Protein AF-A0A9P6D9E5-F1 (afdb_monomer_lite)

Sequence (445 aa):
MNKTGAPLDGMFMMHKAGISTNILVQAELSVFPAPKLTDMLSMDIHITHHFQIDNDWEELPVHKVLIPALYHLGRKSQLTQEEMAEFYEKGLRPAVVALTPAQSAKWPPTYQAEMWRARGHTGQLALGSKVVSTWSIGLMGDEIRRLLEEEGLDWGEGLVFLHEIQGVKHGSRHSIEANAANCTLMEWLSEHNLQQGEMEEDGSWYIDVSIEFASSECQCLAWRTDSHCHILELVIRIEETCAVAITHPSSSKYTWDMVSYLPSVSGCRISPGVTTRGVYNVWYLQLYTTDKLITYQPKGYHCGKFITPIEILRGKSDSFIKGLYETYSNTAKNNWSLARLEVQVLLNHAEDVLLLGHLNGVRNWLISFQREAFCLHSSPDKGASCKQLMCAVLPLAERDKVDQEVMAFGAPTLDDDMDSSGLSNNKEFSLVPVWPWGLVFLNPI

Foldseek 3Di:
DDPDDQDFFWKFWDKKKWKFLADQFLFKDWAFLFDDPVQWCPDFPLDWDWDCDVNDTDTGTDIQKFQPLQVVVVDDRDDDPVVSQCLNQQFQLVLCCVQPVPQSVVDQNTPVSQCVVQQDPVRHGNIGIGIDGSVSRRVRSVRRLVRCVVVVPSSRPPIIGMDIDPDCGRVFIFDLDLVRLVVRLVVVCVVRRGDPVCRVVTTWMKIKMKTKGAGPVQWAKFFFLVCQLVLLCLQQVDDSVLSCVQSPPPHPQKDWADFLQPNRTTKIKGQDDQVSSHDQNWGIKIKDKCLQVLQQDDDPPDRGDDDDPVCVVVVVVVVSVVVVVVSLVVQLVPHHMIIMMMTMGTSVCSSVGSHPSSCVCVVVGMDTHRSNVRSVGHDPPPDPVRQVVLVVPADKDFPVPDDQQFFSDHDDDPDDDPPDPDPDPPPPPRITGTDPVTDPPPDDD

Secondary structure (DSSP, 8-state):
---PPPP---EEEEEEEEEESS----S-EEE-SS--TTTS--S--S-EEEEEETTEEEEEE--SEE-THHHHTTS-SSPPHHHHHHIIIIIIHHHHHHH-HHHHTTS-SSHHHHHHHHB-TTS-B-PPPEEE-HHHHHHHHHHHHHHHHHTT-GGGTT-EEEEEE-S-TT---B-SSHHHHHHHHHHHHHHTT--HHHHHHS-EEEEEEEEEE--TT-PEEEEBGGGHHHHHIIIII--HHHHHHHTSTT-TTEEEEEETTEEEEEEEEE---GGGSTTTT--EEEEEEGGGGGTEEEETTEEE----HHHHHTT-HHHHHHHHHHHHHHHHHH--PPEEEEEEEEGGGTTTTT-GGGGTTHHHHEEEE-HHHHTT-S---SSHHHHHHHHHHSPEEEGGGS-TTTBSSPPPPSSS-------------SEEEB-TT--------

Organism: Pleurotus eryngii (NCBI:txid5323)

Structure (mmCIF, N/CA/C/O backbone):
data_AF-A0A9P6D9E5-F1
#
_entry.id   AF-A0A9P6D9E5-F1
#
loop_
_atom_site.group_PDB
_atom_site.id
_atom_site.type_symbol
_atom_site.label_atom_id
_atom_site.label_alt_id
_atom_site.label_comp_id
_atom_site.label_asym_id
_atom_site.label_entity_id
_atom_site.label_seq_id
_atom_site.pdbx_PDB_ins_code
_atom_site.Cartn_x
_atom_site.Cartn_y
_atom_site.Cartn_z
_atom_site.occupancy
_atom_site.B_iso_or_equiv
_atom_site.auth_seq_id
_atom_site.auth_comp_id
_atom_site.auth_asym_id
_atom_site.auth_atom_id
_atom_site.pdbx_PDB_model_num
ATOM 1 N N . MET A 1 1 ? 22.524 -12.387 -34.604 1.00 33.47 1 MET A N 1
ATOM 2 C CA . MET A 1 1 ? 21.179 -12.625 -34.039 1.00 33.47 1 MET A CA 1
ATOM 3 C C . MET A 1 1 ? 21.186 -13.949 -33.287 1.00 33.47 1 MET A C 1
ATOM 5 O O . MET A 1 1 ? 20.920 -14.978 -33.888 1.00 33.47 1 MET A O 1
ATOM 9 N N . ASN A 1 2 ? 21.518 -13.932 -31.996 1.00 25.41 2 ASN A N 1
ATOM 10 C CA . ASN A 1 2 ? 21.241 -15.049 -31.093 1.00 25.41 2 ASN A CA 1
ATOM 11 C C . ASN A 1 2 ? 20.125 -14.580 -30.162 1.00 25.41 2 ASN A C 1
ATOM 13 O O . ASN A 1 2 ? 20.302 -13.610 -29.434 1.00 25.41 2 ASN A O 1
ATOM 17 N N . LYS A 1 3 ? 18.958 -15.227 -30.245 1.00 38.41 3 LYS A N 1
ATOM 18 C CA . LYS A 1 3 ? 17.840 -15.026 -29.319 1.00 38.41 3 LYS A CA 1
ATOM 19 C C . LYS A 1 3 ? 18.194 -15.715 -28.000 1.00 38.41 3 LYS A C 1
ATOM 21 O O . LYS A 1 3 ? 17.780 -16.843 -27.764 1.00 38.41 3 LYS A O 1
ATOM 26 N N . THR A 1 4 ? 18.992 -15.066 -27.165 1.00 34.91 4 THR A N 1
ATOM 27 C CA . THR A 1 4 ? 19.200 -15.488 -25.778 1.00 34.91 4 THR A CA 1
ATOM 28 C C . THR A 1 4 ? 17.987 -15.060 -24.947 1.00 34.91 4 THR A C 1
ATOM 30 O O . THR A 1 4 ? 17.365 -14.018 -25.181 1.00 34.91 4 THR A O 1
ATOM 33 N N . GLY A 1 5 ? 17.528 -15.962 -24.082 1.00 37.97 5 GLY A N 1
ATOM 34 C CA . GLY A 1 5 ? 16.373 -15.752 -23.220 1.00 37.97 5 GLY A CA 1
ATOM 35 C C . GLY A 1 5 ? 16.714 -14.808 -22.079 1.00 37.97 5 GLY A C 1
ATOM 36 O O . GLY A 1 5 ? 17.585 -15.152 -21.293 1.00 37.97 5 GLY A O 1
ATOM 37 N N . ALA A 1 6 ? 16.034 -13.664 -21.963 1.00 41.41 6 ALA A N 1
ATOM 38 C CA . ALA A 1 6 ? 15.962 -12.984 -20.672 1.00 41.41 6 ALA A CA 1
ATOM 39 C C . ALA A 1 6 ? 15.155 -13.895 -19.725 1.00 41.41 6 ALA A C 1
ATOM 41 O O . ALA A 1 6 ? 14.030 -14.256 -20.092 1.00 41.41 6 ALA A O 1
ATOM 42 N N . PRO A 1 7 ? 15.714 -14.343 -18.590 1.00 46.97 7 PRO A N 1
ATOM 43 C CA . PRO A 1 7 ? 14.957 -15.075 -17.592 1.00 46.97 7 PRO A CA 1
ATOM 44 C C . PRO A 1 7 ? 13.881 -14.153 -17.011 1.00 46.97 7 PRO A C 1
ATOM 46 O O . PRO A 1 7 ? 14.131 -12.991 -16.692 1.00 46.97 7 PRO A O 1
ATOM 49 N N . LEU A 1 8 ? 12.660 -14.673 -16.940 1.00 51.34 8 LEU A N 1
ATOM 50 C CA . LEU A 1 8 ? 11.560 -14.056 -16.212 1.00 51.34 8 LEU A CA 1
ATOM 51 C C . LEU A 1 8 ? 11.673 -14.547 -14.770 1.00 51.34 8 LEU A C 1
ATOM 53 O O . LEU A 1 8 ? 11.248 -15.662 -14.470 1.00 51.34 8 LEU A O 1
ATOM 57 N N . ASP A 1 9 ? 12.295 -13.751 -13.907 1.00 51.31 9 ASP A N 1
ATOM 58 C CA . ASP A 1 9 ? 12.524 -14.136 -12.518 1.00 51.31 9 ASP A CA 1
ATOM 59 C C . ASP A 1 9 ? 11.435 -13.553 -11.610 1.00 51.31 9 ASP A C 1
ATOM 61 O O . ASP A 1 9 ? 11.550 -12.448 -11.094 1.00 51.31 9 ASP A O 1
ATOM 65 N N . GLY A 1 10 ? 10.411 -14.370 -11.359 1.00 57.97 10 GLY A N 1
ATOM 66 C CA . GLY A 1 10 ? 9.571 -14.283 -10.165 1.00 57.97 10 GLY A CA 1
ATOM 67 C C . GLY A 1 10 ? 8.413 -13.280 -10.200 1.00 57.97 10 GLY A C 1
ATOM 68 O O . GLY A 1 10 ? 8.558 -12.107 -10.541 1.00 57.97 10 GLY A O 1
ATOM 69 N N . MET A 1 11 ? 7.253 -13.760 -9.759 1.00 54.84 11 MET A N 1
ATOM 70 C CA . MET A 1 11 ? 6.107 -12.955 -9.348 1.00 54.84 11 MET A CA 1
ATOM 71 C C . MET A 1 11 ? 6.107 -12.849 -7.815 1.00 54.84 11 MET A C 1
ATOM 73 O O . MET A 1 11 ? 6.492 -13.786 -7.111 1.00 54.84 11 MET A O 1
ATOM 77 N N . PHE A 1 12 ? 5.738 -11.682 -7.300 1.00 56.06 12 PHE A N 1
ATOM 78 C CA . PHE A 1 12 ? 5.729 -11.322 -5.888 1.00 56.06 12 PHE A CA 1
ATOM 79 C C . PHE A 1 12 ? 4.361 -10.769 -5.517 1.00 56.06 12 PHE A C 1
ATOM 81 O O . PHE A 1 12 ? 3.766 -10.021 -6.293 1.00 56.06 12 PHE A O 1
ATOM 88 N N . MET A 1 13 ? 3.930 -11.016 -4.284 1.00 52.38 13 MET A N 1
ATOM 89 C CA . MET A 1 13 ? 2.830 -10.263 -3.688 1.00 52.38 13 MET A CA 1
ATOM 90 C C . MET A 1 13 ? 3.407 -9.141 -2.816 1.00 52.38 13 MET A C 1
ATOM 92 O O . MET A 1 13 ? 4.302 -9.372 -1.996 1.00 52.38 13 MET A O 1
ATOM 96 N N . MET A 1 14 ? 2.920 -7.917 -2.988 1.00 54.06 14 MET A N 1
ATOM 97 C CA . MET A 1 14 ? 3.178 -6.808 -2.070 1.00 54.06 14 MET A CA 1
ATOM 98 C C . MET A 1 14 ? 1.853 -6.263 -1.562 1.00 54.06 14 MET A C 1
ATOM 100 O O . MET A 1 14 ? 0.900 -6.261 -2.307 1.00 54.06 14 MET A O 1
ATOM 104 N N . HIS A 1 15 ? 1.834 -5.868 -0.284 1.00 61.12 15 HIS A N 1
ATOM 105 C CA . HIS A 1 15 ? 0.798 -5.075 0.400 1.00 61.12 15 HIS A CA 1
ATOM 106 C C . HIS A 1 15 ? -0.669 -5.519 0.216 1.00 61.12 15 HIS A C 1
ATOM 108 O O . HIS A 1 15 ? -1.192 -5.682 -0.880 1.00 61.12 15 HIS A O 1
ATOM 114 N N . LYS A 1 16 ? -1.364 -5.748 1.336 1.00 72.38 16 LYS A N 1
ATOM 115 C CA . LYS A 1 16 ? -2.766 -6.182 1.298 1.00 72.38 16 LYS A CA 1
ATOM 116 C C . LYS A 1 16 ? -3.619 -5.355 2.229 1.00 72.38 16 LYS A C 1
ATOM 118 O O . LYS A 1 16 ? -3.220 -5.092 3.369 1.00 72.38 16 LYS A O 1
ATOM 123 N N . ALA A 1 17 ? -4.797 -5.015 1.726 1.00 80.88 17 ALA A N 1
ATOM 124 C CA . ALA A 1 17 ? -5.829 -4.296 2.441 1.00 80.88 17 ALA A CA 1
ATOM 125 C C . ALA A 1 17 ? -7.166 -5.020 2.254 1.00 80.88 17 ALA A C 1
ATOM 127 O O . ALA A 1 17 ? -7.541 -5.362 1.134 1.00 80.88 17 ALA A O 1
ATOM 128 N N . GLY A 1 18 ? -7.876 -5.268 3.347 1.00 83.44 18 GLY A N 1
ATOM 129 C CA . GLY A 1 18 ? -9.202 -5.875 3.353 1.00 83.44 18 GLY A CA 1
ATOM 130 C C . GLY A 1 18 ? -10.164 -5.045 4.172 1.00 83.44 18 GLY A C 1
ATOM 131 O O . GLY A 1 18 ? -9.797 -4.569 5.241 1.00 83.44 18 GLY A O 1
ATOM 132 N N . ILE A 1 19 ? -11.389 -4.870 3.699 1.00 83.69 19 ILE A N 1
ATOM 133 C CA . ILE A 1 19 ? -12.438 -4.177 4.452 1.00 83.69 19 ILE A CA 1
ATOM 134 C C . ILE A 1 19 ? -13.508 -5.200 4.762 1.00 83.69 19 ILE A C 1
ATOM 136 O O . ILE A 1 19 ? -14.010 -5.842 3.842 1.00 83.69 19 ILE A O 1
ATOM 140 N N . SER A 1 20 ? -13.816 -5.350 6.044 1.00 86.06 20 SER A N 1
ATOM 141 C CA . SER A 1 20 ? -14.764 -6.343 6.534 1.00 86.06 20 SER A CA 1
ATOM 142 C C . SER A 1 20 ? -15.541 -5.804 7.725 1.00 86.06 20 SER A C 1
ATOM 144 O O . SER A 1 20 ? -15.055 -4.942 8.466 1.00 86.06 20 SER A O 1
ATOM 146 N N . THR A 1 21 ? -16.753 -6.316 7.923 1.00 83.94 21 THR A N 1
ATOM 147 C CA . THR A 1 21 ? -17.519 -6.021 9.134 1.00 83.94 21 THR A CA 1
ATOM 148 C C . THR A 1 21 ? -16.883 -6.665 10.363 1.00 83.94 21 THR A C 1
ATOM 150 O O . THR A 1 21 ? -16.996 -6.118 11.460 1.00 83.94 21 THR A O 1
ATOM 153 N N . ASN A 1 22 ? -16.147 -7.762 10.204 1.00 84.88 22 ASN A N 1
ATOM 154 C CA . ASN A 1 22 ? -15.536 -8.483 11.311 1.00 84.88 22 ASN A CA 1
ATOM 155 C C . ASN A 1 22 ? -14.018 -8.436 11.260 1.00 84.88 22 ASN A C 1
ATOM 157 O O . ASN A 1 22 ? -13.414 -8.090 10.251 1.00 84.88 22 ASN A O 1
ATOM 161 N N . ILE A 1 23 ? -13.388 -8.773 12.385 1.00 86.69 23 ILE A N 1
ATOM 162 C CA . ILE A 1 23 ? -11.938 -8.927 12.440 1.00 86.69 23 ILE A CA 1
ATOM 163 C C . ILE A 1 23 ? -11.598 -10.351 11.994 1.00 86.69 23 ILE A C 1
ATOM 165 O O . ILE A 1 23 ? -11.797 -11.296 12.754 1.00 86.69 23 ILE A O 1
ATOM 169 N N . LEU A 1 24 ? -11.073 -10.493 10.776 1.00 87.75 24 LEU A N 1
ATOM 170 C CA . LEU A 1 24 ? -10.875 -11.791 10.110 1.00 87.75 24 LEU A CA 1
ATOM 171 C C . LEU A 1 24 ? -9.517 -12.454 10.404 1.00 87.75 24 LEU A C 1
ATOM 173 O O . LEU A 1 24 ? -9.241 -13.560 9.947 1.00 87.75 24 LEU A O 1
ATOM 177 N N . VAL A 1 25 ? -8.636 -11.794 11.161 1.00 86.69 25 VAL A N 1
ATOM 178 C CA . VAL A 1 25 ? -7.337 -12.372 11.537 1.00 86.69 25 VAL A CA 1
ATOM 179 C C . VAL A 1 25 ? -7.524 -13.382 12.667 1.00 86.69 25 VAL A C 1
ATOM 181 O O . VAL A 1 25 ? -7.876 -13.018 13.789 1.00 86.69 25 VAL A O 1
ATOM 184 N N . GLN A 1 26 ? -7.191 -14.644 12.406 1.00 86.62 26 GLN A N 1
ATOM 185 C CA . GLN A 1 26 ? -7.322 -15.752 13.355 1.00 86.62 26 GLN A CA 1
ATOM 186 C C . GLN A 1 26 ? -6.091 -15.890 14.271 1.00 86.62 26 GLN A C 1
ATOM 188 O O . GLN A 1 26 ? -5.574 -16.981 14.505 1.00 86.62 26 GLN A O 1
ATOM 193 N N . ALA A 1 27 ? -5.600 -14.766 14.798 1.00 87.06 27 ALA A N 1
ATOM 194 C CA . ALA A 1 27 ? -4.440 -14.703 15.689 1.00 87.06 27 ALA A CA 1
ATOM 195 C C . ALA A 1 27 ? -4.685 -13.765 16.880 1.00 87.06 27 ALA A C 1
ATOM 197 O O . ALA A 1 27 ? -5.639 -12.988 16.905 1.00 87.06 27 ALA A O 1
ATOM 198 N N . GLU A 1 28 ? -3.823 -13.845 17.896 1.00 87.25 28 GLU A N 1
ATOM 199 C CA . GLU A 1 28 ? -3.850 -12.874 18.989 1.00 87.25 28 GLU A CA 1
ATOM 200 C C . GLU A 1 28 ? -3.495 -11.481 18.455 1.00 87.2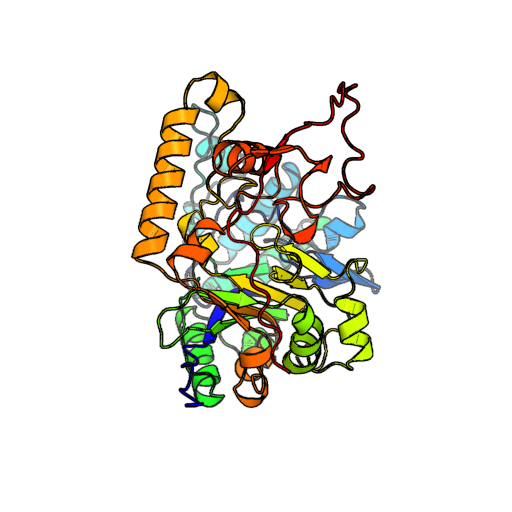5 28 GLU A C 1
ATOM 202 O O . GLU A 1 28 ? -2.479 -11.307 17.777 1.00 87.25 28 GLU A O 1
ATOM 207 N N . LEU A 1 29 ? -4.307 -10.474 18.785 1.00 86.50 29 LEU A N 1
ATOM 208 C CA . LEU A 1 29 ? -4.102 -9.109 18.304 1.00 86.50 29 LEU A CA 1
ATOM 209 C C . LEU A 1 29 ? -3.654 -8.173 19.417 1.00 86.50 29 LEU A C 1
ATOM 211 O O . LEU A 1 29 ? -4.205 -8.155 20.516 1.00 86.50 29 LEU A O 1
ATOM 215 N N . SER A 1 30 ? -2.668 -7.336 19.099 1.00 87.38 30 SER A N 1
ATOM 216 C CA . SER A 1 30 ? -2.292 -6.194 19.928 1.00 87.38 30 SER A CA 1
ATOM 217 C C . SER A 1 30 ? -3.203 -5.008 19.627 1.00 87.38 30 SER A C 1
ATOM 219 O O . SER A 1 30 ? -3.039 -4.331 18.617 1.00 87.38 30 SER A O 1
ATOM 221 N N . VAL A 1 31 ? -4.128 -4.724 20.536 1.00 86.44 31 VAL A N 1
ATOM 222 C CA . VAL A 1 31 ? -5.055 -3.595 20.455 1.00 86.44 31 VAL A CA 1
ATOM 223 C C . VAL A 1 31 ? -4.502 -2.415 21.247 1.00 86.44 31 VAL A C 1
ATOM 225 O O . VAL A 1 31 ? -4.054 -2.567 22.385 1.00 86.44 31 VAL A O 1
ATOM 228 N N . PHE A 1 32 ? -4.520 -1.224 20.654 1.00 86.81 32 PHE A N 1
ATOM 229 C CA . PHE A 1 32 ? -4.134 0.013 21.330 1.00 86.81 32 PHE A CA 1
ATOM 230 C C . PHE A 1 32 ? -5.388 0.701 21.892 1.00 86.81 32 PHE A C 1
ATOM 232 O O . PHE A 1 32 ? -6.273 1.036 21.110 1.00 86.81 32 PHE A O 1
ATOM 239 N N . PRO A 1 33 ? -5.479 0.940 23.216 1.00 85.88 33 PRO A N 1
ATOM 240 C CA . PRO A 1 33 ? -6.622 1.620 23.834 1.00 85.88 33 PRO A CA 1
ATOM 241 C C . PRO A 1 33 ? -6.866 3.035 23.292 1.00 85.88 33 PRO A C 1
ATOM 243 O O . PRO A 1 33 ? -8.005 3.470 23.187 1.00 85.88 33 PRO A O 1
ATOM 246 N N . ALA A 1 34 ? -5.796 3.745 22.932 1.00 84.31 34 ALA A N 1
ATOM 247 C CA . ALA A 1 34 ? -5.870 5.006 22.209 1.00 84.31 34 ALA A CA 1
ATOM 248 C C . ALA A 1 34 ? -5.163 4.849 20.854 1.00 84.31 34 ALA A C 1
ATOM 250 O O . ALA A 1 34 ? -4.078 4.254 20.802 1.00 84.31 34 ALA A O 1
ATOM 251 N N . PRO A 1 35 ? -5.750 5.351 19.756 1.00 73.19 35 PRO A N 1
ATOM 252 C CA . PRO A 1 35 ? -5.209 5.129 18.429 1.00 73.19 35 PRO A CA 1
ATOM 253 C C . PRO A 1 35 ? -3.920 5.930 18.224 1.00 73.19 35 PRO A C 1
ATOM 255 O O . PRO A 1 35 ? -3.779 7.082 18.641 1.00 73.19 35 PRO A O 1
ATOM 258 N N . LYS A 1 36 ? -2.955 5.321 17.536 1.00 70.06 36 LYS A N 1
ATOM 259 C CA . LYS A 1 36 ? -1.744 6.010 17.091 1.00 70.06 36 LYS A CA 1
ATOM 260 C C . LYS A 1 36 ? -2.086 6.864 15.876 1.00 70.06 36 LYS A C 1
ATOM 262 O O . LYS A 1 36 ? -2.344 6.330 14.805 1.00 70.06 36 LYS A O 1
ATOM 267 N N . LEU A 1 37 ? -2.034 8.187 16.020 1.00 65.94 37 LEU A N 1
ATOM 268 C CA . LEU A 1 37 ? -2.285 9.114 14.905 1.00 65.94 37 LEU A CA 1
ATOM 269 C C . LEU A 1 37 ? -1.322 8.902 13.725 1.00 65.94 37 LEU A C 1
ATOM 271 O O . LEU A 1 37 ? -1.699 9.128 12.585 1.00 65.94 37 LEU A O 1
ATOM 275 N N . THR A 1 38 ? -0.096 8.439 13.988 1.00 60.28 38 THR A N 1
ATOM 276 C CA . THR A 1 38 ? 0.875 8.059 12.945 1.00 60.28 38 THR A CA 1
ATOM 277 C C . THR A 1 38 ? 0.446 6.844 12.139 1.00 60.28 38 THR A C 1
ATOM 279 O O . THR A 1 38 ? 0.905 6.667 11.017 1.00 60.28 38 THR A O 1
ATOM 282 N N . ASP A 1 39 ? -0.395 6.002 12.732 1.00 60.31 39 ASP A N 1
ATOM 283 C CA . ASP A 1 39 ? -0.846 4.762 12.129 1.00 60.31 39 ASP A CA 1
ATOM 284 C C . ASP A 1 39 ? -2.184 4.980 11.420 1.00 60.31 39 ASP A C 1
ATOM 286 O O . ASP A 1 39 ? -2.556 4.144 10.606 1.00 60.31 39 ASP A O 1
ATOM 290 N N . MET A 1 40 ? -2.887 6.091 11.670 1.00 60.00 40 MET A N 1
ATOM 291 C CA . MET A 1 40 ? -4.036 6.493 10.864 1.00 60.00 40 MET A CA 1
ATOM 292 C C . MET A 1 40 ? -3.559 6.805 9.445 1.00 60.00 40 MET A C 1
ATOM 294 O O . MET A 1 40 ? -2.639 7.602 9.263 1.00 60.00 40 MET A O 1
ATOM 298 N N . LEU A 1 41 ? -4.175 6.170 8.444 1.00 52.12 41 LEU A N 1
ATOM 299 C CA . LEU A 1 41 ? -3.871 6.418 7.035 1.00 52.12 41 LEU A CA 1
ATOM 300 C C . LEU A 1 41 ? -4.125 7.896 6.716 1.00 52.12 41 LEU A C 1
ATOM 302 O O . LEU A 1 41 ? -5.264 8.324 6.550 1.00 52.12 41 LEU A O 1
ATOM 306 N N . SER A 1 42 ? -3.047 8.675 6.670 1.00 51.69 42 SER A N 1
ATOM 307 C CA . SER A 1 42 ? -3.032 10.066 6.213 1.00 51.69 42 SER A CA 1
ATOM 308 C C . SER A 1 42 ? -2.816 10.174 4.704 1.00 51.69 42 SER A C 1
ATOM 310 O O . SER A 1 42 ? -2.943 11.260 4.143 1.00 51.69 42 SER A O 1
ATOM 312 N N . MET A 1 43 ? -2.481 9.054 4.062 1.00 55.56 43 MET A N 1
ATOM 313 C CA . MET A 1 43 ? -2.249 8.935 2.631 1.00 55.56 43 MET A CA 1
ATOM 314 C C . MET A 1 43 ? -3.284 7.989 2.031 1.00 55.56 43 MET A C 1
ATOM 316 O O . MET A 1 43 ? -3.620 6.972 2.638 1.00 55.56 43 MET A O 1
ATOM 320 N N . ASP A 1 44 ? -3.774 8.358 0.853 1.00 61.69 44 ASP A N 1
ATOM 321 C CA . ASP A 1 44 ? -4.639 7.520 0.032 1.00 61.69 44 ASP A CA 1
ATOM 322 C C . ASP A 1 44 ? -3.901 6.228 -0.362 1.00 61.69 44 ASP A C 1
ATOM 324 O O . ASP A 1 44 ? -2.721 6.266 -0.719 1.00 61.69 44 ASP A O 1
ATOM 328 N N . ILE A 1 45 ? -4.600 5.098 -0.269 1.00 66.81 45 ILE A N 1
ATOM 329 C CA . ILE A 1 45 ? -4.116 3.772 -0.682 1.00 66.81 45 ILE A CA 1
ATOM 330 C C . ILE A 1 45 ? -4.708 3.337 -2.030 1.00 66.81 45 ILE A C 1
ATOM 332 O O . ILE A 1 45 ? -4.528 2.194 -2.432 1.00 66.81 45 ILE A O 1
ATOM 336 N N . HIS A 1 46 ? -5.410 4.246 -2.716 1.00 70.00 46 HIS A N 1
ATOM 337 C CA . HIS A 1 46 ? -6.074 4.057 -4.008 1.00 70.00 46 HIS A CA 1
ATOM 338 C C . HIS A 1 46 ? -7.214 3.031 -3.999 1.00 70.00 46 HIS A C 1
ATOM 340 O O . HIS A 1 46 ? -7.660 2.581 -5.054 1.00 70.00 46 HIS A O 1
ATOM 346 N N . ILE A 1 47 ? -7.725 2.716 -2.807 1.00 71.62 47 ILE A N 1
ATOM 347 C CA . ILE A 1 47 ? -8.876 1.843 -2.607 1.00 71.62 47 ILE A CA 1
ATOM 348 C C . ILE A 1 47 ? -10.049 2.702 -2.159 1.00 71.62 47 ILE A C 1
ATOM 350 O O . ILE A 1 47 ? -9.961 3.455 -1.182 1.00 71.62 47 ILE A O 1
ATOM 354 N N . THR A 1 48 ? -11.163 2.538 -2.858 1.00 73.00 48 THR A N 1
ATOM 355 C CA . THR A 1 48 ? -12.471 3.002 -2.415 1.00 73.00 48 THR A CA 1
ATOM 356 C C . THR A 1 48 ? -13.348 1.801 -2.090 1.00 73.00 48 THR A C 1
ATOM 358 O O . THR A 1 48 ? -13.117 0.680 -2.554 1.00 73.00 48 THR A O 1
ATOM 361 N N . HIS A 1 49 ? -14.349 2.016 -1.250 1.00 73.88 49 HIS A N 1
ATOM 362 C CA . HIS A 1 49 ? -15.328 0.991 -0.927 1.00 73.88 49 HIS A CA 1
ATOM 363 C C . HIS A 1 49 ? -16.727 1.585 -0.961 1.00 73.88 49 HIS A C 1
ATOM 365 O O . HIS A 1 49 ? -16.922 2.755 -0.626 1.00 73.88 49 HIS A O 1
ATOM 371 N N . HIS A 1 50 ? -17.676 0.773 -1.422 1.00 75.50 50 HIS A N 1
ATOM 372 C CA . HIS A 1 50 ? -19.073 1.157 -1.493 1.00 75.50 50 HIS A CA 1
ATOM 373 C C . HIS A 1 50 ? -19.734 0.879 -0.153 1.00 75.50 50 HIS A C 1
ATOM 375 O O . HIS A 1 50 ? -19.799 -0.267 0.283 1.00 75.50 50 HIS A O 1
ATOM 381 N N . PHE A 1 51 ? -20.237 1.927 0.479 1.00 74.38 51 PHE A N 1
ATOM 382 C CA . PHE A 1 51 ? -21.015 1.816 1.701 1.00 74.38 51 PHE A CA 1
ATOM 383 C C . PHE A 1 51 ? -22.474 2.063 1.381 1.00 74.38 51 PHE A C 1
ATOM 385 O O . PHE A 1 51 ? -22.800 2.988 0.635 1.00 74.38 51 PHE A O 1
ATOM 392 N N . GLN A 1 52 ? -23.341 1.232 1.951 1.00 68.94 52 GLN A N 1
ATOM 393 C CA . GLN A 1 52 ? -24.760 1.531 1.992 1.00 68.94 52 GLN A CA 1
ATOM 394 C C . GLN A 1 52 ? -25.003 2.506 3.146 1.00 68.94 52 GLN A C 1
ATOM 396 O O . GLN A 1 52 ? -24.669 2.219 4.293 1.00 68.94 52 GLN A O 1
ATOM 401 N N . ILE A 1 53 ? -25.538 3.669 2.805 1.00 68.94 53 ILE A N 1
ATOM 402 C CA . ILE A 1 53 ? -25.580 4.893 3.603 1.00 68.94 53 ILE A CA 1
ATOM 403 C C . ILE A 1 53 ? -26.982 5.482 3.370 1.00 68.94 53 ILE A C 1
ATOM 405 O O . ILE A 1 53 ? -27.303 5.886 2.259 1.00 68.94 53 ILE A O 1
ATOM 409 N N . ASP A 1 54 ? -27.880 5.418 4.362 1.00 64.31 54 ASP A N 1
ATOM 410 C CA . ASP A 1 54 ? -29.294 5.858 4.269 1.00 64.31 54 ASP A CA 1
ATOM 411 C C . ASP A 1 54 ? -30.098 5.348 3.043 1.00 64.31 54 ASP A C 1
ATOM 413 O O . ASP A 1 54 ? -31.030 5.999 2.567 1.00 64.31 54 ASP A O 1
ATOM 417 N N . ASN A 1 55 ? -29.803 4.129 2.576 1.00 71.38 55 ASN A N 1
ATOM 418 C CA . ASN A 1 55 ? -30.327 3.485 1.352 1.00 71.38 55 ASN A CA 1
ATOM 419 C C . ASN A 1 55 ? -29.693 3.922 0.023 1.00 71.38 55 ASN A C 1
ATOM 421 O O . ASN A 1 55 ? -30.032 3.333 -1.007 1.00 71.38 55 ASN A O 1
ATOM 425 N N . ASP A 1 56 ? -28.754 4.861 0.039 1.00 72.56 56 ASP A N 1
ATOM 426 C CA . ASP A 1 56 ? -27.907 5.182 -1.104 1.00 72.56 56 ASP A CA 1
ATOM 427 C C . ASP A 1 56 ? -26.558 4.457 -0.998 1.00 72.56 56 ASP A C 1
ATOM 429 O O . ASP A 1 56 ? -26.129 4.023 0.071 1.00 72.56 56 ASP A O 1
ATOM 433 N N . TRP A 1 57 ? -25.899 4.269 -2.140 1.00 75.12 57 TRP A N 1
ATOM 434 C CA . TRP A 1 57 ? -24.563 3.683 -2.203 1.00 75.12 57 TRP A CA 1
ATOM 435 C C . TRP A 1 57 ? -23.547 4.780 -2.487 1.00 75.12 57 TRP A C 1
ATOM 437 O O . TRP A 1 57 ? -23.562 5.369 -3.570 1.00 75.12 57 TRP A O 1
ATOM 447 N N . GLU A 1 58 ? -22.636 5.020 -1.547 1.00 75.00 58 GLU A N 1
ATOM 448 C CA . GLU A 1 58 ? -21.550 5.988 -1.715 1.00 75.00 58 GLU A CA 1
ATOM 449 C C . GLU A 1 58 ? -20.193 5.293 -1.813 1.00 75.00 58 GLU A C 1
ATOM 451 O O . GLU A 1 58 ? -19.924 4.312 -1.123 1.00 75.00 58 GLU A O 1
ATOM 456 N N . GLU A 1 59 ? -19.324 5.808 -2.682 1.00 74.19 59 GLU A N 1
ATOM 457 C CA . GLU A 1 59 ? -17.952 5.333 -2.861 1.00 74.19 59 GLU A CA 1
ATOM 458 C C . GLU A 1 59 ? -16.995 6.217 -2.052 1.00 74.19 59 GLU A C 1
ATOM 460 O O . GLU A 1 59 ? -16.813 7.396 -2.366 1.00 74.19 59 GLU A O 1
ATOM 465 N N . LEU A 1 60 ? -16.381 5.656 -1.007 1.00 67.56 60 LEU A N 1
ATOM 466 C CA . LEU A 1 60 ? -15.567 6.414 -0.051 1.00 67.56 60 LEU A CA 1
ATOM 467 C C . LEU A 1 60 ? -14.116 5.905 0.001 1.00 67.56 60 LEU A C 1
ATOM 469 O O . LEU A 1 60 ? -13.898 4.694 -0.092 1.00 67.56 60 LEU A O 1
ATOM 473 N N . PRO A 1 61 ? -13.111 6.792 0.175 1.00 60.59 61 PRO A N 1
ATOM 474 C CA . PRO A 1 61 ? -11.717 6.393 0.368 1.00 60.59 61 PRO A CA 1
ATOM 475 C C . PRO A 1 61 ? -11.514 5.732 1.736 1.00 60.59 61 PRO A C 1
ATOM 477 O O . PRO A 1 61 ? -12.170 6.085 2.719 1.00 60.59 61 PRO A O 1
ATOM 480 N N . VAL A 1 62 ? -10.583 4.783 1.808 1.00 61.72 62 VAL A N 1
ATOM 481 C CA . VAL A 1 62 ? -10.483 3.849 2.938 1.00 61.72 62 VAL A CA 1
ATOM 482 C C . VAL A 1 62 ? -9.404 4.260 3.950 1.00 61.72 62 VAL A C 1
ATOM 484 O O . VAL A 1 62 ? -8.259 4.531 3.590 1.00 61.72 62 VAL A O 1
ATOM 487 N N . HIS A 1 63 ? -9.760 4.243 5.243 1.00 57.19 63 HIS A N 1
ATOM 488 C CA . HIS A 1 63 ? -8.872 4.491 6.392 1.00 57.19 63 HIS A CA 1
ATOM 489 C C . HIS A 1 63 ? -8.933 3.326 7.415 1.00 57.19 63 HIS A C 1
ATOM 491 O O . HIS A 1 63 ? -9.841 2.505 7.356 1.00 57.19 63 HIS A O 1
ATOM 497 N N . LYS A 1 64 ? -7.974 3.231 8.363 1.00 60.06 64 LYS A N 1
ATOM 498 C CA . LYS A 1 64 ? -7.768 2.039 9.236 1.00 60.06 64 LYS A CA 1
ATOM 499 C C . LYS A 1 64 ? -8.956 1.599 10.101 1.00 60.06 64 LYS A C 1
ATOM 501 O O . LYS A 1 64 ? -9.128 0.413 10.358 1.00 60.06 64 LYS A O 1
ATOM 506 N N . VAL A 1 65 ? -9.735 2.551 10.592 1.00 57.62 65 VAL A N 1
ATOM 507 C CA . VAL A 1 65 ? -11.033 2.294 11.215 1.00 57.62 65 VAL A CA 1
ATOM 508 C C . VAL A 1 65 ? -11.980 3.206 10.482 1.00 57.62 65 VAL A C 1
ATOM 510 O O . VAL A 1 65 ? -11.764 4.421 10.470 1.00 57.62 65 VAL A O 1
ATOM 513 N N . LEU A 1 66 ? -12.958 2.614 9.815 1.00 67.75 66 LEU A N 1
ATOM 514 C CA . LEU A 1 66 ? -13.850 3.360 8.960 1.00 67.75 66 LEU A CA 1
ATOM 515 C C . LEU A 1 66 ? -15.251 3.269 9.528 1.00 67.75 66 LEU A C 1
ATOM 517 O O . LEU A 1 66 ? -15.766 2.188 9.808 1.00 67.75 66 LEU A O 1
ATOM 521 N N . ILE A 1 67 ? -15.833 4.443 9.718 1.00 70.94 67 ILE A N 1
ATOM 522 C CA . ILE A 1 67 ? -17.169 4.583 10.259 1.00 70.94 67 ILE A CA 1
ATOM 523 C C . ILE A 1 67 ? -17.969 5.362 9.219 1.00 70.94 67 ILE A C 1
ATOM 525 O O . ILE A 1 67 ? -17.833 6.588 9.149 1.00 70.94 67 ILE A O 1
ATOM 529 N N . PRO A 1 68 ? -18.715 4.659 8.348 1.00 68.50 68 PRO A N 1
ATOM 530 C CA . PRO A 1 68 ? -19.445 5.261 7.236 1.00 68.50 68 PRO A CA 1
ATOM 531 C C . PRO A 1 68 ? -20.351 6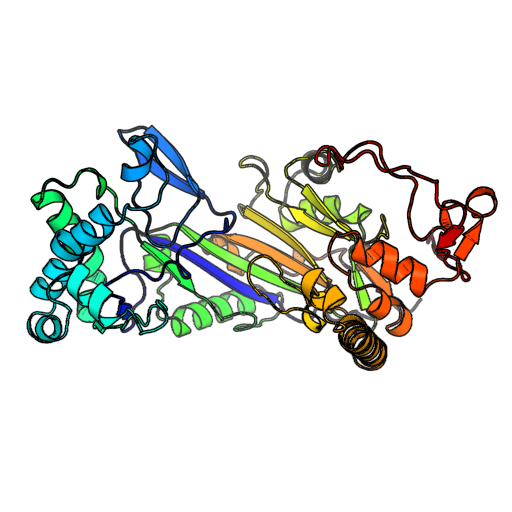.408 7.687 1.00 68.50 68 PRO A C 1
ATOM 533 O O . PRO A 1 68 ? -20.392 7.449 7.033 1.00 68.50 68 PRO A O 1
ATOM 536 N N . ALA A 1 69 ? -20.959 6.291 8.873 1.00 70.25 69 ALA A N 1
ATOM 537 C CA . ALA A 1 69 ? -21.831 7.320 9.426 1.00 70.25 69 ALA A CA 1
ATOM 538 C C . ALA A 1 69 ? -21.163 8.697 9.635 1.00 70.25 69 ALA A C 1
ATOM 540 O O . ALA A 1 69 ? -21.836 9.728 9.633 1.00 70.25 69 ALA A O 1
ATOM 541 N N . LEU A 1 70 ? -19.829 8.768 9.741 1.00 69.38 70 LEU A N 1
ATOM 542 C CA . LEU A 1 70 ? -19.114 10.047 9.841 1.00 69.38 70 LEU A CA 1
ATOM 543 C C . LEU A 1 70 ? -19.214 10.901 8.570 1.00 69.38 70 LEU A C 1
ATOM 545 O O . LEU A 1 70 ? -19.110 12.127 8.668 1.00 69.38 70 LEU A O 1
ATOM 549 N N . TYR A 1 71 ? -19.428 10.283 7.405 1.00 69.50 71 TYR A N 1
ATOM 550 C CA . TYR A 1 71 ? -19.512 10.982 6.121 1.00 69.50 71 TYR A CA 1
ATOM 551 C C . TYR A 1 71 ? -20.847 11.731 5.953 1.00 69.50 71 TYR A C 1
ATOM 553 O O . TYR A 1 71 ? -20.853 12.836 5.406 1.00 69.50 71 TYR A O 1
ATOM 561 N N . HIS A 1 72 ? -21.940 11.231 6.546 1.00 63.78 72 HIS A N 1
ATOM 562 C CA . HIS A 1 72 ? -23.253 11.899 6.569 1.00 63.78 72 HIS A CA 1
ATOM 563 C C . HIS A 1 72 ? -23.235 13.282 7.227 1.00 63.78 72 HIS A C 1
ATOM 565 O O . HIS A 1 72 ? -24.024 14.162 6.887 1.00 63.78 72 HIS A O 1
ATOM 571 N N . LEU A 1 73 ? -22.317 13.507 8.167 1.00 60.25 73 LEU A N 1
ATOM 572 C CA . LEU A 1 73 ? -22.250 14.752 8.932 1.00 60.25 73 LEU A CA 1
ATOM 573 C C . LEU A 1 73 ? -21.517 15.881 8.184 1.00 60.25 73 LEU A C 1
ATOM 575 O O . LEU A 1 73 ? -21.178 16.900 8.790 1.00 60.25 73 LEU A O 1
ATOM 579 N N . GLY A 1 74 ? -21.232 15.709 6.885 1.00 64.62 74 GLY A N 1
ATOM 580 C CA . GLY A 1 74 ? -20.538 16.702 6.056 1.00 64.62 74 GLY A CA 1
ATOM 581 C C . GLY A 1 74 ? -19.133 17.036 6.567 1.00 64.62 74 GLY A C 1
ATOM 582 O O . GLY A 1 74 ? -18.596 18.112 6.289 1.00 64.62 74 GLY A O 1
ATOM 583 N N . ARG A 1 75 ? -18.546 16.137 7.363 1.00 73.12 75 ARG A N 1
ATOM 584 C CA . ARG A 1 75 ? -17.261 16.324 8.034 1.00 73.12 75 ARG A CA 1
ATOM 585 C C . ARG A 1 75 ? -16.264 15.262 7.596 1.00 73.12 75 ARG A C 1
ATOM 587 O O . ARG A 1 75 ? -16.601 14.280 6.949 1.00 73.12 75 ARG A O 1
ATOM 594 N N . LYS A 1 76 ? -14.999 15.492 7.942 1.00 67.62 76 LYS A N 1
ATOM 595 C CA . LYS A 1 76 ? -13.911 14.558 7.638 1.00 67.62 76 LYS A CA 1
ATOM 596 C C . LYS A 1 76 ? -14.181 13.203 8.297 1.00 67.62 76 LYS A C 1
ATOM 598 O O . LYS A 1 76 ? -14.680 13.160 9.415 1.00 67.62 76 LYS A O 1
ATOM 603 N N . SER A 1 77 ? -13.724 12.135 7.654 1.00 68.81 77 SER A N 1
ATOM 604 C CA . SER A 1 77 ? -13.774 10.732 8.103 1.00 68.81 77 SER A CA 1
ATOM 605 C C . SER A 1 77 ? -13.015 10.428 9.407 1.00 68.81 77 SER A C 1
ATOM 607 O O . SER A 1 77 ? -12.850 9.271 9.784 1.00 68.81 77 SER A O 1
ATOM 609 N N . GLN A 1 78 ? -12.504 11.454 10.087 1.00 74.94 78 GLN A N 1
ATOM 610 C CA . GLN A 1 78 ? -11.668 11.335 11.273 1.00 74.94 78 GLN A CA 1
ATOM 611 C C . GLN A 1 78 ? -12.496 11.637 12.518 1.00 74.94 78 GLN A C 1
ATOM 613 O O . GLN A 1 78 ? -13.117 12.696 12.605 1.00 74.94 78 GLN A O 1
ATOM 618 N N . LEU A 1 79 ? -12.433 10.734 13.496 1.00 80.81 79 LEU A N 1
ATOM 619 C CA . LEU A 1 79 ? -13.005 10.954 14.821 1.00 80.81 79 LEU A CA 1
ATOM 620 C C . LEU A 1 79 ? -12.378 12.182 15.487 1.00 80.81 79 LEU A C 1
ATOM 622 O O . LEU A 1 79 ? -11.162 12.396 15.414 1.00 80.81 79 LEU A O 1
ATOM 626 N N . THR A 1 80 ? -13.199 12.971 16.176 1.00 86.44 80 THR A N 1
ATOM 627 C CA . THR A 1 80 ? -12.711 14.012 17.089 1.00 86.44 80 THR A CA 1
ATOM 628 C C . THR A 1 80 ? -12.053 13.387 18.321 1.00 86.44 80 THR A C 1
ATOM 630 O O . THR A 1 80 ? -12.140 12.182 18.561 1.00 86.44 80 THR A O 1
ATOM 633 N N . GLN A 1 81 ? -11.372 14.194 19.138 1.00 86.69 81 GLN A N 1
ATOM 634 C CA . GLN A 1 81 ? -10.789 13.681 20.378 1.00 86.69 81 GLN A CA 1
ATOM 635 C C . GLN A 1 81 ? -11.877 13.205 21.353 1.00 86.69 81 GLN A C 1
ATOM 637 O O . GLN A 1 81 ? -11.678 12.221 22.065 1.00 86.69 81 GLN A O 1
ATOM 642 N N . GLU A 1 82 ? -13.015 13.893 21.364 1.00 91.25 82 GLU A N 1
ATOM 643 C CA . GLU A 1 82 ? -14.202 13.536 22.130 1.00 91.25 82 GLU A CA 1
ATOM 644 C C . GLU A 1 82 ? -14.761 12.190 21.659 1.00 91.25 82 GLU A C 1
ATOM 646 O O . GLU A 1 82 ? -14.980 11.303 22.476 1.00 91.25 82 GLU A O 1
ATOM 651 N N . GLU A 1 83 ? -14.884 11.981 20.351 1.00 90.31 83 GLU A N 1
ATOM 652 C CA . GLU A 1 83 ? -15.397 10.726 19.791 1.00 90.31 83 GLU A CA 1
ATOM 653 C C . GLU A 1 83 ? -14.427 9.563 19.956 1.00 90.31 83 GLU A C 1
ATOM 655 O O . GLU A 1 83 ? -14.855 8.434 20.156 1.00 90.31 83 GLU A O 1
ATOM 660 N N . MET A 1 84 ? -13.113 9.807 19.942 1.00 89.75 84 MET A N 1
ATOM 661 C CA . MET A 1 84 ? -12.141 8.778 20.326 1.00 89.75 84 MET A CA 1
ATOM 662 C C . MET A 1 84 ? -12.314 8.362 21.791 1.00 89.75 84 MET A C 1
ATOM 664 O O . MET A 1 84 ? -12.164 7.181 22.114 1.00 89.75 84 MET A O 1
ATOM 668 N N . ALA A 1 85 ? -12.632 9.312 22.676 1.00 92.94 85 ALA A N 1
ATOM 669 C CA . ALA A 1 85 ? -12.926 9.006 24.069 1.00 92.94 85 ALA A CA 1
ATOM 670 C C . ALA A 1 85 ? -14.238 8.222 24.201 1.00 92.94 85 ALA A C 1
ATOM 672 O O . ALA A 1 85 ? -14.265 7.216 24.905 1.00 92.94 85 ALA A O 1
ATOM 673 N N . GLU A 1 86 ? -15.287 8.617 23.477 1.00 94.88 86 GLU A N 1
ATOM 674 C CA . GLU A 1 86 ? -16.553 7.884 23.433 1.00 94.88 86 GLU A CA 1
ATOM 675 C C . GLU A 1 86 ? -16.381 6.477 22.858 1.00 94.88 86 GLU A C 1
ATOM 677 O O . GLU A 1 86 ? -16.768 5.513 23.509 1.00 94.88 86 GLU A O 1
ATOM 682 N N . PHE A 1 87 ? -15.717 6.327 21.709 1.00 92.69 87 PHE A N 1
ATOM 683 C CA . PHE A 1 87 ? -15.392 5.028 21.118 1.00 92.69 87 PHE A CA 1
ATOM 684 C C . PHE A 1 87 ? -14.727 4.106 22.140 1.00 92.69 87 PHE A C 1
ATOM 686 O O . PHE A 1 87 ? -15.102 2.942 22.279 1.00 92.69 87 PHE A O 1
ATOM 693 N N . TYR A 1 88 ? -13.744 4.628 22.879 1.00 94.19 88 TYR A N 1
ATOM 694 C CA . TYR A 1 88 ? -13.037 3.855 23.888 1.00 94.19 88 TYR A CA 1
ATOM 695 C C . TYR A 1 88 ? -13.928 3.487 25.077 1.00 94.19 88 TYR A C 1
ATOM 697 O O . TYR A 1 88 ? -13.974 2.325 25.477 1.00 94.19 88 TYR A O 1
ATOM 705 N N . GLU A 1 89 ? -14.594 4.471 25.677 1.00 96.75 89 GLU A N 1
ATOM 706 C CA . GLU A 1 89 ? -15.278 4.321 26.965 1.00 96.75 89 GLU A CA 1
ATOM 707 C C . GLU A 1 89 ? -16.654 3.668 26.840 1.00 96.75 89 GLU A C 1
ATOM 709 O O . GLU A 1 89 ? -17.058 2.965 27.765 1.00 96.75 89 GLU A O 1
ATOM 714 N N . LYS A 1 90 ? -17.327 3.860 25.701 1.00 97.12 90 LYS A N 1
ATOM 715 C CA . LYS A 1 90 ? -18.673 3.356 25.407 1.00 97.12 90 LYS A CA 1
ATOM 716 C C . LYS A 1 90 ? -18.669 2.127 24.492 1.00 97.12 90 LYS A C 1
ATOM 718 O O . LYS A 1 90 ? -19.524 1.272 24.653 1.00 97.12 90 LYS A O 1
ATOM 723 N N . GLY A 1 91 ? -17.685 1.981 23.599 1.00 95.50 91 GLY A N 1
ATOM 724 C CA . GLY A 1 91 ? -17.585 0.837 22.678 1.00 95.50 91 GLY A CA 1
ATOM 725 C C . GLY A 1 91 ? -16.504 -0.178 23.066 1.00 95.50 91 GLY A C 1
ATOM 726 O O . GLY A 1 91 ? -16.786 -1.257 23.584 1.00 95.50 91 GLY A O 1
ATOM 727 N N . LEU A 1 92 ? -15.234 0.167 22.828 1.00 93.56 92 LEU A N 1
ATOM 728 C CA . LEU A 1 92 ? -14.103 -0.768 22.905 1.00 93.56 92 LEU A CA 1
ATOM 729 C C . LEU A 1 92 ? -13.890 -1.351 24.306 1.00 93.56 92 LEU A C 1
ATOM 731 O O . LEU A 1 92 ? -13.747 -2.562 24.468 1.00 93.56 92 LEU A O 1
ATOM 735 N N . ARG A 1 93 ? -13.816 -0.507 25.339 1.00 95.44 93 ARG A N 1
ATOM 736 C CA . ARG A 1 93 ? -13.533 -0.976 26.699 1.00 95.44 93 ARG A CA 1
ATOM 737 C C . ARG A 1 93 ? -14.684 -1.824 27.251 1.00 95.44 93 ARG A C 1
ATOM 739 O O . ARG A 1 93 ? -14.373 -2.880 27.808 1.00 95.44 93 ARG A O 1
ATOM 746 N N . PRO A 1 94 ? -15.969 -1.436 27.130 1.00 97.38 94 PRO A N 1
ATOM 747 C CA . PRO A 1 94 ? -17.061 -2.301 27.564 1.00 97.38 94 PRO A CA 1
ATOM 748 C C . PRO A 1 94 ? -17.108 -3.626 26.790 1.00 97.38 94 PRO A C 1
ATOM 750 O O . PRO A 1 94 ? -17.284 -4.660 27.430 1.00 97.38 94 PRO A O 1
ATOM 753 N N . ALA A 1 95 ? -16.797 -3.640 25.486 1.00 96.00 95 ALA A N 1
ATOM 754 C CA . ALA A 1 95 ? -16.678 -4.883 24.716 1.00 96.00 95 ALA A CA 1
ATOM 755 C C . ALA A 1 95 ? -15.584 -5.808 25.277 1.00 96.00 95 ALA A C 1
ATOM 757 O O . ALA A 1 95 ? -15.800 -6.998 25.505 1.00 96.00 95 ALA A O 1
ATOM 758 N N . VAL A 1 96 ? -14.414 -5.252 25.611 1.00 94.62 96 VAL A N 1
ATOM 759 C CA . VAL A 1 96 ? -13.333 -6.000 26.275 1.00 94.62 96 VAL A CA 1
ATOM 760 C C . VAL A 1 96 ? -13.767 -6.529 27.646 1.00 94.62 96 VAL A C 1
ATOM 762 O O . VAL A 1 96 ? -13.403 -7.652 28.002 1.00 94.62 96 VAL A O 1
ATOM 765 N N . VAL A 1 97 ? -14.523 -5.751 28.429 1.00 96.31 97 VAL A N 1
ATOM 766 C CA . VAL A 1 97 ? -15.062 -6.183 29.731 1.00 96.31 97 VAL A CA 1
ATOM 767 C C . VAL A 1 97 ? -16.053 -7.332 29.557 1.00 96.31 97 VAL A C 1
ATOM 769 O O . VAL A 1 97 ? -15.979 -8.287 30.326 1.00 96.31 97 VAL A O 1
ATOM 772 N N . ALA A 1 98 ? -16.936 -7.261 28.561 1.00 96.56 98 ALA A N 1
ATOM 773 C CA . ALA A 1 98 ? -17.935 -8.287 28.281 1.00 96.56 98 ALA A CA 1
ATOM 774 C C . ALA A 1 98 ? -17.290 -9.599 27.808 1.00 96.56 98 ALA A C 1
ATOM 776 O O . ALA A 1 98 ? -17.572 -10.665 28.355 1.00 96.56 98 ALA A O 1
ATOM 777 N N . LEU A 1 99 ? -16.373 -9.518 26.841 1.00 95.31 99 LEU A N 1
ATOM 778 C CA . LEU A 1 99 ? -15.755 -10.686 26.208 1.00 95.31 99 LEU A CA 1
ATOM 779 C C . LEU A 1 99 ? -14.606 -11.276 27.036 1.00 95.31 99 LEU A C 1
ATOM 781 O O . LEU A 1 99 ? -14.409 -12.489 27.075 1.00 95.31 99 LEU A O 1
ATOM 785 N N . THR A 1 100 ? -13.837 -10.427 27.726 1.00 93.50 100 THR A N 1
ATOM 786 C CA . THR A 1 100 ? -12.636 -10.834 28.476 1.00 93.50 100 THR A CA 1
ATOM 787 C C . THR A 1 100 ? -12.532 -10.167 29.860 1.00 93.50 100 THR A C 1
ATOM 789 O O . THR A 1 100 ? -11.551 -9.464 30.146 1.00 93.50 100 THR A O 1
ATOM 792 N N . PRO A 1 101 ? -13.474 -10.423 30.795 1.00 92.75 101 PRO A N 1
ATOM 793 C CA . PRO A 1 101 ? -13.553 -9.697 32.068 1.00 92.75 101 PRO A CA 1
ATOM 794 C C . PRO A 1 101 ? -12.228 -9.659 32.846 1.00 92.75 101 PRO A C 1
ATOM 796 O O . PRO A 1 101 ? -11.796 -8.608 33.319 1.00 92.75 101 PRO A O 1
ATOM 799 N N . ALA A 1 102 ? -11.519 -10.789 32.918 1.00 91.44 102 ALA A N 1
ATOM 800 C CA . ALA A 1 102 ? -10.247 -10.887 33.634 1.00 91.44 102 ALA A CA 1
ATOM 801 C C . ALA A 1 102 ? -9.115 -10.057 32.995 1.00 91.44 102 ALA A C 1
ATOM 803 O O . ALA A 1 102 ? -8.258 -9.527 33.705 1.00 91.44 102 ALA A O 1
ATOM 804 N N . GLN A 1 103 ? -9.092 -9.931 31.664 1.00 88.44 103 GLN A N 1
ATOM 805 C CA . GLN A 1 103 ? -8.072 -9.147 30.963 1.00 88.44 103 GLN A CA 1
ATOM 806 C C . GLN A 1 103 ? -8.353 -7.646 31.062 1.00 88.44 103 GLN A C 1
ATOM 808 O O . GLN A 1 103 ? -7.405 -6.863 31.169 1.00 88.44 103 GLN A O 1
ATOM 813 N N . SER A 1 104 ? -9.631 -7.253 31.116 1.00 92.50 104 SER A N 1
ATOM 814 C CA . SER A 1 104 ? -10.065 -5.853 31.213 1.00 92.50 104 SER A CA 1
ATOM 815 C C . SER A 1 104 ? -9.473 -5.104 32.417 1.00 92.50 104 SER A C 1
ATOM 817 O O . SER A 1 104 ? -9.217 -3.906 32.334 1.00 92.50 104 SER A O 1
ATOM 819 N N . ALA A 1 105 ? -9.128 -5.807 33.504 1.00 93.50 105 ALA A N 1
ATOM 820 C CA . ALA A 1 105 ? -8.468 -5.224 34.676 1.00 93.50 105 ALA A CA 1
ATOM 821 C C . ALA A 1 105 ? -7.108 -4.568 34.359 1.00 93.50 105 ALA A C 1
ATOM 823 O O . ALA A 1 105 ? -6.626 -3.732 35.120 1.00 93.50 105 ALA A O 1
ATOM 824 N N . LYS A 1 106 ? -6.470 -4.947 33.243 1.00 92.50 106 LYS A N 1
ATOM 825 C CA . LYS A 1 106 ? -5.189 -4.383 32.787 1.00 92.50 106 LYS A CA 1
ATOM 826 C C . LYS A 1 106 ? -5.361 -3.218 31.812 1.00 92.50 106 LYS A C 1
ATOM 828 O O . LYS A 1 106 ? -4.348 -2.661 31.374 1.00 92.50 106 LYS A O 1
ATOM 833 N N . TRP A 1 107 ? -6.591 -2.901 31.418 1.00 94.81 107 TRP A N 1
ATOM 834 C CA . TRP A 1 107 ? -6.893 -1.821 30.489 1.00 94.81 107 TRP A CA 1
ATOM 835 C C . TRP A 1 107 ? -7.060 -0.493 31.235 1.00 94.81 107 TRP A C 1
ATOM 837 O O . TRP A 1 107 ? -7.533 -0.484 32.374 1.00 94.81 107 TRP A O 1
ATOM 847 N N . PRO A 1 108 ? -6.675 0.638 30.620 1.00 95.75 108 PRO A N 1
ATOM 848 C CA . PRO A 1 108 ? -6.936 1.957 31.183 1.00 95.75 108 PRO A CA 1
ATOM 849 C C . PRO A 1 108 ? -8.428 2.141 31.518 1.00 95.75 108 PRO A C 1
ATOM 851 O O . PRO A 1 108 ? -9.289 1.705 30.752 1.00 95.75 108 PRO A O 1
ATOM 854 N N . PRO A 1 109 ? -8.782 2.770 32.648 1.00 95.75 109 PRO A N 1
ATOM 855 C CA . PRO A 1 109 ? -10.187 2.964 33.004 1.00 95.75 109 PRO A CA 1
ATOM 856 C C . PRO A 1 109 ? -10.904 3.941 32.063 1.00 95.75 109 PRO A C 1
ATOM 858 O O . PRO A 1 109 ? -12.093 3.774 31.827 1.00 95.75 109 PRO A O 1
ATOM 861 N N . THR A 1 110 ? -10.181 4.921 31.516 1.00 96.50 110 THR A N 1
ATOM 862 C CA . THR A 1 110 ? -10.690 5.976 30.629 1.00 96.50 110 THR A CA 1
ATOM 863 C C . THR A 1 110 ? -9.680 6.275 29.525 1.00 96.50 110 THR A C 1
ATOM 865 O O . THR A 1 110 ? -8.484 5.987 29.675 1.00 96.50 110 THR A O 1
ATOM 868 N N . TYR A 1 111 ? -10.137 6.891 28.435 1.00 94.25 111 TYR A N 1
ATOM 869 C CA . TYR A 1 111 ? -9.266 7.328 27.342 1.00 94.25 111 TYR A CA 1
ATOM 870 C C . TYR A 1 111 ? -8.249 8.357 27.846 1.00 94.25 111 TYR A C 1
ATOM 872 O O . TYR A 1 111 ? -7.048 8.272 27.580 1.00 94.25 111 TYR A O 1
ATOM 880 N N . GLN A 1 112 ? -8.711 9.286 28.686 1.00 94.62 112 GLN A N 1
ATOM 881 C CA . GLN A 1 112 ? -7.860 10.314 29.273 1.00 94.62 112 GLN A CA 1
ATOM 882 C C . GLN A 1 112 ? -6.765 9.729 30.180 1.00 94.62 112 GLN A C 1
ATOM 884 O O . GLN A 1 112 ? -5.650 10.256 30.206 1.00 94.62 112 GLN A O 1
ATOM 889 N N . ALA A 1 113 ? -7.044 8.635 30.899 1.00 95.44 113 ALA A N 1
ATOM 890 C CA . ALA A 1 113 ? -6.034 7.950 31.703 1.00 95.44 113 ALA A CA 1
ATOM 891 C C . ALA A 1 113 ? -4.926 7.344 30.826 1.00 95.44 113 ALA A C 1
ATOM 893 O O . ALA A 1 113 ? -3.748 7.456 31.173 1.00 95.44 113 ALA A O 1
ATOM 894 N N . GLU A 1 114 ? -5.279 6.760 29.675 1.00 94.19 114 GLU A N 1
ATOM 895 C CA . GLU A 1 114 ? -4.290 6.268 28.710 1.00 94.19 114 GLU A CA 1
ATOM 896 C C . GLU A 1 114 ? -3.463 7.410 28.124 1.00 94.19 114 GLU A C 1
ATOM 898 O O . GLU A 1 114 ? -2.238 7.323 28.089 1.00 94.19 114 GLU A O 1
ATOM 903 N N . MET A 1 115 ? -4.105 8.507 27.719 1.00 93.38 115 MET A N 1
ATOM 904 C CA . MET A 1 115 ? -3.410 9.663 27.150 1.00 93.38 115 MET A CA 1
ATOM 905 C C . MET A 1 115 ? -2.460 10.325 28.150 1.00 93.38 115 MET A C 1
ATOM 907 O O . MET A 1 115 ? -1.352 10.717 27.778 1.00 93.38 115 MET A O 1
ATOM 911 N N . TRP A 1 116 ? -2.857 10.420 29.422 1.00 93.25 116 TRP A N 1
ATOM 912 C CA . TRP A 1 116 ? -1.986 10.906 30.490 1.00 93.25 116 TRP A CA 1
ATOM 913 C C . TRP A 1 116 ? -0.788 9.974 30.700 1.00 93.25 116 TRP A C 1
ATOM 915 O O . TRP A 1 116 ? 0.348 10.441 30.714 1.00 93.25 116 TRP A O 1
ATOM 925 N N . ARG A 1 117 ? -1.024 8.655 30.781 1.00 93.81 117 ARG A N 1
ATOM 926 C CA . ARG A 1 117 ? 0.030 7.637 30.930 1.00 93.81 117 ARG A CA 1
ATOM 927 C C . ARG A 1 117 ? 0.996 7.627 29.742 1.00 93.81 117 ARG A C 1
ATOM 929 O O . ARG A 1 117 ? 2.196 7.442 29.923 1.00 93.81 117 ARG A O 1
ATOM 936 N N . ALA A 1 118 ? 0.476 7.767 28.526 1.00 91.19 118 ALA A N 1
ATOM 937 C CA . ALA A 1 118 ? 1.252 7.683 27.297 1.00 91.19 118 ALA A CA 1
ATOM 938 C C . ALA A 1 118 ? 2.118 8.923 27.053 1.00 91.19 118 ALA A C 1
ATOM 940 O O . ALA A 1 118 ? 3.125 8.828 26.355 1.00 91.19 118 ALA A O 1
ATOM 941 N N . ARG A 1 119 ? 1.745 10.090 27.585 1.00 92.38 119 ARG A N 1
ATOM 942 C CA . ARG A 1 119 ? 2.445 11.348 27.313 1.00 92.38 119 ARG A CA 1
ATOM 943 C C . ARG A 1 119 ? 3.739 11.454 28.121 1.00 92.38 119 ARG A C 1
ATOM 945 O O . ARG A 1 119 ? 3.723 11.640 29.333 1.00 92.38 119 ARG A O 1
ATOM 952 N N . GLY A 1 120 ? 4.871 11.386 27.425 1.00 89.31 120 GLY A N 1
ATOM 953 C CA . GLY A 1 120 ? 6.190 11.613 28.007 1.00 89.31 120 GLY A CA 1
ATOM 954 C C . GLY A 1 120 ? 6.487 13.091 28.281 1.00 89.31 120 GLY A C 1
ATOM 955 O O . GLY A 1 120 ? 5.790 13.992 27.815 1.00 89.31 120 GLY A O 1
ATOM 956 N N . HIS A 1 121 ? 7.593 13.346 28.985 1.00 85.19 121 HIS A N 1
ATOM 957 C CA . HIS A 1 121 ? 8.066 14.686 29.378 1.00 85.19 121 HIS A CA 1
ATOM 958 C C . HIS A 1 121 ? 8.253 15.652 28.194 1.00 85.19 121 HIS A C 1
ATOM 960 O O . HIS A 1 121 ? 8.130 16.862 28.346 1.00 85.19 121 HIS A O 1
ATOM 966 N N . THR A 1 122 ? 8.561 15.116 27.010 1.00 86.00 122 THR A N 1
ATOM 967 C CA . THR A 1 122 ? 8.766 15.864 25.760 1.00 86.00 122 THR A CA 1
ATOM 968 C C . THR A 1 122 ? 7.476 16.069 24.960 1.00 86.00 122 THR A C 1
ATOM 970 O O . THR A 1 122 ? 7.517 16.630 23.870 1.00 86.00 122 THR A O 1
ATOM 973 N N . GLY A 1 123 ? 6.336 15.575 25.456 1.00 82.81 123 GLY A N 1
ATOM 974 C CA . GLY A 1 123 ? 5.059 15.557 24.741 1.00 82.81 123 GLY A CA 1
ATOM 975 C C . GLY A 1 123 ? 4.898 14.396 23.753 1.00 82.81 123 GLY A C 1
ATOM 976 O O . GLY A 1 123 ? 3.809 14.218 23.215 1.00 82.81 123 GLY A O 1
ATOM 977 N N . GLN A 1 124 ? 5.936 13.579 23.533 1.00 84.56 124 GLN A N 1
ATOM 978 C CA . GLN A 1 124 ? 5.832 12.373 22.705 1.00 84.56 124 GLN A CA 1
ATOM 979 C C . GLN A 1 124 ? 4.917 11.330 23.361 1.00 84.56 124 GLN A C 1
ATOM 981 O O . GLN A 1 124 ? 4.969 11.128 24.575 1.00 84.56 124 GLN A O 1
ATOM 986 N N . LEU A 1 125 ? 4.092 10.665 22.550 1.00 85.31 125 LEU A N 1
ATOM 987 C CA . LEU A 1 125 ? 3.163 9.633 23.009 1.00 85.31 125 LEU A CA 1
ATOM 988 C C . LEU A 1 125 ? 3.796 8.240 22.894 1.00 85.31 125 LEU A C 1
ATOM 990 O O . LEU A 1 125 ? 4.195 7.814 21.813 1.00 85.31 125 LEU A O 1
ATOM 994 N N . ALA A 1 126 ? 3.835 7.517 24.010 1.00 87.50 126 ALA A N 1
ATOM 995 C CA . ALA A 1 126 ? 4.209 6.112 24.119 1.00 87.50 126 ALA A CA 1
ATOM 996 C C . ALA A 1 126 ? 2.966 5.277 24.478 1.00 87.50 126 ALA A C 1
ATOM 998 O O . ALA A 1 126 ? 2.708 4.944 25.642 1.00 87.50 126 ALA A O 1
ATOM 999 N N . LEU A 1 127 ? 2.160 4.985 23.457 1.00 86.25 127 LEU A N 1
ATOM 1000 C CA . LEU A 1 127 ? 0.922 4.213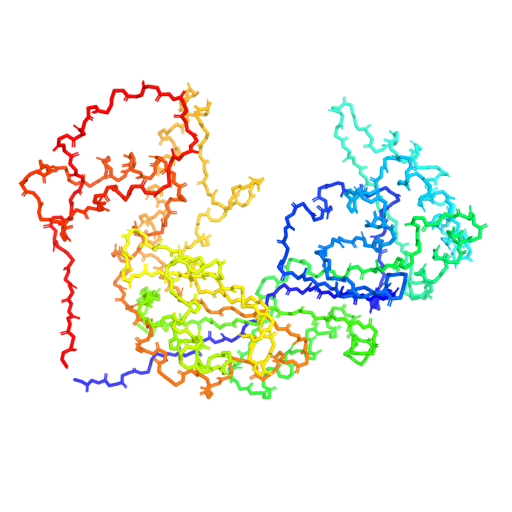 23.578 1.00 86.25 127 LEU A CA 1
ATOM 1001 C C . LEU A 1 127 ? 1.221 2.734 23.854 1.00 86.25 127 LEU A C 1
ATOM 1003 O O . LEU A 1 127 ? 2.085 2.139 23.209 1.00 86.25 127 LEU A O 1
ATOM 1007 N N . GLY A 1 128 ? 0.523 2.157 24.832 1.00 84.62 128 GLY A N 1
ATOM 1008 C CA . GLY A 1 128 ? 0.671 0.755 25.210 1.00 84.62 128 GLY A CA 1
ATOM 1009 C C . GLY A 1 128 ? -0.348 -0.099 24.469 1.00 84.62 128 GLY A C 1
ATOM 1010 O O . GLY A 1 128 ? -1.493 0.311 24.330 1.00 84.62 128 GLY A O 1
ATOM 1011 N N . SER A 1 129 ? 0.043 -1.287 24.012 1.00 89.38 129 SER A N 1
ATOM 1012 C CA . SER A 1 129 ? -0.907 -2.265 23.477 1.00 89.38 129 SER A CA 1
ATOM 1013 C C . SER A 1 129 ? -1.376 -3.246 24.551 1.00 89.38 129 SER A C 1
ATOM 1015 O O . SER A 1 129 ? -0.754 -3.414 25.608 1.00 89.38 129 SER A O 1
ATOM 1017 N N . LYS A 1 130 ? -2.499 -3.903 24.273 1.00 90.94 130 LYS A N 1
ATOM 1018 C CA . LYS A 1 130 ? -3.067 -5.007 25.042 1.00 90.94 130 LYS A CA 1
ATOM 1019 C C . LYS A 1 130 ? -3.363 -6.152 24.091 1.00 90.94 130 LYS A C 1
ATOM 1021 O O . LYS A 1 130 ? -3.880 -5.928 23.006 1.00 90.94 130 LYS A O 1
ATOM 1026 N N . VAL A 1 131 ? -3.012 -7.362 24.499 1.00 89.44 131 VAL A N 1
ATOM 1027 C CA . VAL A 1 131 ? -3.275 -8.556 23.697 1.00 89.44 131 VAL A CA 1
ATOM 1028 C C . VAL A 1 131 ? -4.712 -9.004 23.937 1.00 89.44 131 VAL A C 1
ATOM 1030 O O . VAL A 1 131 ? -5.111 -9.152 25.093 1.00 89.44 131 VAL A O 1
ATOM 1033 N N . VAL A 1 132 ? -5.457 -9.208 22.856 1.00 88.06 132 VAL A N 1
ATOM 1034 C CA . VAL A 1 132 ? -6.780 -9.840 22.841 1.00 88.06 132 VAL A CA 1
ATOM 1035 C C . VAL A 1 132 ? -6.634 -11.231 22.232 1.00 88.06 132 VAL A C 1
ATOM 1037 O O . VAL A 1 132 ? -5.921 -11.407 21.243 1.00 88.06 132 VAL A O 1
ATOM 1040 N N . SER A 1 133 ? -7.275 -12.225 22.846 1.00 89.94 133 SER A N 1
ATOM 1041 C CA . SER A 1 133 ? -7.175 -13.619 22.410 1.00 89.94 133 SER A CA 1
ATOM 1042 C C . SER A 1 133 ? -7.954 -13.881 21.119 1.00 89.94 133 SER A C 1
ATOM 1044 O O . SER A 1 133 ? -8.977 -13.246 20.850 1.00 89.94 133 SER A O 1
ATOM 1046 N N . THR A 1 134 ? -7.514 -14.895 20.373 1.00 87.94 134 THR A N 1
ATOM 1047 C CA . THR A 1 134 ? -8.191 -15.403 19.167 1.00 87.94 134 THR A CA 1
ATOM 1048 C C . THR A 1 134 ? -9.666 -15.727 19.398 1.00 87.94 134 THR A C 1
ATOM 1050 O O . THR A 1 134 ? -10.504 -15.438 18.556 1.00 87.94 134 THR A O 1
ATOM 1053 N N . TRP A 1 135 ? -10.012 -16.272 20.565 1.00 89.88 135 TRP A N 1
ATOM 1054 C CA . TRP A 1 135 ? -11.385 -16.660 20.905 1.00 89.88 135 TRP A CA 1
ATOM 1055 C C . TRP A 1 135 ? -12.358 -15.485 21.020 1.00 89.88 135 TRP A C 1
ATOM 1057 O O . TRP A 1 135 ? -13.560 -15.675 20.885 1.00 89.88 135 TRP A O 1
ATOM 1067 N N . SER A 1 136 ? -11.855 -14.290 21.340 1.00 90.88 136 SER A N 1
ATOM 1068 C CA . SER A 1 136 ? -12.693 -13.105 21.572 1.00 90.88 136 SER A CA 1
ATOM 1069 C C . SER A 1 136 ? -12.694 -12.148 20.387 1.00 90.88 136 SER A C 1
ATOM 1071 O O . SER A 1 136 ? -13.608 -11.340 20.263 1.00 90.88 136 SER A O 1
ATOM 1073 N N . ILE A 1 137 ? -11.674 -12.212 19.527 1.00 87.06 137 ILE A N 1
ATOM 1074 C CA . ILE A 1 137 ? -11.470 -11.203 18.488 1.00 87.06 137 ILE A CA 1
ATOM 1075 C C . ILE A 1 137 ? -12.563 -11.225 17.417 1.00 87.06 137 ILE A C 1
ATOM 1077 O O . ILE A 1 137 ? -13.023 -10.159 17.019 1.00 87.06 137 ILE A O 1
ATOM 1081 N N . GLY A 1 138 ? -13.052 -12.415 17.048 1.00 85.94 138 GLY A N 1
ATOM 1082 C CA . GLY A 1 138 ? -14.144 -12.560 16.082 1.00 85.94 138 GLY A CA 1
ATOM 1083 C C . GLY A 1 138 ? -15.470 -11.961 16.563 1.00 85.94 138 GLY A C 1
ATOM 1084 O O . GLY A 1 138 ? -16.268 -11.530 15.747 1.00 85.94 138 GLY A O 1
ATOM 1085 N N . LEU A 1 139 ? -15.684 -11.863 17.882 1.00 92.00 139 LEU A N 1
ATOM 1086 C CA . LEU A 1 139 ? -16.894 -11.274 18.479 1.00 92.00 139 LEU A CA 1
ATOM 1087 C C . LEU A 1 139 ? -16.742 -9.780 18.798 1.00 92.00 139 LEU A C 1
ATOM 1089 O O . LEU A 1 139 ? -17.712 -9.112 19.148 1.00 92.00 139 LEU A O 1
ATOM 1093 N N . MET A 1 140 ? -15.519 -9.248 18.723 1.00 90.75 140 MET A N 1
ATOM 1094 C CA . MET A 1 140 ? -15.208 -7.891 19.173 1.00 90.75 140 MET A CA 1
ATOM 1095 C C . MET A 1 140 ? -15.924 -6.830 18.333 1.00 90.75 140 MET A C 1
ATOM 1097 O O . MET A 1 140 ? -16.403 -5.844 18.883 1.00 90.75 140 MET A O 1
ATOM 1101 N N . GLY A 1 141 ? -15.991 -7.023 17.013 1.00 89.75 141 GLY A N 1
ATOM 1102 C CA . GLY A 1 141 ? -16.614 -6.061 16.104 1.00 89.75 141 GLY A CA 1
ATOM 1103 C C . GLY A 1 141 ? -18.102 -5.867 16.375 1.00 89.75 141 GLY A C 1
ATOM 1104 O O . GLY A 1 141 ? -18.547 -4.735 16.574 1.00 89.75 141 GLY A O 1
ATOM 1105 N N . ASP A 1 142 ? -18.840 -6.974 16.452 1.00 92.62 142 ASP A N 1
ATOM 1106 C CA . ASP A 1 142 ? -20.272 -6.978 16.757 1.00 92.62 142 ASP A CA 1
ATOM 1107 C C . ASP A 1 142 ? -20.568 -6.391 18.132 1.00 92.62 142 ASP A C 1
ATOM 1109 O O . ASP A 1 142 ? -21.475 -5.573 18.274 1.00 92.62 142 ASP A O 1
ATOM 1113 N N . GLU A 1 143 ? -19.772 -6.756 19.138 1.00 95.50 143 GLU A N 1
ATOM 1114 C CA . GLU A 1 143 ? -19.983 -6.261 20.492 1.00 95.50 143 GLU A CA 1
ATOM 1115 C C . GLU A 1 143 ? -19.735 -4.748 20.588 1.00 95.50 143 GLU A C 1
ATOM 1117 O O . GLU A 1 143 ? -20.519 -4.044 21.221 1.00 95.50 143 GLU A O 1
ATOM 1122 N N . ILE A 1 144 ? -18.704 -4.219 19.911 1.00 93.50 144 ILE A N 1
ATOM 1123 C CA . ILE A 1 144 ? -18.476 -2.768 19.832 1.00 93.50 144 ILE A CA 1
ATOM 1124 C C . ILE A 1 144 ? -19.669 -2.075 19.174 1.00 93.50 144 ILE A C 1
ATOM 1126 O O . ILE A 1 144 ? -20.167 -1.100 19.728 1.00 93.50 144 ILE A O 1
ATOM 1130 N N . ARG A 1 145 ? -20.143 -2.567 18.021 1.00 93.00 145 ARG A N 1
ATOM 1131 C CA . ARG A 1 145 ? -21.298 -1.981 17.321 1.00 93.00 145 ARG A CA 1
ATOM 1132 C C . ARG A 1 145 ? -22.538 -1.947 18.210 1.00 93.00 145 ARG A C 1
ATOM 1134 O O . ARG A 1 145 ? -23.113 -0.878 18.391 1.00 93.00 145 ARG A O 1
ATOM 1141 N N . ARG A 1 146 ? -22.884 -3.085 18.821 1.00 95.75 146 ARG A N 1
ATOM 1142 C CA . ARG A 1 146 ? -24.028 -3.220 19.735 1.00 95.75 146 ARG A CA 1
ATOM 1143 C C . ARG A 1 146 ? -23.969 -2.195 20.869 1.00 95.75 146 ARG A C 1
ATOM 1145 O O . ARG A 1 146 ? -24.969 -1.563 21.184 1.00 95.75 146 ARG A O 1
ATOM 1152 N N . LEU A 1 147 ? -22.797 -2.017 21.478 1.00 96.75 147 LEU A N 1
ATOM 1153 C CA . LEU A 1 147 ? -22.608 -1.085 22.591 1.00 96.75 147 LEU A CA 1
ATOM 1154 C C . LEU A 1 147 ? -22.675 0.387 22.162 1.00 96.75 147 LEU A C 1
ATOM 1156 O O . LEU A 1 147 ? -23.237 1.206 22.885 1.00 96.75 147 LEU A O 1
ATOM 1160 N N . LEU A 1 148 ? -22.120 0.734 20.996 1.00 94.31 148 LEU A N 1
ATOM 1161 C CA . LEU A 1 148 ? -22.237 2.090 20.451 1.00 94.31 148 LEU A CA 1
ATOM 1162 C C . LEU A 1 148 ? -23.703 2.433 20.131 1.00 94.31 148 LEU A C 1
ATOM 1164 O O . LEU A 1 148 ? -24.140 3.546 20.425 1.00 94.31 148 LEU A O 1
ATOM 1168 N N . GLU A 1 149 ? -24.464 1.474 19.598 1.00 94.44 149 GLU A N 1
ATOM 1169 C CA . GLU A 1 149 ? -25.902 1.613 19.332 1.00 94.44 149 GLU A CA 1
ATOM 1170 C C . GLU A 1 149 ? -26.712 1.790 20.629 1.00 94.44 149 GLU A C 1
ATOM 1172 O O . GLU A 1 149 ? -27.524 2.708 20.730 1.00 94.44 149 GLU A O 1
ATOM 1177 N N . GLU A 1 150 ? -26.456 0.977 21.661 1.00 96.38 150 GLU A N 1
ATOM 1178 C CA . GLU A 1 150 ? -27.128 1.091 22.969 1.00 96.38 150 GLU A CA 1
ATOM 1179 C C . GLU A 1 150 ? -26.883 2.435 23.666 1.00 96.38 150 GLU A C 1
ATOM 1181 O O . GLU A 1 150 ? -27.753 2.939 24.379 1.00 96.38 150 GLU A O 1
ATOM 1186 N N . GLU A 1 151 ? -25.713 3.031 23.441 1.00 96.75 151 GLU A N 1
ATOM 1187 C CA . GLU A 1 151 ? -25.344 4.353 23.953 1.00 96.75 151 GLU A CA 1
ATOM 1188 C C . GLU A 1 151 ? -25.876 5.508 23.082 1.00 96.75 151 GLU A C 1
ATOM 1190 O O . GLU A 1 151 ? -25.651 6.677 23.410 1.00 96.75 151 GLU A O 1
ATOM 1195 N N . GLY A 1 152 ? -26.596 5.202 21.994 1.00 94.56 152 GLY A N 1
ATOM 1196 C CA . GLY A 1 152 ? -27.183 6.186 21.083 1.00 94.56 152 GLY A CA 1
ATOM 1197 C C . GLY A 1 152 ? -26.138 6.992 20.312 1.00 94.56 152 GLY A C 1
ATOM 1198 O O . GLY A 1 152 ? -26.318 8.191 20.094 1.00 94.56 152 GLY A O 1
ATOM 1199 N N . LEU A 1 153 ? -25.004 6.372 19.970 1.00 92.31 153 LEU A N 1
ATOM 1200 C CA . LEU A 1 153 ? -23.936 7.009 19.204 1.00 92.31 153 LEU A CA 1
ATOM 1201 C C . LEU A 1 153 ? -24.136 6.773 17.706 1.00 92.31 153 LEU A C 1
ATOM 1203 O O . LEU A 1 153 ? -23.457 5.938 17.111 1.00 92.31 153 LEU A O 1
ATOM 1207 N N . ASP A 1 154 ? -25.018 7.563 17.093 1.00 88.06 154 ASP A N 1
ATOM 1208 C CA . ASP A 1 154 ? -25.351 7.478 15.660 1.00 88.06 154 ASP A CA 1
ATOM 1209 C C . ASP A 1 154 ? -24.102 7.530 14.763 1.00 88.06 154 ASP A C 1
ATOM 1211 O O . ASP A 1 154 ? -24.010 6.857 13.740 1.00 88.06 154 ASP A O 1
ATOM 1215 N N . TRP A 1 155 ? -23.074 8.286 15.174 1.00 86.06 155 TRP A N 1
ATOM 1216 C CA . TRP A 1 155 ? -21.830 8.384 14.413 1.00 86.06 155 TRP A CA 1
ATOM 1217 C C . TRP A 1 155 ? -21.063 7.064 14.319 1.00 86.06 155 TRP A C 1
ATOM 1219 O O . TRP A 1 155 ? -20.188 6.985 13.467 1.00 86.06 155 TRP A O 1
ATOM 1229 N N . GLY A 1 156 ? -21.347 6.084 15.184 1.00 84.94 156 GLY A N 1
ATOM 1230 C CA . GLY A 1 156 ? -20.740 4.752 15.236 1.00 84.94 156 GLY A CA 1
ATOM 1231 C C . GLY A 1 156 ? -21.397 3.716 14.319 1.00 84.94 156 GLY A C 1
ATOM 1232 O O . GLY A 1 156 ? -20.891 2.595 14.214 1.00 84.94 156 GLY A O 1
ATOM 1233 N N . GLU A 1 157 ? -22.510 4.067 13.670 1.00 84.94 157 GLU A N 1
ATOM 1234 C CA . GLU A 1 157 ? -23.268 3.158 12.816 1.00 84.94 157 GLU A CA 1
ATOM 1235 C C . GLU A 1 157 ? -22.445 2.688 11.604 1.00 84.94 157 GLU A C 1
ATOM 1237 O O . GLU A 1 157 ? -21.666 3.434 10.997 1.00 84.94 157 GLU A O 1
ATOM 1242 N N . GLY A 1 158 ? -22.594 1.402 11.270 1.00 79.62 158 GLY A N 1
ATOM 1243 C CA . GLY A 1 158 ? -21.922 0.791 10.125 1.00 79.62 158 GLY A CA 1
ATOM 1244 C C . GLY A 1 158 ? -20.408 0.629 10.285 1.00 79.62 158 GLY A C 1
ATOM 1245 O O . GLY A 1 158 ? -19.726 0.442 9.282 1.00 79.62 158 GLY A O 1
ATOM 1246 N N . LEU A 1 159 ? -19.863 0.706 11.509 1.00 84.94 159 LEU A N 1
ATOM 1247 C CA . LEU A 1 159 ? -18.437 0.488 11.788 1.00 84.94 159 LEU A CA 1
ATOM 1248 C C . LEU A 1 159 ? -17.902 -0.762 11.067 1.00 84.94 159 LEU A C 1
ATOM 1250 O O . LEU A 1 159 ? -18.380 -1.873 11.313 1.00 84.94 159 LEU A O 1
ATOM 1254 N N . VAL A 1 160 ? -16.851 -0.582 10.264 1.00 85.44 160 VAL A N 1
ATOM 1255 C CA . VAL A 1 160 ? -16.095 -1.662 9.613 1.00 85.44 160 VAL A CA 1
ATOM 1256 C C . VAL A 1 160 ? -14.614 -1.609 9.989 1.00 85.44 160 VAL A C 1
ATOM 1258 O O . VAL A 1 160 ? -14.079 -0.577 10.413 1.00 85.44 160 VAL A O 1
ATOM 1261 N N . PHE A 1 161 ? -13.926 -2.732 9.800 1.00 82.88 161 PHE A N 1
ATOM 1262 C CA . PHE A 1 161 ? -12.508 -2.894 10.092 1.00 82.88 161 PHE A CA 1
ATOM 1263 C C . PHE A 1 161 ? -11.694 -2.959 8.803 1.00 82.88 161 PHE A C 1
ATOM 1265 O O . PHE A 1 161 ? -11.942 -3.798 7.933 1.00 82.88 161 PHE A O 1
ATOM 1272 N N . LEU A 1 162 ? -10.674 -2.101 8.709 1.00 83.56 162 LEU A N 1
ATOM 1273 C CA . LEU A 1 162 ? -9.628 -2.265 7.710 1.00 83.56 162 LEU A CA 1
ATOM 1274 C C . LEU A 1 162 ? -8.544 -3.192 8.261 1.00 83.56 162 LEU A C 1
ATOM 1276 O O . LEU A 1 162 ? -7.880 -2.911 9.260 1.00 83.56 162 LEU A O 1
ATOM 1280 N N . HIS A 1 163 ? -8.326 -4.270 7.534 1.00 83.94 163 HIS A N 1
ATOM 1281 C CA . HIS A 1 163 ? -7.242 -5.209 7.709 1.00 83.94 163 HIS A CA 1
ATOM 1282 C C . HIS A 1 163 ? -6.103 -4.759 6.817 1.00 83.94 163 HIS A C 1
ATOM 1284 O O . HIS A 1 163 ? -6.263 -4.710 5.604 1.00 83.94 163 HIS A O 1
ATOM 1290 N N . GLU A 1 164 ? -4.954 -4.438 7.396 1.00 83.12 164 GLU A N 1
ATOM 1291 C CA . GLU A 1 164 ? -3.767 -4.099 6.621 1.00 83.12 164 GLU A CA 1
ATOM 1292 C C . GLU A 1 164 ? -2.607 -4.984 7.058 1.00 83.12 164 GLU A C 1
ATOM 1294 O O . GLU A 1 164 ? -2.243 -5.017 8.236 1.00 83.12 164 GLU A O 1
ATOM 1299 N N . ILE A 1 165 ? -1.996 -5.672 6.097 1.00 81.19 165 ILE A N 1
ATOM 1300 C CA . ILE A 1 165 ? -0.792 -6.459 6.345 1.00 81.19 165 ILE A CA 1
ATOM 1301 C C . ILE A 1 165 ? 0.414 -5.641 5.887 1.00 81.19 165 ILE A C 1
ATOM 1303 O O . ILE A 1 165 ? 0.710 -5.507 4.697 1.00 81.19 165 ILE A O 1
ATOM 1307 N N . GLN A 1 166 ? 1.108 -5.064 6.868 1.00 76.31 166 GLN A N 1
ATOM 1308 C CA . GLN A 1 166 ? 2.284 -4.223 6.659 1.00 76.31 166 GLN A CA 1
ATOM 1309 C C . GLN A 1 166 ? 3.589 -5.019 6.771 1.00 76.31 166 GLN A C 1
ATOM 1311 O O . GLN A 1 166 ? 3.668 -6.043 7.441 1.00 76.31 166 GLN A O 1
ATOM 1316 N N . GLY A 1 167 ? 4.652 -4.514 6.138 1.00 69.31 167 GLY A N 1
ATOM 1317 C CA . GLY A 1 167 ? 6.009 -5.053 6.304 1.00 69.31 167 GLY A CA 1
ATOM 1318 C C . GLY A 1 167 ? 6.304 -6.350 5.543 1.00 69.31 167 GLY A C 1
ATOM 1319 O O . GLY A 1 167 ? 7.417 -6.850 5.625 1.00 69.31 167 GLY A O 1
ATOM 1320 N N . VAL A 1 168 ? 5.360 -6.852 4.746 1.00 72.94 168 VAL A N 1
ATOM 1321 C CA . VAL A 1 168 ? 5.493 -8.103 3.971 1.00 72.94 168 VAL A CA 1
ATOM 1322 C C . VAL A 1 168 ? 6.033 -7.894 2.556 1.00 72.94 168 VAL A C 1
ATOM 1324 O O . VAL A 1 168 ? 5.843 -8.725 1.669 1.00 72.94 168 VAL A O 1
ATOM 1327 N N . LYS A 1 169 ? 6.701 -6.764 2.307 1.00 69.62 169 LYS A N 1
ATOM 1328 C CA . LYS A 1 169 ? 7.320 -6.491 1.007 1.00 69.62 169 LYS A CA 1
ATOM 1329 C C . LYS A 1 169 ? 8.343 -7.586 0.697 1.00 69.62 169 LYS A C 1
ATOM 1331 O O . LYS A 1 169 ? 9.279 -7.782 1.464 1.00 69.62 169 LYS A O 1
ATOM 1336 N N . HIS A 1 170 ? 8.165 -8.267 -0.436 1.00 68.56 170 HIS A N 1
ATOM 1337 C CA . HIS A 1 170 ? 8.944 -9.447 -0.836 1.00 68.56 170 HIS A CA 1
ATOM 1338 C C . HIS A 1 170 ? 8.776 -10.677 0.076 1.00 68.56 170 HIS A C 1
ATOM 1340 O O . HIS A 1 170 ? 9.651 -11.542 0.077 1.00 68.56 170 HIS A O 1
ATOM 1346 N N . GLY A 1 171 ? 7.676 -10.762 0.835 1.00 70.38 171 GLY A N 1
ATOM 1347 C CA . GLY A 1 171 ? 7.390 -11.887 1.730 1.00 70.38 171 GLY A CA 1
ATOM 1348 C C . GLY A 1 171 ? 7.124 -13.204 0.998 1.00 70.38 171 GLY A C 1
ATOM 1349 O O . GLY A 1 171 ? 7.395 -14.263 1.545 1.00 70.38 171 GLY A O 1
ATOM 1350 N N . SER A 1 172 ? 6.672 -13.141 -0.256 1.00 82.81 172 SER A N 1
ATOM 1351 C CA . SER A 1 172 ? 6.424 -14.312 -1.097 1.00 82.81 172 SER A CA 1
ATOM 1352 C C . SER A 1 172 ? 6.986 -14.130 -2.508 1.00 82.81 172 SER A C 1
ATOM 1354 O 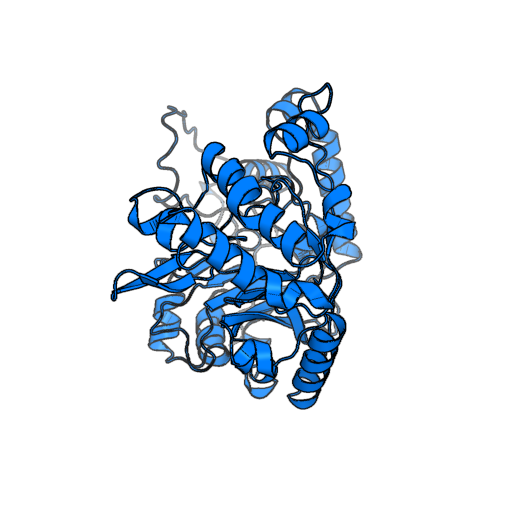O . SER A 1 172 ? 7.098 -13.008 -3.018 1.00 82.81 172 SER A O 1
ATOM 1356 N N . ARG A 1 173 ? 7.377 -15.249 -3.127 1.00 86.44 173 ARG A N 1
ATOM 1357 C CA . ARG A 1 173 ? 7.877 -15.331 -4.504 1.00 86.44 173 ARG A CA 1
ATOM 1358 C C . ARG A 1 173 ? 7.430 -16.638 -5.128 1.00 86.44 173 ARG A C 1
ATOM 1360 O O . ARG A 1 173 ? 7.531 -17.674 -4.480 1.00 86.44 173 ARG A O 1
ATOM 1367 N N . HIS A 1 174 ? 7.039 -16.602 -6.390 1.00 87.19 174 HIS A N 1
ATOM 1368 C CA . HIS A 1 174 ? 6.684 -17.806 -7.131 1.00 87.19 174 HIS A CA 1
ATOM 1369 C C . HIS A 1 174 ? 6.960 -17.643 -8.630 1.00 87.19 174 HIS A C 1
ATOM 1371 O O . HIS A 1 174 ? 7.270 -16.547 -9.103 1.00 87.19 174 HIS A O 1
ATOM 1377 N N . SER A 1 175 ? 6.905 -18.735 -9.393 1.00 87.69 175 SER A N 1
ATOM 1378 C CA . SER A 1 175 ? 7.009 -18.665 -10.855 1.00 87.69 175 SER A CA 1
ATOM 1379 C C . SER A 1 175 ? 5.731 -18.077 -11.462 1.00 87.69 175 SER A C 1
ATOM 1381 O O . SER A 1 175 ? 4.670 -18.100 -10.852 1.00 87.69 175 SER A O 1
ATOM 1383 N N . ILE A 1 176 ? 5.803 -17.598 -12.702 1.00 86.56 176 ILE A N 1
ATOM 1384 C CA . ILE A 1 176 ? 4.669 -17.028 -13.463 1.00 86.56 176 ILE A CA 1
ATOM 1385 C C . ILE A 1 176 ? 3.622 -18.067 -13.924 1.00 86.56 176 ILE A C 1
ATOM 1387 O O . ILE A 1 176 ? 2.891 -17.846 -14.894 1.00 86.56 176 ILE A O 1
ATOM 1391 N N . GLU A 1 177 ? 3.592 -19.230 -13.276 1.00 88.12 177 GLU A N 1
ATOM 1392 C CA . GLU A 1 177 ? 2.666 -20.326 -13.539 1.00 88.12 177 GLU A CA 1
ATOM 1393 C C . GLU A 1 177 ? 1.491 -20.270 -12.557 1.00 88.12 177 GLU A C 1
ATOM 1395 O O . GLU A 1 177 ? 1.690 -20.051 -11.363 1.00 88.12 177 GLU A O 1
ATOM 1400 N N . ALA A 1 178 ? 0.277 -20.546 -13.044 1.00 88.88 178 ALA A N 1
ATOM 1401 C CA . ALA A 1 178 ? -0.949 -20.467 -12.243 1.00 88.88 178 ALA A CA 1
ATOM 1402 C C . ALA A 1 178 ? -0.899 -21.347 -10.980 1.00 88.88 178 ALA A C 1
ATOM 1404 O O . ALA A 1 178 ? -1.237 -20.894 -9.893 1.00 88.88 178 ALA A O 1
ATOM 1405 N N . ASN A 1 179 ? -0.393 -22.581 -11.092 1.00 91.31 179 ASN A N 1
ATOM 1406 C CA . ASN A 1 179 ? -0.271 -23.480 -9.939 1.00 91.31 179 ASN A CA 1
ATOM 1407 C C . ASN A 1 179 ? 0.670 -22.919 -8.862 1.00 91.31 179 ASN A C 1
ATOM 1409 O O . ASN A 1 179 ? 0.400 -23.065 -7.675 1.00 91.31 179 ASN A O 1
ATOM 1413 N N . ALA A 1 180 ? 1.773 -22.282 -9.268 1.00 90.19 180 ALA A N 1
ATOM 1414 C CA . ALA A 1 180 ? 2.707 -21.677 -8.326 1.00 90.19 180 ALA A CA 1
ATOM 1415 C C . ALA A 1 180 ? 2.085 -20.443 -7.656 1.00 90.19 180 ALA A C 1
ATOM 1417 O O . ALA A 1 180 ? 2.237 -20.274 -6.450 1.00 90.19 180 ALA A O 1
ATOM 1418 N N . ALA A 1 181 ? 1.336 -19.635 -8.415 1.00 89.38 181 ALA A N 1
ATOM 1419 C CA . ALA A 1 181 ? 0.587 -18.503 -7.877 1.00 89.38 181 ALA A CA 1
ATOM 1420 C C . ALA A 1 181 ? -0.449 -18.937 -6.827 1.00 89.38 181 ALA A C 1
ATOM 1422 O O . ALA A 1 181 ? -0.441 -18.407 -5.716 1.00 89.38 181 ALA A O 1
ATOM 1423 N N . ASN A 1 182 ? -1.269 -19.947 -7.138 1.00 91.62 182 ASN A N 1
ATOM 1424 C CA . ASN A 1 182 ? -2.270 -20.495 -6.221 1.00 91.62 182 ASN A CA 1
ATOM 1425 C C . ASN A 1 182 ? -1.624 -21.048 -4.936 1.00 91.62 182 ASN A C 1
ATOM 1427 O O . ASN A 1 182 ? -1.994 -20.632 -3.839 1.00 91.62 182 ASN A O 1
ATOM 1431 N N . CYS A 1 183 ? -0.610 -21.919 -5.049 1.00 92.06 183 CYS A N 1
ATOM 1432 C CA . CYS A 1 183 ? 0.071 -22.483 -3.878 1.00 92.06 183 CYS A CA 1
ATOM 1433 C C . CYS A 1 183 ? 0.647 -21.387 -2.974 1.00 92.06 183 CYS A C 1
ATOM 1435 O O . CYS A 1 183 ? 0.432 -21.403 -1.765 1.00 92.06 183 CYS A O 1
ATOM 1437 N N . THR A 1 184 ? 1.339 -20.406 -3.556 1.00 90.94 184 THR A N 1
ATOM 1438 C CA . THR A 1 184 ? 1.956 -19.324 -2.789 1.00 90.94 184 THR A CA 1
ATOM 1439 C C . THR A 1 184 ? 0.926 -18.369 -2.186 1.00 90.94 184 THR A C 1
ATOM 1441 O O . THR A 1 184 ? 1.157 -17.849 -1.096 1.00 90.94 184 THR A O 1
ATOM 1444 N N . LEU A 1 185 ? -0.220 -18.145 -2.836 1.00 90.56 185 LEU A N 1
ATOM 1445 C CA . LEU A 1 185 ? -1.328 -17.394 -2.245 1.00 90.56 185 LEU A CA 1
ATOM 1446 C C . LEU A 1 185 ? -1.892 -18.113 -1.016 1.00 90.56 185 LEU A C 1
ATOM 1448 O O . LEU A 1 185 ? -2.044 -17.483 0.030 1.00 90.56 185 LEU A O 1
ATOM 1452 N N . MET A 1 186 ? -2.137 -19.420 -1.120 1.00 91.56 186 MET A N 1
ATOM 1453 C CA . MET A 1 186 ? -2.660 -20.238 -0.022 1.00 91.56 186 MET A CA 1
ATOM 1454 C C . MET A 1 186 ? -1.690 -20.307 1.160 1.00 91.56 186 MET A C 1
ATOM 1456 O O . MET A 1 186 ? -2.097 -20.115 2.307 1.00 91.56 186 MET A O 1
ATOM 1460 N N . GLU A 1 187 ? -0.400 -20.521 0.890 1.00 91.19 187 GLU A N 1
ATOM 1461 C CA . GLU A 1 187 ? 0.657 -20.475 1.906 1.00 91.19 187 GLU A CA 1
ATOM 1462 C C . GLU A 1 187 ? 0.691 -19.109 2.590 1.00 91.19 187 GLU A C 1
ATOM 1464 O O . GLU A 1 187 ? 0.636 -19.027 3.816 1.00 91.19 187 GLU A O 1
ATOM 1469 N N . TRP A 1 188 ? 0.684 -18.029 1.805 1.00 90.00 188 TRP A N 1
ATOM 1470 C CA . TRP A 1 188 ? 0.704 -16.675 2.342 1.00 90.00 188 TRP A CA 1
ATOM 1471 C C . TRP A 1 188 ? -0.517 -16.385 3.223 1.00 90.00 188 TRP A C 1
ATOM 1473 O O . TRP A 1 188 ? -0.371 -15.781 4.284 1.00 90.00 188 TRP A O 1
ATOM 1483 N N . LEU A 1 189 ? -1.722 -16.801 2.818 1.00 90.44 189 LEU A N 1
ATOM 1484 C CA . LEU A 1 189 ? -2.938 -16.605 3.617 1.00 90.44 189 LEU A CA 1
ATOM 1485 C C . LEU A 1 189 ? -2.842 -17.363 4.944 1.00 90.44 189 LEU A C 1
ATOM 1487 O O . LEU A 1 189 ? -3.095 -16.790 6.006 1.00 90.44 189 LEU A O 1
ATOM 1491 N N . SER A 1 190 ? -2.371 -18.611 4.891 1.00 90.81 190 SER A N 1
ATOM 1492 C CA . SER A 1 190 ? -2.145 -19.429 6.080 1.00 90.81 190 SER A CA 1
ATOM 1493 C C . SER A 1 190 ? -1.113 -18.811 7.029 1.00 90.81 190 SER A C 1
ATOM 1495 O O . SER A 1 190 ? -1.338 -18.805 8.237 1.00 90.81 190 SER A O 1
ATOM 1497 N N . GLU A 1 191 ? 0.000 -18.276 6.520 1.00 89.81 191 GLU A N 1
ATOM 1498 C CA . GLU A 1 191 ? 1.045 -17.627 7.332 1.00 89.81 191 GLU A CA 1
ATOM 1499 C C . GLU A 1 191 ? 0.529 -16.398 8.092 1.00 89.81 191 GLU A C 1
ATOM 1501 O O . GLU A 1 191 ? 1.020 -16.076 9.176 1.00 89.81 191 GLU A O 1
ATOM 1506 N N . HIS A 1 192 ? -0.485 -15.728 7.543 1.00 87.62 192 HIS A N 1
ATOM 1507 C CA . HIS A 1 192 ? -1.089 -14.533 8.128 1.00 87.62 192 HIS A CA 1
ATOM 1508 C C . HIS A 1 192 ? -2.372 -14.829 8.913 1.00 87.62 192 HIS A C 1
ATOM 1510 O O . HIS A 1 192 ? -3.026 -13.895 9.375 1.00 87.62 192 HIS A O 1
ATOM 1516 N N . ASN A 1 193 ? -2.693 -16.110 9.139 1.00 90.19 193 ASN A N 1
ATOM 1517 C CA . ASN A 1 193 ? -3.894 -16.566 9.845 1.00 90.19 193 ASN A CA 1
ATOM 1518 C C . ASN A 1 193 ? -5.182 -16.010 9.215 1.00 90.19 193 ASN A C 1
ATOM 1520 O O . ASN A 1 193 ? -6.073 -15.534 9.918 1.00 90.19 193 ASN A O 1
ATOM 1524 N N . LEU A 1 194 ? -5.242 -16.037 7.885 1.00 89.50 194 LEU A N 1
ATOM 1525 C CA . LEU A 1 194 ? -6.392 -15.624 7.093 1.00 89.50 194 LEU A CA 1
ATOM 1526 C C . LEU A 1 194 ? -6.995 -16.832 6.377 1.00 89.50 194 LEU A C 1
ATOM 1528 O O . LEU A 1 194 ? -6.269 -17.692 5.875 1.00 89.50 194 LEU A O 1
ATOM 1532 N N . GLN A 1 195 ? -8.324 -16.873 6.292 1.00 88.50 195 GLN A N 1
ATOM 1533 C CA . GLN A 1 195 ? -9.050 -17.896 5.547 1.00 88.50 195 GLN A CA 1
ATOM 1534 C C . GLN A 1 195 ? -9.736 -17.282 4.331 1.00 88.50 195 GLN A C 1
ATOM 1536 O O . GLN A 1 195 ? -10.571 -16.394 4.471 1.00 88.50 195 GLN A O 1
ATOM 1541 N N . GLN A 1 196 ? -9.415 -17.786 3.137 1.00 85.25 196 GLN A N 1
ATOM 1542 C CA . GLN A 1 196 ? -9.938 -17.238 1.882 1.00 85.25 196 GLN A CA 1
ATOM 1543 C C . GLN A 1 196 ? -11.473 -17.214 1.835 1.00 85.25 196 GLN A C 1
ATOM 1545 O O . GLN A 1 196 ? -12.040 -16.207 1.432 1.00 85.25 196 GLN A O 1
ATOM 1550 N N . GLY A 1 197 ? -12.137 -18.283 2.293 1.00 85.38 197 GLY A N 1
ATOM 1551 C CA . GLY A 1 197 ? -13.603 -18.353 2.301 1.00 85.38 197 GLY A CA 1
ATOM 1552 C C . GLY A 1 197 ? -14.245 -17.232 3.123 1.00 85.38 197 GLY A C 1
ATOM 1553 O O . GLY A 1 197 ? -15.117 -16.536 2.622 1.00 85.38 197 GLY A O 1
ATOM 1554 N N . GLU A 1 198 ? -13.748 -16.979 4.339 1.00 84.31 198 GLU A N 1
ATOM 1555 C CA . GLU A 1 198 ? -14.246 -15.890 5.197 1.00 84.31 198 GLU A CA 1
ATOM 1556 C C . GLU A 1 198 ? -13.994 -14.510 4.567 1.00 84.31 198 GLU A C 1
ATOM 1558 O O . GLU A 1 198 ? -14.824 -13.610 4.652 1.00 84.31 198 GLU A O 1
ATOM 1563 N N . MET A 1 199 ? -12.853 -14.343 3.894 1.00 86.50 199 MET A N 1
ATOM 1564 C CA . MET A 1 199 ? -12.500 -13.093 3.219 1.00 86.50 199 MET A CA 1
ATOM 1565 C C . MET A 1 199 ? -13.394 -12.795 2.011 1.00 86.50 199 MET A C 1
ATOM 1567 O O . MET A 1 199 ? -13.699 -11.631 1.762 1.00 86.50 199 MET A O 1
ATOM 1571 N N . GLU A 1 200 ? -13.775 -13.823 1.252 1.00 83.44 200 GLU A N 1
ATOM 1572 C CA . GLU A 1 200 ? -14.668 -13.703 0.095 1.00 83.44 200 GLU A CA 1
ATOM 1573 C C . GLU A 1 200 ? -16.131 -13.504 0.512 1.00 83.44 200 GLU A C 1
ATOM 1575 O O . GLU A 1 200 ? -16.875 -12.816 -0.186 1.00 83.44 200 GLU A O 1
ATOM 1580 N N . GLU A 1 201 ? -16.538 -14.074 1.650 1.00 82.38 201 GLU A N 1
ATOM 1581 C CA . GLU A 1 201 ? -17.886 -13.922 2.205 1.00 82.38 201 GLU A CA 1
ATOM 1582 C C . GLU A 1 201 ? -18.104 -12.559 2.883 1.00 82.38 201 GLU A C 1
ATOM 1584 O O . GLU A 1 201 ? -19.174 -11.969 2.731 1.00 82.38 201 GLU A O 1
ATOM 1589 N N . ASP A 1 202 ? -17.109 -12.046 3.615 1.00 72.81 202 ASP A N 1
ATOM 1590 C CA . ASP A 1 202 ? -17.265 -10.902 4.528 1.00 72.81 202 ASP A CA 1
ATOM 1591 C C . ASP A 1 202 ? -16.384 -9.701 4.154 1.00 72.81 202 ASP A C 1
ATOM 1593 O O . ASP A 1 202 ? -15.848 -9.009 5.022 1.00 72.81 202 ASP A O 1
ATOM 1597 N N . GLY A 1 203 ? -16.193 -9.407 2.865 1.00 74.94 203 GLY A N 1
ATOM 1598 C CA . GLY A 1 203 ? -15.516 -8.162 2.512 1.00 74.94 203 GLY A CA 1
ATOM 1599 C C . GLY A 1 203 ? -15.008 -8.002 1.092 1.00 74.94 203 GLY A C 1
ATOM 1600 O O . GLY A 1 203 ? -15.240 -8.801 0.192 1.00 74.94 203 GLY A O 1
ATOM 1601 N N . SER A 1 204 ? -14.271 -6.909 0.902 1.00 85.38 204 SER A N 1
ATOM 1602 C CA . SER A 1 204 ? -13.481 -6.661 -0.305 1.00 85.38 204 SER A CA 1
ATOM 1603 C C . SER A 1 204 ? -12.009 -6.648 0.063 1.00 85.38 204 SER A C 1
ATOM 1605 O O . SER A 1 204 ? -11.559 -5.787 0.824 1.00 85.38 204 SER A O 1
ATOM 1607 N N . TRP A 1 205 ? -11.272 -7.612 -0.479 1.00 88.94 205 TRP A N 1
ATOM 1608 C CA . TRP A 1 205 ? -9.849 -7.779 -0.233 1.00 88.94 205 TRP A CA 1
ATOM 1609 C C . TRP A 1 205 ? -9.050 -7.495 -1.487 1.00 88.94 205 TRP A C 1
ATOM 1611 O O . TRP A 1 205 ? -9.336 -8.030 -2.558 1.00 88.94 205 TRP A O 1
ATOM 1621 N N . TYR A 1 206 ? -8.028 -6.672 -1.314 1.00 89.62 206 TYR A N 1
ATOM 1622 C CA . TYR A 1 206 ? -7.150 -6.201 -2.363 1.00 89.62 206 TYR A CA 1
ATOM 1623 C C . TYR A 1 206 ? -5.728 -6.659 -2.098 1.00 89.62 206 TYR A C 1
ATOM 1625 O O . TYR A 1 206 ? -5.278 -6.784 -0.951 1.00 89.62 206 TYR A O 1
ATOM 1633 N N . ILE A 1 207 ? -5.024 -6.910 -3.188 1.00 89.38 207 ILE A N 1
ATOM 1634 C CA . ILE A 1 207 ? -3.672 -7.429 -3.176 1.00 89.38 207 ILE A CA 1
ATOM 1635 C C . ILE A 1 207 ? -2.886 -6.839 -4.332 1.00 89.38 207 ILE A C 1
ATOM 1637 O O . ILE A 1 207 ? -3.372 -6.846 -5.466 1.00 89.38 207 ILE A O 1
ATOM 1641 N N . ASP A 1 208 ? -1.656 -6.401 -4.059 1.00 90.75 208 ASP A N 1
ATOM 1642 C CA . ASP A 1 208 ? -0.737 -6.084 -5.141 1.00 90.75 208 ASP A CA 1
ATOM 1643 C C . ASP A 1 208 ? -0.002 -7.351 -5.580 1.00 90.75 208 ASP A C 1
ATOM 1645 O O . ASP A 1 208 ? 0.678 -8.038 -4.809 1.00 90.75 208 ASP A O 1
ATOM 1649 N N . VAL A 1 209 ? -0.138 -7.657 -6.861 1.00 91.62 209 VAL A N 1
ATOM 1650 C CA . VAL A 1 209 ? 0.588 -8.708 -7.559 1.00 91.62 209 VAL A CA 1
ATOM 1651 C C . VAL A 1 209 ? 1.606 -8.030 -8.454 1.00 91.62 209 VAL A C 1
ATOM 1653 O O . VAL A 1 209 ? 1.296 -7.080 -9.167 1.00 91.62 209 VAL A O 1
ATOM 1656 N N . SER A 1 210 ? 2.846 -8.491 -8.427 1.00 91.50 210 SER A N 1
ATOM 1657 C CA . SER A 1 210 ? 3.925 -7.852 -9.171 1.00 91.50 210 SER A CA 1
ATOM 1658 C C . SER A 1 210 ? 4.854 -8.855 -9.812 1.00 91.50 210 SER A C 1
ATOM 1660 O O . SER A 1 210 ? 5.022 -9.962 -9.322 1.00 91.50 210 SER A O 1
ATOM 1662 N N . ILE A 1 211 ? 5.490 -8.448 -10.897 1.00 91.12 211 ILE A N 1
ATOM 1663 C CA . ILE A 1 211 ? 6.509 -9.219 -11.593 1.00 91.12 211 ILE A CA 1
ATOM 1664 C C . ILE A 1 211 ? 7.757 -8.364 -11.774 1.00 91.12 211 ILE A C 1
ATOM 1666 O O . ILE A 1 211 ? 7.673 -7.173 -12.094 1.00 91.12 211 ILE A O 1
ATOM 1670 N N . GLU A 1 212 ? 8.919 -8.982 -11.572 1.00 90.88 212 GLU A N 1
ATOM 1671 C CA . GLU A 1 212 ? 10.214 -8.357 -11.812 1.00 90.88 212 GLU A CA 1
ATOM 1672 C C . GLU A 1 212 ? 10.871 -8.965 -13.056 1.00 90.88 212 GLU A C 1
ATOM 1674 O O . GLU A 1 212 ? 10.941 -10.177 -13.250 1.00 90.88 212 GLU A O 1
ATOM 1679 N N . PHE A 1 213 ? 11.360 -8.094 -13.930 1.00 91.00 213 PHE A N 1
ATOM 1680 C CA . PHE A 1 213 ? 12.091 -8.463 -15.129 1.00 91.00 213 PHE A CA 1
ATOM 1681 C C . PHE A 1 213 ? 13.574 -8.225 -14.891 1.00 91.00 213 PHE A C 1
ATOM 1683 O O . PHE A 1 213 ? 13.990 -7.118 -14.533 1.00 91.00 213 PHE A O 1
ATOM 1690 N N . ALA A 1 214 ? 14.371 -9.261 -15.136 1.00 90.81 214 ALA A N 1
ATOM 1691 C CA . ALA A 1 214 ? 15.818 -9.223 -15.023 1.00 90.81 214 ALA A CA 1
ATOM 1692 C C . ALA A 1 214 ? 16.483 -9.505 -16.372 1.00 90.81 214 ALA A C 1
ATOM 1694 O O . ALA A 1 214 ? 15.993 -10.269 -17.203 1.00 90.81 214 ALA A O 1
ATOM 1695 N N . SER A 1 215 ? 17.636 -8.876 -16.596 1.00 89.44 215 SER A N 1
ATOM 1696 C CA . SER A 1 215 ? 18.487 -9.201 -17.737 1.00 89.44 215 SER A CA 1
ATOM 1697 C C . SER A 1 215 ? 19.420 -10.354 -17.376 1.00 89.44 215 SER A C 1
ATOM 1699 O O . SER A 1 215 ? 20.135 -10.277 -16.378 1.00 89.44 215 SER A O 1
ATOM 1701 N N . SER A 1 216 ? 19.498 -11.376 -18.235 1.00 87.81 216 SER A N 1
ATOM 1702 C CA . SER A 1 216 ? 20.499 -12.453 -18.125 1.00 87.81 216 SER A CA 1
ATOM 1703 C C . SER A 1 216 ? 21.937 -11.946 -18.203 1.00 87.81 216 SER A C 1
ATOM 1705 O O . SER A 1 216 ? 22.861 -12.629 -17.777 1.00 87.81 216 SER A O 1
ATOM 1707 N N . GLU A 1 217 ? 22.133 -10.768 -18.794 1.00 88.50 217 GLU A N 1
ATOM 1708 C CA . GLU A 1 217 ? 23.439 -10.134 -18.970 1.00 88.50 217 GLU A CA 1
ATOM 1709 C C . GLU A 1 217 ? 23.740 -9.121 -17.855 1.00 88.50 217 GLU A C 1
ATOM 1711 O O . GLU A 1 217 ? 24.683 -8.339 -17.967 1.00 88.50 217 GLU A O 1
ATOM 1716 N N . CYS A 1 218 ? 22.926 -9.100 -16.792 1.00 88.38 218 CYS A N 1
ATOM 1717 C CA . CYS A 1 218 ? 23.014 -8.134 -15.694 1.00 88.38 218 CYS A CA 1
ATOM 1718 C C . CYS A 1 218 ? 22.995 -6.673 -16.183 1.00 88.38 218 CYS A C 1
ATOM 1720 O O . CYS A 1 218 ? 23.656 -5.803 -15.614 1.00 88.38 218 CYS A O 1
ATOM 1722 N N . GLN A 1 219 ? 22.260 -6.408 -17.267 1.00 88.88 219 GLN A N 1
ATOM 1723 C CA . GLN A 1 219 ? 21.980 -5.056 -17.745 1.00 88.88 219 GLN A CA 1
ATOM 1724 C C . GLN A 1 219 ? 20.849 -4.419 -16.940 1.00 88.88 219 GLN A C 1
ATOM 1726 O O . GLN A 1 219 ? 19.980 -5.112 -16.408 1.00 88.88 219 GLN A O 1
ATOM 1731 N N . CYS A 1 220 ? 20.848 -3.090 -16.885 1.00 89.44 220 CYS A N 1
ATOM 1732 C CA . CYS A 1 220 ? 19.755 -2.345 -16.285 1.00 89.44 220 CYS A CA 1
ATOM 1733 C C . CYS A 1 220 ? 18.582 -2.284 -17.255 1.00 89.44 220 CYS A C 1
ATOM 1735 O O . CYS A 1 220 ? 18.767 -1.917 -18.414 1.00 89.44 220 CYS A O 1
ATOM 1737 N N . LEU A 1 221 ? 17.390 -2.628 -16.784 1.00 91.06 221 LEU A N 1
ATOM 1738 C CA . LEU A 1 221 ? 16.169 -2.571 -17.577 1.00 91.06 221 LEU A CA 1
ATOM 1739 C C . LEU A 1 221 ? 15.348 -1.339 -17.209 1.00 91.06 221 LEU A C 1
ATOM 1741 O O . LEU A 1 221 ? 15.265 -0.968 -16.040 1.00 91.06 221 LEU A O 1
ATOM 1745 N N . ALA A 1 222 ? 14.712 -0.738 -18.208 1.00 90.69 222 ALA A N 1
ATOM 1746 C CA . ALA A 1 222 ? 13.731 0.316 -18.010 1.00 90.69 222 ALA A CA 1
ATOM 1747 C C . ALA A 1 222 ? 12.570 0.186 -18.993 1.00 90.69 222 ALA A C 1
ATOM 1749 O O . ALA A 1 222 ? 12.684 -0.447 -20.042 1.00 90.69 222 ALA A O 1
ATOM 1750 N N . TRP A 1 223 ? 11.455 0.806 -18.638 1.00 93.94 223 TRP A N 1
ATOM 1751 C CA . TRP A 1 223 ? 10.225 0.809 -19.417 1.00 93.94 223 TRP A CA 1
ATOM 1752 C C . TRP A 1 223 ? 10.286 1.834 -20.545 1.00 93.94 223 TRP A C 1
ATOM 1754 O O . TRP A 1 223 ? 10.715 2.971 -20.338 1.00 93.94 223 TRP A O 1
ATOM 1764 N N . ARG A 1 224 ? 9.836 1.441 -21.737 1.00 94.50 224 ARG A N 1
ATOM 1765 C CA . ARG A 1 224 ? 9.613 2.371 -22.840 1.00 94.50 224 ARG A CA 1
ATOM 1766 C C . ARG A 1 224 ? 8.267 3.066 -22.669 1.00 94.50 224 ARG A C 1
ATOM 1768 O O . ARG A 1 224 ? 7.236 2.399 -22.577 1.00 94.50 224 ARG A O 1
ATOM 1775 N N . THR A 1 225 ? 8.270 4.395 -22.720 1.00 94.50 225 THR A N 1
ATOM 1776 C CA . THR A 1 225 ? 7.051 5.207 -22.566 1.00 94.50 225 THR A CA 1
ATOM 1777 C C . THR A 1 225 ? 5.989 4.863 -23.610 1.00 94.50 225 THR A C 1
ATOM 1779 O O . THR A 1 225 ? 4.807 4.761 -23.292 1.00 94.50 225 THR A O 1
ATOM 1782 N N . ASP A 1 226 ? 6.409 4.646 -24.859 1.00 94.69 226 ASP A N 1
ATOM 1783 C CA . ASP A 1 226 ? 5.519 4.327 -25.984 1.00 94.69 226 ASP A CA 1
ATOM 1784 C C . ASP A 1 226 ? 4.847 2.951 -25.869 1.00 94.69 226 ASP A C 1
ATOM 1786 O O . ASP A 1 226 ? 3.889 2.667 -26.578 1.00 94.69 226 ASP A O 1
ATOM 1790 N N . SER A 1 227 ? 5.323 2.103 -24.958 1.00 95.62 227 SER A N 1
ATOM 1791 C CA . SER A 1 227 ? 4.808 0.753 -24.761 1.00 95.62 227 SER A CA 1
ATOM 1792 C C . SER A 1 227 ? 3.743 0.674 -23.667 1.00 95.62 227 SER A C 1
ATOM 1794 O O . SER A 1 227 ? 3.116 -0.371 -23.509 1.00 95.62 227 SER A O 1
ATOM 1796 N N . HIS A 1 228 ? 3.503 1.756 -22.919 1.00 96.38 228 HIS A N 1
ATOM 1797 C CA . HIS A 1 228 ? 2.559 1.755 -21.799 1.00 96.38 228 HIS A CA 1
ATOM 1798 C C . HIS A 1 228 ? 1.132 1.374 -22.213 1.00 96.38 228 HIS A C 1
ATOM 1800 O O . HIS A 1 228 ? 0.480 0.629 -21.483 1.00 96.38 228 HIS A O 1
ATOM 1806 N N . CYS A 1 229 ? 0.653 1.827 -23.378 1.00 95.81 229 CYS A N 1
ATOM 1807 C CA . CYS A 1 229 ? -0.679 1.461 -23.871 1.00 95.81 229 CYS A CA 1
ATOM 1808 C C . CYS A 1 229 ? -0.781 -0.045 -24.150 1.00 95.81 229 CYS A C 1
ATOM 1810 O O . CYS A 1 229 ? -1.734 -0.681 -23.714 1.00 95.81 229 CYS A O 1
ATOM 1812 N N . HIS A 1 230 ? 0.228 -0.636 -24.791 1.00 94.75 230 HIS A N 1
ATOM 1813 C CA . HIS A 1 230 ? 0.256 -2.066 -25.100 1.00 94.75 230 HIS A CA 1
ATOM 1814 C C . HIS A 1 230 ? 0.350 -2.931 -23.839 1.00 94.75 230 HIS A C 1
ATOM 1816 O O . HIS A 1 230 ? -0.285 -3.981 -23.757 1.00 94.75 230 HIS A O 1
ATOM 1822 N N . ILE A 1 231 ? 1.107 -2.479 -22.833 1.00 94.81 231 ILE A N 1
ATOM 1823 C CA . ILE A 1 231 ? 1.132 -3.132 -21.519 1.00 94.81 231 ILE A CA 1
ATOM 1824 C C . ILE A 1 231 ? -0.273 -3.109 -20.914 1.00 94.81 231 ILE A C 1
ATOM 1826 O O . ILE A 1 231 ? -0.750 -4.139 -20.445 1.00 94.81 231 ILE A O 1
ATOM 1830 N N . LEU A 1 232 ? -0.949 -1.957 -20.945 1.00 94.31 232 LEU A N 1
ATOM 1831 C CA . LEU A 1 232 ? -2.282 -1.804 -20.369 1.00 94.31 232 LEU A CA 1
ATOM 1832 C C . LEU A 1 232 ? -3.315 -2.695 -21.066 1.00 94.31 232 LEU A C 1
ATOM 1834 O O . LEU A 1 232 ? -4.071 -3.397 -20.398 1.00 94.31 232 LEU A O 1
ATOM 1838 N N . GLU A 1 233 ? -3.306 -2.701 -22.398 1.00 94.19 233 GLU A N 1
ATOM 1839 C CA . GLU A 1 233 ? -4.158 -3.547 -23.231 1.00 94.19 233 GLU A CA 1
ATOM 1840 C C . GLU A 1 233 ? -4.016 -5.025 -22.848 1.00 94.19 233 GLU A C 1
ATOM 1842 O O . GLU A 1 233 ? -5.015 -5.702 -22.622 1.00 94.19 233 GLU A O 1
ATOM 1847 N N . LEU A 1 234 ? -2.785 -5.521 -22.705 1.00 92.19 234 LEU A N 1
ATOM 1848 C CA . LEU A 1 234 ? -2.526 -6.942 -22.462 1.00 92.19 234 LEU A CA 1
ATOM 1849 C C . LEU A 1 234 ? -2.702 -7.360 -21.000 1.00 92.19 234 LEU A C 1
ATOM 1851 O O . LEU A 1 234 ? -3.223 -8.444 -20.738 1.00 92.19 234 LEU A O 1
ATOM 1855 N N . VAL A 1 235 ? -2.278 -6.522 -20.054 1.00 92.25 235 VAL A N 1
ATOM 1856 C CA . VAL A 1 235 ? -2.326 -6.827 -18.616 1.00 92.25 235 VAL A CA 1
ATOM 1857 C C . VAL A 1 235 ? -3.733 -6.638 -18.061 1.00 92.25 235 VAL A C 1
ATOM 1859 O O . VAL A 1 235 ? -4.216 -7.491 -17.321 1.00 92.25 235 VAL A O 1
ATOM 1862 N N . ILE A 1 236 ? -4.405 -5.542 -18.426 1.00 92.25 236 ILE A N 1
ATOM 1863 C CA . ILE A 1 236 ? -5.756 -5.230 -17.937 1.00 92.25 236 ILE A CA 1
ATOM 1864 C C . ILE A 1 236 ? -6.832 -5.879 -18.827 1.00 92.25 236 ILE A C 1
ATOM 1866 O O . ILE A 1 236 ? -7.941 -6.145 -18.361 1.00 92.25 236 ILE A O 1
ATOM 1870 N N . ARG A 1 237 ? -6.500 -6.220 -20.082 1.00 93.12 237 ARG A N 1
ATOM 1871 C CA . ARG A 1 237 ? -7.411 -6.823 -21.078 1.00 93.12 237 ARG A CA 1
ATOM 1872 C C . ARG A 1 237 ? -8.570 -5.892 -21.426 1.00 93.12 237 ARG A C 1
ATOM 1874 O O . ARG A 1 237 ? -9.741 -6.228 -21.258 1.00 93.12 237 ARG A O 1
ATOM 1881 N N . ILE A 1 238 ? -8.205 -4.707 -21.904 1.00 94.81 238 ILE A N 1
ATOM 1882 C CA . ILE A 1 238 ? -9.110 -3.661 -22.407 1.00 94.81 238 ILE A CA 1
ATOM 1883 C C . ILE A 1 238 ? -8.835 -3.391 -23.886 1.00 94.81 238 ILE A C 1
ATOM 1885 O O . ILE A 1 238 ? -7.791 -3.785 -24.392 1.00 94.81 238 ILE A O 1
ATOM 1889 N N . GLU A 1 239 ? -9.750 -2.712 -24.581 1.00 95.88 239 GLU A N 1
ATOM 1890 C CA . GLU A 1 239 ? -9.523 -2.316 -25.976 1.00 95.88 239 GLU A CA 1
ATOM 1891 C C . GLU A 1 239 ? -8.342 -1.341 -26.111 1.00 95.88 239 GLU A C 1
ATOM 1893 O O . GLU A 1 239 ? -8.157 -0.448 -25.278 1.00 95.88 239 GLU A O 1
ATOM 1898 N N . GLU A 1 240 ? -7.587 -1.466 -27.206 1.00 95.75 240 GLU A N 1
ATOM 1899 C CA . GLU A 1 240 ? -6.446 -0.600 -27.535 1.00 95.75 240 GLU A CA 1
ATOM 1900 C C . GLU A 1 240 ? -6.815 0.893 -27.492 1.00 95.75 240 GLU A C 1
ATOM 1902 O O . GLU A 1 240 ? -6.077 1.711 -26.944 1.00 95.75 240 GLU A O 1
ATOM 1907 N N . THR A 1 241 ? -7.993 1.261 -28.000 1.00 96.50 241 THR A N 1
ATOM 1908 C CA . THR A 1 241 ? -8.496 2.645 -27.986 1.00 96.50 241 THR A CA 1
ATOM 1909 C C . THR A 1 241 ? -8.635 3.191 -26.563 1.00 96.50 241 THR A C 1
ATOM 1911 O O . THR A 1 241 ? -8.246 4.331 -26.296 1.00 96.50 241 THR A O 1
ATOM 1914 N N . CYS A 1 242 ? -9.136 2.379 -25.628 1.00 96.38 242 CYS A N 1
ATOM 1915 C CA . CYS A 1 242 ? -9.198 2.722 -24.210 1.00 96.38 242 CYS A CA 1
ATOM 1916 C C . CYS A 1 242 ? -7.800 2.817 -23.603 1.00 96.38 242 CYS A C 1
ATOM 1918 O O . CYS A 1 242 ? -7.537 3.745 -22.837 1.00 96.38 242 CYS A O 1
ATOM 1920 N N . ALA A 1 243 ? -6.905 1.892 -23.952 1.00 96.88 243 ALA A N 1
ATOM 1921 C CA . ALA A 1 243 ? -5.546 1.895 -23.441 1.00 96.88 243 ALA A CA 1
ATOM 1922 C C . ALA A 1 243 ? -4.783 3.164 -23.844 1.00 96.88 243 ALA A C 1
ATOM 1924 O O . ALA A 1 243 ? -4.238 3.850 -22.980 1.00 96.88 243 ALA A O 1
ATOM 1925 N N . VAL A 1 244 ? -4.839 3.533 -25.128 1.00 97.00 244 VAL A N 1
ATOM 1926 C CA . VAL A 1 244 ? -4.259 4.772 -25.669 1.00 97.00 244 VAL A CA 1
ATOM 1927 C C . VAL A 1 244 ? -4.847 6.007 -24.988 1.00 97.00 244 VAL A C 1
ATOM 1929 O O . VAL A 1 244 ? -4.103 6.914 -24.615 1.00 97.00 244 VAL A O 1
ATOM 1932 N N . ALA A 1 245 ? -6.168 6.046 -24.790 1.00 96.31 245 ALA A N 1
ATOM 1933 C CA . ALA A 1 245 ? -6.823 7.166 -24.122 1.00 96.31 245 ALA A CA 1
ATOM 1934 C C . ALA A 1 245 ? -6.372 7.316 -22.659 1.00 96.31 245 ALA A C 1
ATOM 1936 O O . ALA A 1 245 ? -6.155 8.435 -22.195 1.00 96.31 245 ALA A O 1
ATOM 1937 N N . ILE A 1 246 ? -6.204 6.205 -21.932 1.00 96.56 246 ILE A N 1
ATOM 1938 C CA . ILE A 1 246 ? -5.738 6.227 -20.540 1.00 96.56 246 ILE A CA 1
ATOM 1939 C C . ILE A 1 246 ? -4.296 6.702 -20.464 1.00 96.56 246 ILE A C 1
ATOM 1941 O O . ILE A 1 246 ? -4.018 7.557 -19.633 1.00 96.56 246 ILE A O 1
ATOM 1945 N N . THR A 1 247 ? -3.406 6.192 -21.316 1.00 96.38 247 THR A N 1
ATOM 1946 C CA . THR A 1 247 ? -1.973 6.530 -21.297 1.00 96.38 247 THR A CA 1
ATOM 1947 C C . THR A 1 247 ? -1.642 7.837 -22.015 1.00 96.38 247 THR A C 1
ATOM 1949 O O . THR A 1 247 ? -0.472 8.148 -22.236 1.00 96.38 247 THR A O 1
ATOM 1952 N N . HIS A 1 248 ? -2.652 8.611 -22.412 1.00 94.44 248 HIS A N 1
ATOM 1953 C CA . HIS A 1 248 ? -2.438 9.935 -22.972 1.00 94.44 248 HIS A CA 1
ATOM 1954 C C . HIS A 1 248 ? -1.865 10.876 -21.892 1.00 94.44 248 HIS A C 1
ATOM 1956 O O . HIS A 1 248 ? -2.372 10.869 -20.770 1.00 94.44 248 HIS A O 1
ATOM 1962 N N . PRO A 1 249 ? -0.871 11.737 -22.189 1.00 88.50 249 PRO A N 1
ATOM 1963 C CA . PRO A 1 249 ? -0.249 12.610 -21.183 1.00 88.50 249 PRO A CA 1
ATOM 1964 C C . PRO A 1 249 ? -1.214 13.538 -20.430 1.00 88.50 249 PRO A C 1
ATOM 1966 O O . PRO A 1 249 ? -0.944 13.910 -19.296 1.00 88.50 249 PRO A O 1
ATOM 1969 N N . SER A 1 250 ? -2.340 13.908 -21.045 1.00 90.38 250 SER A N 1
ATOM 1970 C CA . SER A 1 250 ? -3.369 14.753 -20.417 1.00 90.38 250 SER A CA 1
ATOM 1971 C C . SER A 1 250 ? -4.409 13.974 -19.601 1.00 90.38 250 SER A C 1
ATOM 1973 O O . SER A 1 250 ? -5.369 14.563 -19.107 1.00 90.38 250 SER A O 1
ATOM 1975 N N . SER A 1 251 ? -4.303 12.649 -19.541 1.00 93.94 251 SER A N 1
ATOM 1976 C CA . SER A 1 251 ? -5.242 11.807 -18.808 1.00 93.94 251 SER A CA 1
ATOM 1977 C C . SER A 1 251 ? -4.990 11.933 -17.311 1.00 93.94 251 SER A C 1
ATOM 1979 O O . SER A 1 251 ? -3.901 11.635 -16.829 1.00 93.94 251 SER A O 1
ATOM 1981 N N . SER A 1 252 ? -6.023 12.282 -16.545 1.00 91.62 252 SER A N 1
ATOM 1982 C CA . SER A 1 252 ? -5.949 12.305 -15.076 1.00 91.62 252 SER A CA 1
ATOM 1983 C C . SER A 1 252 ? -5.717 10.923 -14.455 1.00 91.62 252 SER A C 1
ATOM 1985 O O . SER A 1 252 ? -5.368 10.826 -13.283 1.00 91.62 252 SER A O 1
ATOM 1987 N N . LYS A 1 253 ? -5.899 9.849 -15.235 1.00 93.62 253 LYS A N 1
ATOM 1988 C CA . LYS A 1 253 ? -5.688 8.459 -14.812 1.00 93.62 253 LYS A CA 1
ATOM 1989 C C . LYS A 1 253 ? -4.245 7.995 -14.983 1.00 93.62 253 LYS A C 1
ATOM 1991 O O . LYS A 1 253 ? -3.953 6.865 -14.611 1.00 93.62 253 LYS A O 1
ATOM 1996 N N . TYR A 1 254 ? -3.376 8.805 -15.587 1.00 95.31 254 TYR A N 1
ATOM 1997 C CA . TYR A 1 254 ? -2.020 8.419 -15.960 1.00 95.31 254 TYR A CA 1
ATOM 1998 C C . TYR A 1 254 ? -1.016 9.426 -15.422 1.00 95.31 254 TYR A C 1
ATOM 2000 O O . TYR A 1 254 ? -0.951 10.573 -15.851 1.00 95.31 254 TYR A O 1
ATOM 2008 N N . THR A 1 255 ? -0.203 8.974 -14.474 1.00 93.19 255 THR A N 1
ATOM 2009 C CA . THR A 1 255 ? 0.959 9.725 -14.020 1.00 93.19 255 THR A CA 1
ATOM 2010 C C . THR A 1 255 ? 2.197 9.158 -14.675 1.00 93.19 255 THR A C 1
ATOM 2012 O O . THR A 1 255 ? 2.522 7.979 -14.540 1.00 93.19 255 THR A O 1
ATOM 2015 N N . TRP A 1 256 ? 2.906 10.031 -15.366 1.00 88.62 256 TRP A N 1
ATOM 2016 C CA . TRP A 1 256 ? 4.124 9.703 -16.070 1.00 88.62 256 TRP A CA 1
ATOM 2017 C C . TRP A 1 256 ? 5.353 9.944 -15.180 1.00 88.62 256 TRP A C 1
ATOM 2019 O O . TRP A 1 256 ? 5.607 11.068 -14.728 1.00 88.62 256 TRP A O 1
ATOM 2029 N N . ASP A 1 257 ? 6.113 8.878 -14.912 1.00 86.62 257 ASP A N 1
ATOM 2030 C CA . ASP A 1 257 ? 7.264 8.895 -14.009 1.00 86.62 257 ASP A CA 1
ATOM 2031 C C . ASP A 1 257 ? 8.562 8.779 -14.824 1.00 86.62 257 ASP A C 1
ATOM 2033 O O . ASP A 1 257 ? 9.149 7.703 -14.964 1.00 86.62 257 ASP A O 1
ATOM 2037 N N . MET A 1 258 ? 8.997 9.911 -15.387 1.00 80.81 258 MET A N 1
ATOM 2038 C CA . MET A 1 258 ? 10.230 10.009 -16.177 1.00 80.81 258 MET A CA 1
ATOM 2039 C C . MET A 1 258 ? 11.447 9.480 -15.415 1.00 80.81 258 MET A C 1
ATOM 2041 O O . MET A 1 258 ? 11.728 9.908 -14.292 1.00 80.81 258 MET A O 1
ATOM 2045 N N . VAL A 1 259 ? 12.225 8.620 -16.071 1.00 77.12 259 VAL A N 1
ATOM 2046 C CA . VAL A 1 259 ? 13.530 8.186 -15.570 1.00 77.12 259 VAL A CA 1
ATOM 2047 C C . VAL A 1 259 ? 14.573 9.141 -16.134 1.00 77.12 259 VAL A C 1
ATOM 2049 O O . VAL A 1 259 ? 14.757 9.227 -17.344 1.00 77.12 259 VAL A O 1
ATOM 2052 N N . SER A 1 260 ? 15.244 9.903 -15.269 1.00 70.56 260 SER A N 1
ATOM 2053 C CA . SER A 1 260 ? 16.296 10.846 -15.685 1.00 70.56 260 SER A CA 1
ATOM 2054 C C . SER A 1 260 ? 15.920 11.848 -16.770 1.00 70.56 260 SER A C 1
ATOM 2056 O O . SER A 1 260 ? 16.751 12.213 -17.598 1.00 70.56 260 SER A O 1
ATOM 2058 N N . TYR A 1 261 ? 14.672 12.315 -16.763 1.00 71.06 261 TYR A N 1
ATOM 2059 C CA . TYR A 1 261 ? 14.165 13.242 -17.780 1.00 71.06 261 TYR A CA 1
ATOM 2060 C C . TYR A 1 261 ? 14.252 12.699 -19.214 1.00 71.06 261 TYR A C 1
ATOM 2062 O O . TYR A 1 261 ? 14.153 13.474 -20.160 1.00 71.06 261 TYR A O 1
ATOM 2070 N N . LEU A 1 262 ? 14.414 11.384 -19.396 1.00 77.94 262 LEU A N 1
ATOM 2071 C CA . LEU A 1 262 ? 14.346 10.749 -20.704 1.00 77.94 262 LEU A CA 1
ATOM 2072 C C . LEU A 1 262 ? 12.870 10.543 -21.059 1.00 77.94 262 LEU A C 1
ATOM 2074 O O . LEU A 1 262 ? 12.217 9.687 -20.463 1.00 77.94 262 LEU A O 1
ATOM 2078 N N . PRO A 1 263 ? 12.306 11.284 -22.028 1.00 80.94 263 PRO A N 1
ATOM 2079 C CA . PRO A 1 263 ? 10.874 11.224 -22.279 1.00 80.94 263 PRO A CA 1
ATOM 2080 C C . PRO A 1 263 ? 10.433 9.875 -22.882 1.00 80.94 263 PRO A C 1
ATOM 2082 O O . PRO A 1 263 ? 9.286 9.453 -22.765 1.00 80.94 263 PRO A O 1
ATOM 2085 N N . SER A 1 264 ? 11.352 9.150 -23.512 1.00 87.50 264 SER A N 1
ATOM 2086 C CA . SER A 1 264 ? 11.073 7.829 -24.082 1.00 87.50 264 SER A CA 1
ATOM 2087 C C . SER A 1 264 ? 11.265 6.686 -23.080 1.00 87.50 264 SER A C 1
ATOM 2089 O O . SER A 1 264 ? 10.997 5.535 -23.422 1.00 87.50 264 SER A O 1
ATOM 2091 N N . VAL A 1 265 ? 11.738 6.985 -21.861 1.00 88.56 265 VAL A N 1
ATOM 2092 C CA . VAL A 1 265 ? 12.043 5.995 -20.824 1.00 88.56 265 VAL A CA 1
ATOM 2093 C C . VAL A 1 265 ? 11.423 6.422 -19.503 1.00 88.56 265 VAL A C 1
ATOM 2095 O O . VAL A 1 265 ? 11.874 7.354 -18.834 1.00 88.56 265 VAL A O 1
ATOM 2098 N N . SER A 1 266 ? 10.378 5.724 -19.096 1.00 90.12 266 SER A N 1
ATOM 2099 C CA . SER A 1 266 ? 9.616 6.131 -17.925 1.00 90.12 266 SER A CA 1
ATOM 2100 C C . SER A 1 266 ? 8.880 4.976 -17.306 1.00 90.12 266 SER A C 1
ATOM 2102 O O . SER A 1 266 ? 8.348 4.144 -18.026 1.00 90.12 266 SER A O 1
ATOM 2104 N N . GLY A 1 267 ? 8.760 5.000 -15.987 1.00 92.75 267 GLY A N 1
ATOM 2105 C CA . GLY A 1 267 ? 7.672 4.298 -15.333 1.00 92.75 267 GLY A CA 1
ATOM 2106 C C . GLY A 1 267 ? 6.349 5.045 -15.499 1.00 92.75 267 GLY A C 1
ATOM 2107 O O . GLY A 1 267 ? 6.268 6.124 -16.099 1.00 92.75 267 GLY A O 1
ATOM 2108 N N . CYS A 1 268 ? 5.303 4.501 -14.900 1.00 94.31 268 CYS A N 1
ATOM 2109 C CA . CYS A 1 268 ? 4.032 5.188 -14.772 1.00 94.31 268 CYS A CA 1
ATOM 2110 C C . CYS A 1 268 ? 3.231 4.665 -13.587 1.00 94.31 268 CYS A C 1
ATOM 2112 O O . CYS A 1 268 ? 3.502 3.589 -13.053 1.00 94.31 268 CYS A O 1
ATOM 2114 N N . ARG A 1 269 ? 2.219 5.439 -13.207 1.00 94.88 269 ARG A N 1
ATOM 2115 C CA . ARG A 1 269 ? 1.162 5.036 -12.284 1.00 94.88 269 ARG A CA 1
ATOM 2116 C C . ARG A 1 269 ? -0.170 5.257 -12.964 1.00 94.88 269 ARG A C 1
ATOM 2118 O O . ARG A 1 269 ? -0.394 6.323 -13.540 1.00 94.88 269 ARG A O 1
ATOM 2125 N N . ILE A 1 270 ? -1.021 4.246 -12.926 1.00 95.62 270 ILE A N 1
ATOM 2126 C CA . ILE A 1 270 ? -2.316 4.254 -13.585 1.00 95.62 270 ILE A CA 1
ATOM 2127 C C . ILE A 1 270 ? -3.380 3.863 -12.573 1.00 95.62 270 ILE A C 1
ATOM 2129 O O . ILE A 1 270 ? -3.288 2.801 -11.967 1.00 95.62 270 ILE A O 1
ATOM 2133 N N . SER A 1 271 ? -4.407 4.698 -12.448 1.00 94.88 271 SER A N 1
ATOM 2134 C CA . SER A 1 271 ? -5.621 4.406 -11.680 1.00 94.88 271 SER A CA 1
ATOM 2135 C C . SER A 1 271 ? -6.791 4.351 -12.663 1.00 94.88 271 SER A C 1
ATOM 2137 O O . SER A 1 271 ? -7.370 5.396 -12.991 1.00 94.88 271 SER A O 1
ATOM 2139 N N . PRO A 1 272 ? -7.109 3.174 -13.238 1.00 92.88 272 PRO A N 1
ATOM 2140 C CA . PRO A 1 272 ? -8.164 3.072 -14.233 1.00 92.88 272 PRO A CA 1
ATOM 2141 C C . PRO A 1 272 ? -9.516 3.479 -13.637 1.00 92.88 272 PRO A C 1
ATOM 2143 O O . PRO A 1 272 ? -9.849 3.166 -12.495 1.00 92.88 272 PRO A O 1
ATOM 2146 N N . GLY A 1 273 ? -10.340 4.152 -14.442 1.00 90.00 273 GLY A N 1
ATOM 2147 C CA . GLY A 1 273 ? -11.728 4.417 -14.053 1.00 90.00 273 GLY A CA 1
ATOM 2148 C C . GLY A 1 273 ? -12.549 3.129 -14.057 1.00 90.00 273 GLY A C 1
ATOM 2149 O O . GLY A 1 273 ? -12.168 2.182 -14.742 1.00 90.00 273 GLY A O 1
ATOM 2150 N N . VAL A 1 274 ? -13.692 3.126 -13.366 1.00 88.62 274 VAL A N 1
ATOM 2151 C CA . VAL A 1 274 ? -14.569 1.952 -13.164 1.00 88.62 274 VAL A CA 1
ATOM 2152 C C . VAL A 1 274 ? -14.836 1.166 -14.455 1.00 88.62 274 VAL A C 1
ATOM 2154 O O . VAL A 1 274 ? -14.696 -0.051 -14.481 1.00 88.62 274 VAL A O 1
ATOM 2157 N N . THR A 1 275 ? -15.129 1.849 -15.565 1.00 89.75 275 THR A N 1
ATOM 2158 C CA . THR A 1 275 ? -15.425 1.214 -16.865 1.00 89.75 275 THR A CA 1
ATOM 2159 C C . THR A 1 275 ? -14.199 0.687 -17.615 1.00 89.75 275 THR A C 1
ATOM 2161 O O . THR A 1 275 ? -14.335 0.049 -18.653 1.00 89.75 275 THR A O 1
ATOM 2164 N N . THR A 1 276 ? -12.996 0.963 -17.117 1.00 92.81 276 THR A N 1
ATOM 2165 C CA . THR A 1 276 ? -11.714 0.665 -17.771 1.00 92.81 276 THR A CA 1
ATOM 2166 C C . THR A 1 276 ? -10.789 -0.208 -16.919 1.00 92.81 276 THR A C 1
ATOM 2168 O O . THR A 1 276 ? -9.598 -0.290 -17.200 1.00 92.81 276 THR A O 1
ATOM 2171 N N . ARG A 1 277 ? -11.319 -0.862 -15.877 1.00 93.94 277 ARG A N 1
ATOM 2172 C CA . ARG A 1 277 ? -10.560 -1.779 -15.003 1.00 93.94 277 ARG A CA 1
ATOM 2173 C C . ARG A 1 277 ? -10.348 -3.176 -15.607 1.00 93.94 277 ARG A C 1
ATOM 2175 O O . ARG A 1 277 ? -9.623 -3.988 -15.036 1.00 93.94 277 ARG A O 1
ATOM 2182 N N . GLY A 1 278 ? -10.965 -3.440 -16.761 1.00 94.38 278 GLY A N 1
ATOM 2183 C CA . GLY A 1 278 ? -10.851 -4.690 -17.513 1.00 94.38 278 GLY A CA 1
ATOM 2184 C C . GLY A 1 278 ? -11.297 -5.927 -16.742 1.00 94.38 278 GLY A C 1
ATOM 2185 O O . GLY A 1 278 ? -12.058 -5.836 -15.780 1.00 94.38 278 GLY A O 1
ATOM 2186 N N . VAL A 1 279 ? -10.849 -7.100 -17.194 1.00 94.38 279 VAL A N 1
ATOM 2187 C CA . VAL A 1 279 ? -11.404 -8.385 -16.723 1.00 94.38 279 VAL A CA 1
ATOM 2188 C C . VAL A 1 279 ? -10.950 -8.777 -15.318 1.00 94.38 279 VAL A C 1
ATOM 2190 O O . VAL A 1 279 ? -11.627 -9.563 -14.668 1.00 94.38 279 VAL A O 1
ATOM 2193 N N . TYR A 1 280 ? -9.821 -8.232 -14.858 1.00 94.12 280 TYR A N 1
ATOM 2194 C CA . TYR A 1 280 ? -9.261 -8.487 -13.525 1.00 94.12 280 TYR A CA 1
ATOM 2195 C C . TYR A 1 280 ? -9.626 -7.401 -12.511 1.00 94.12 280 TYR A C 1
ATOM 2197 O O . TYR A 1 280 ? -9.105 -7.401 -11.398 1.00 94.12 280 TYR A O 1
ATOM 2205 N N . ASN A 1 281 ? -10.479 -6.449 -12.909 1.00 93.56 281 ASN A N 1
ATOM 2206 C CA . ASN A 1 281 ? -10.865 -5.304 -12.095 1.00 93.56 281 ASN A CA 1
ATOM 2207 C C . ASN A 1 281 ? -9.641 -4.590 -11.481 1.00 93.56 281 ASN A C 1
ATOM 2209 O O . ASN A 1 281 ? -9.564 -4.420 -10.269 1.00 93.56 281 ASN A O 1
ATOM 2213 N N . VAL A 1 282 ? -8.655 -4.220 -12.305 1.00 94.31 282 VAL A N 1
ATOM 2214 C CA . VAL A 1 282 ? -7.403 -3.595 -11.845 1.00 94.31 282 VAL A CA 1
ATOM 2215 C C . VAL A 1 282 ? -7.675 -2.187 -11.315 1.00 94.31 282 VAL A C 1
ATOM 2217 O O . VAL A 1 282 ? -8.143 -1.314 -12.049 1.00 94.31 282 VAL A O 1
ATOM 2220 N N . TRP A 1 283 ? -7.351 -1.963 -10.044 1.00 92.94 283 TRP A N 1
ATOM 2221 C CA . TRP A 1 283 ? -7.569 -0.696 -9.336 1.00 92.94 283 TRP A CA 1
ATOM 2222 C C . TRP A 1 283 ? -6.414 0.276 -9.500 1.00 92.94 283 TRP A C 1
ATOM 2224 O O . TRP A 1 283 ? -6.605 1.484 -9.653 1.00 92.94 283 TRP A O 1
ATOM 2234 N N . TYR A 1 284 ? -5.210 -0.277 -9.514 1.00 94.75 284 TYR A N 1
ATOM 2235 C CA . TYR A 1 284 ? -3.981 0.472 -9.633 1.00 94.75 284 TYR A CA 1
ATOM 2236 C C . TYR A 1 284 ? -2.961 -0.362 -10.397 1.00 94.75 284 TYR A C 1
ATOM 2238 O O . TYR A 1 284 ? -2.892 -1.578 -10.236 1.00 94.75 284 TYR A O 1
ATOM 2246 N N . LEU A 1 285 ? -2.178 0.284 -11.251 1.00 95.81 285 LEU A N 1
ATOM 2247 C CA . LEU A 1 285 ? -1.057 -0.323 -11.952 1.00 95.81 285 LEU A CA 1
ATOM 2248 C C . LEU A 1 285 ? 0.143 0.601 -11.839 1.00 95.81 285 LEU A C 1
ATOM 2250 O O . LEU A 1 285 ? 0.034 1.807 -12.062 1.00 95.81 285 LEU A O 1
ATOM 2254 N N . GLN A 1 286 ? 1.302 0.028 -11.547 1.00 95.12 286 GLN A N 1
ATOM 2255 C CA . GLN A 1 286 ? 2.548 0.764 -11.489 1.00 95.12 286 GLN A CA 1
ATOM 2256 C C . GLN A 1 286 ? 3.652 0.072 -12.280 1.00 95.12 286 GLN A C 1
ATOM 2258 O O . GLN A 1 286 ? 3.966 -1.098 -12.070 1.00 95.12 286 GLN A O 1
ATOM 2263 N N . LEU A 1 287 ? 4.283 0.845 -13.160 1.00 94.50 287 LEU A N 1
ATOM 2264 C CA . LEU A 1 287 ? 5.528 0.497 -13.829 1.00 94.50 287 LEU A CA 1
ATOM 2265 C C . LEU A 1 287 ? 6.649 1.298 -13.191 1.00 94.50 287 LEU A C 1
ATOM 2267 O O . LEU A 1 287 ? 6.591 2.527 -13.130 1.00 94.50 287 LEU A O 1
ATOM 2271 N N . TYR A 1 288 ? 7.683 0.626 -12.708 1.00 91.88 288 TYR A N 1
ATOM 2272 C CA . TYR A 1 288 ? 8.840 1.298 -12.133 1.00 91.88 288 TYR A CA 1
ATOM 2273 C C . TYR A 1 288 ? 10.094 0.443 -12.234 1.00 91.88 288 TYR A C 1
ATOM 2275 O O . TYR A 1 288 ? 10.063 -0.694 -12.696 1.00 91.88 288 TYR A O 1
ATOM 2283 N N . THR A 1 289 ? 11.214 1.024 -11.833 1.00 89.25 289 THR A N 1
ATOM 2284 C CA . THR A 1 289 ? 12.526 0.390 -11.809 1.00 89.25 289 THR A CA 1
ATOM 2285 C C . THR A 1 289 ? 13.006 0.239 -10.363 1.00 89.25 289 THR A C 1
ATOM 2287 O O . THR A 1 289 ? 12.644 1.029 -9.484 1.00 89.25 289 THR A O 1
ATOM 2290 N N . THR A 1 290 ? 13.795 -0.799 -10.079 1.00 85.75 290 THR A N 1
ATOM 2291 C CA . THR A 1 290 ? 14.252 -1.114 -8.707 1.00 85.75 290 THR A CA 1
ATOM 2292 C C . THR A 1 290 ? 15.446 -0.278 -8.244 1.00 85.75 290 THR A C 1
ATOM 2294 O O . THR A 1 290 ? 15.855 -0.360 -7.088 1.00 85.75 290 THR A O 1
ATOM 2297 N N . ASP A 1 291 ? 15.986 0.580 -9.107 1.00 77.94 291 ASP A N 1
ATOM 2298 C CA . ASP A 1 291 ? 17.066 1.518 -8.785 1.00 77.94 291 ASP A CA 1
ATOM 2299 C C . ASP A 1 291 ? 16.678 2.511 -7.673 1.00 77.94 291 ASP A C 1
ATOM 2301 O O . ASP A 1 291 ? 17.519 2.910 -6.866 1.00 77.94 291 ASP A O 1
ATOM 2305 N N . LYS A 1 292 ? 15.382 2.828 -7.543 1.00 75.44 292 LYS A N 1
ATOM 2306 C CA . LYS A 1 292 ? 14.847 3.628 -6.428 1.00 75.44 292 LYS A CA 1
ATOM 2307 C C . LYS A 1 292 ? 15.173 3.039 -5.050 1.00 75.44 292 LYS A C 1
ATOM 2309 O O . LYS A 1 292 ? 15.257 3.789 -4.080 1.00 75.44 292 LYS A O 1
ATOM 2314 N N . LEU A 1 293 ? 15.385 1.722 -4.939 1.00 76.62 293 LEU A N 1
ATOM 2315 C CA . LEU A 1 293 ? 15.661 1.055 -3.659 1.00 76.62 293 LEU A CA 1
ATOM 2316 C C . LEU A 1 293 ? 16.980 1.506 -3.018 1.00 76.62 293 LEU A C 1
ATOM 2318 O O . LEU A 1 293 ? 17.100 1.485 -1.797 1.00 76.62 293 LEU A O 1
ATOM 2322 N N . ILE A 1 294 ? 17.958 1.942 -3.814 1.00 81.12 294 ILE A N 1
ATOM 2323 C CA . ILE A 1 294 ? 19.296 2.316 -3.327 1.00 81.12 294 ILE A CA 1
ATOM 2324 C C . ILE A 1 294 ? 19.260 3.591 -2.482 1.00 81.12 294 ILE A C 1
ATOM 2326 O O . ILE A 1 294 ? 20.027 3.741 -1.529 1.00 81.12 294 ILE A O 1
ATOM 2330 N N . THR A 1 295 ? 18.362 4.514 -2.817 1.00 77.38 295 THR A N 1
ATOM 2331 C CA . THR A 1 295 ? 18.190 5.786 -2.108 1.00 77.38 295 THR A CA 1
ATOM 2332 C C . THR A 1 295 ? 16.879 5.857 -1.334 1.00 77.38 295 THR A C 1
ATOM 2334 O O . THR A 1 295 ? 16.600 6.892 -0.728 1.00 77.38 295 THR A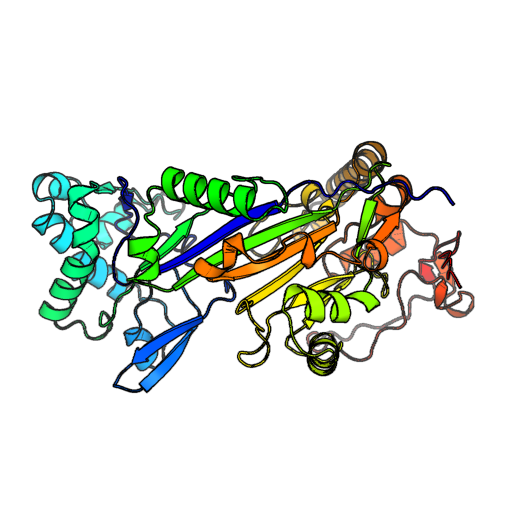 O 1
ATOM 2337 N N . TYR A 1 296 ? 16.102 4.770 -1.292 1.00 78.50 296 TYR A N 1
ATOM 2338 C CA . TYR A 1 296 ? 14.832 4.710 -0.578 1.00 78.50 296 TYR A CA 1
ATOM 2339 C C . TYR A 1 296 ? 15.040 4.914 0.927 1.00 78.50 296 TYR A C 1
ATOM 2341 O O . TYR A 1 296 ? 15.702 4.131 1.611 1.00 78.50 296 TYR A O 1
ATOM 2349 N N . GLN A 1 297 ? 14.471 5.995 1.451 1.00 74.62 297 GLN A N 1
ATOM 2350 C CA . GLN A 1 297 ? 14.462 6.301 2.873 1.00 74.62 297 GLN A CA 1
ATOM 2351 C C . GLN A 1 297 ? 13.194 7.095 3.209 1.00 74.62 297 GLN A C 1
ATOM 2353 O O . GLN A 1 297 ? 13.247 8.326 3.274 1.00 74.62 297 GLN A O 1
ATOM 2358 N N . PRO A 1 298 ? 12.057 6.417 3.443 1.00 67.88 298 PRO A N 1
ATOM 2359 C CA . PRO A 1 298 ? 10.812 7.094 3.762 1.00 67.88 298 PRO A CA 1
ATOM 2360 C C . PRO A 1 298 ? 10.948 7.872 5.075 1.00 67.88 298 PRO A C 1
ATOM 2362 O O . PRO A 1 298 ? 11.276 7.314 6.124 1.00 67.88 298 PRO A O 1
ATOM 2365 N N . LYS A 1 299 ? 10.715 9.184 5.016 1.00 66.94 299 LYS A N 1
ATOM 2366 C CA . LYS A 1 299 ? 10.698 10.082 6.173 1.00 66.94 299 LYS A CA 1
ATOM 2367 C C . LYS A 1 299 ? 9.713 11.222 5.921 1.00 66.94 299 LYS A C 1
ATOM 2369 O O . LYS A 1 299 ? 10.015 12.186 5.217 1.00 66.94 299 LYS A O 1
ATOM 2374 N N . GLY A 1 300 ? 8.541 11.122 6.545 1.00 71.00 300 GLY A N 1
ATOM 2375 C CA . GLY A 1 300 ? 7.423 12.020 6.257 1.00 71.00 300 GLY A CA 1
ATOM 2376 C C . GLY A 1 300 ? 6.970 11.847 4.807 1.00 71.00 300 GLY A C 1
ATOM 2377 O O . GLY A 1 300 ? 6.799 10.721 4.356 1.00 71.00 300 GLY A O 1
ATOM 2378 N N . TYR A 1 301 ? 6.844 12.953 4.076 1.00 64.12 301 TYR A N 1
ATOM 2379 C CA . TYR A 1 301 ? 6.426 12.965 2.667 1.00 64.12 301 TYR A CA 1
ATOM 2380 C C . TYR A 1 301 ? 7.540 12.616 1.669 1.00 64.12 301 TYR A C 1
ATOM 2382 O O . TYR A 1 301 ? 7.290 12.541 0.470 1.00 64.12 301 TYR A O 1
ATOM 2390 N N . HIS A 1 302 ? 8.777 12.431 2.134 1.00 65.25 302 HIS A N 1
ATOM 2391 C CA . HIS A 1 302 ? 9.902 12.093 1.268 1.00 65.25 302 HIS A CA 1
ATOM 2392 C C . HIS A 1 302 ? 10.131 10.587 1.274 1.00 65.25 302 HIS A C 1
ATOM 2394 O O . HIS A 1 302 ? 10.296 10.000 2.342 1.00 65.25 302 HIS A O 1
ATOM 2400 N N . CYS A 1 303 ? 10.172 9.969 0.094 1.00 67.12 303 CYS A N 1
ATOM 2401 C CA . CYS A 1 303 ? 10.431 8.535 -0.058 1.00 67.12 303 CYS A CA 1
ATOM 2402 C C . CYS A 1 303 ? 11.909 8.219 -0.341 1.00 67.12 303 CYS A C 1
ATOM 2404 O O . CYS A 1 303 ? 12.342 7.095 -0.094 1.00 67.12 303 CYS A O 1
ATOM 2406 N N . GLY A 1 304 ? 12.688 9.193 -0.820 1.00 75.69 304 GLY A N 1
ATOM 2407 C CA . GLY A 1 304 ? 14.124 9.071 -1.074 1.00 75.69 304 GLY A CA 1
ATOM 2408 C C . GLY A 1 304 ? 14.995 9.874 -0.104 1.00 75.69 304 GLY A C 1
ATOM 2409 O O . GLY A 1 304 ? 14.516 10.677 0.699 1.00 75.69 304 GLY A O 1
ATOM 2410 N N . LYS A 1 305 ? 16.315 9.689 -0.206 1.00 80.81 305 LYS A N 1
ATOM 2411 C CA . LYS A 1 305 ? 17.317 10.554 0.435 1.00 80.81 305 LYS A CA 1
ATOM 2412 C C . LYS A 1 305 ? 17.110 12.008 0.004 1.00 80.81 305 LYS A C 1
ATOM 2414 O O . LYS A 1 305 ? 17.233 12.332 -1.171 1.00 80.81 305 LYS A O 1
ATOM 2419 N N . PHE A 1 306 ? 16.895 12.896 0.970 1.00 81.62 306 PHE A N 1
ATOM 2420 C CA . PHE A 1 306 ? 16.761 14.333 0.734 1.00 81.62 306 PHE A CA 1
ATOM 2421 C C . PHE A 1 306 ? 17.606 15.137 1.723 1.00 81.62 306 PHE A C 1
ATOM 2423 O O . PHE A 1 306 ? 17.985 14.648 2.791 1.00 81.62 306 PHE A O 1
ATOM 2430 N N . ILE A 1 307 ? 17.876 16.389 1.362 1.00 83.88 307 ILE A N 1
ATOM 2431 C CA . ILE A 1 307 ? 18.483 17.392 2.233 1.00 83.88 307 ILE A CA 1
ATOM 2432 C C . ILE A 1 307 ? 17.610 18.644 2.215 1.00 83.88 307 ILE A C 1
ATOM 2434 O O . ILE A 1 307 ? 17.112 19.057 1.169 1.00 83.88 307 ILE A O 1
ATOM 2438 N N . THR A 1 308 ? 17.398 19.246 3.381 1.00 82.62 308 THR A N 1
ATOM 2439 C CA . THR A 1 308 ? 16.577 20.459 3.496 1.00 82.62 308 THR A CA 1
ATOM 2440 C C . THR A 1 308 ? 17.403 21.738 3.305 1.00 82.62 308 THR A C 1
ATOM 2442 O O . THR A 1 308 ? 18.603 21.744 3.598 1.00 82.62 308 THR A O 1
ATOM 2445 N N . PRO A 1 309 ? 16.787 22.873 2.918 1.00 85.44 309 PRO A N 1
ATOM 2446 C CA . PRO A 1 309 ? 17.490 24.156 2.841 1.00 85.44 309 PRO A CA 1
ATOM 2447 C C . PRO A 1 309 ? 18.177 24.547 4.155 1.00 85.44 309 PRO A C 1
ATOM 2449 O O . PRO A 1 309 ? 19.311 25.017 4.152 1.00 85.44 309 PRO A O 1
ATOM 2452 N N . ILE A 1 310 ? 17.536 24.286 5.300 1.00 85.69 310 ILE A N 1
ATOM 2453 C CA . ILE A 1 310 ? 18.123 24.571 6.616 1.00 85.69 310 ILE A CA 1
ATOM 2454 C C . ILE A 1 310 ? 19.363 23.713 6.900 1.00 85.69 310 ILE A C 1
ATOM 2456 O O . ILE A 1 310 ? 20.284 24.157 7.579 1.00 85.69 310 ILE A O 1
ATOM 2460 N N . GLU A 1 311 ? 19.421 22.490 6.380 1.00 85.06 311 GLU A N 1
ATOM 2461 C CA . GLU A 1 311 ? 20.592 21.623 6.502 1.00 85.06 311 GLU A CA 1
ATOM 2462 C C . GLU A 1 311 ? 21.732 22.055 5.586 1.00 85.06 311 GLU A C 1
ATOM 2464 O O . GLU A 1 311 ? 22.886 22.024 6.014 1.00 85.06 311 GLU A O 1
ATOM 2469 N N . ILE A 1 312 ? 21.411 22.528 4.380 1.00 86.1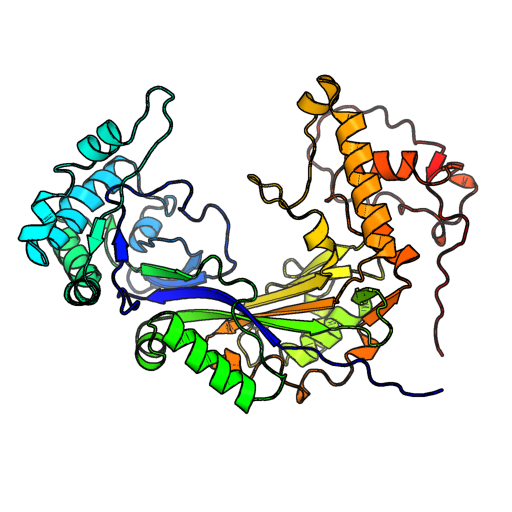9 312 ILE A N 1
ATOM 2470 C CA . ILE A 1 312 ? 22.381 23.156 3.477 1.00 86.19 312 ILE A CA 1
ATOM 2471 C C . ILE A 1 312 ? 22.996 24.387 4.152 1.00 86.19 312 ILE A C 1
ATOM 2473 O O . ILE A 1 312 ? 24.215 24.480 4.252 1.00 86.19 312 ILE A O 1
ATOM 2477 N N . LEU A 1 313 ? 22.170 25.281 4.709 1.00 87.56 313 LEU A N 1
ATOM 2478 C CA . LEU A 1 313 ? 22.638 26.474 5.434 1.00 87.56 313 LEU A CA 1
ATOM 2479 C C . LEU A 1 313 ? 23.479 26.137 6.676 1.00 87.56 313 LEU A C 1
ATOM 2481 O O . LEU A 1 313 ? 24.290 26.947 7.115 1.00 87.56 313 LEU A O 1
ATOM 2485 N N . ARG A 1 314 ? 23.313 24.934 7.237 1.00 93.00 314 ARG A N 1
ATOM 2486 C CA . ARG A 1 314 ? 24.125 24.397 8.342 1.00 93.00 314 ARG A CA 1
ATOM 2487 C C . ARG A 1 314 ? 25.390 23.665 7.869 1.00 93.00 314 ARG A C 1
ATOM 2489 O O . ARG A 1 314 ? 26.034 23.009 8.683 1.00 93.00 314 ARG A O 1
ATOM 2496 N N . GLY A 1 315 ? 25.734 23.746 6.583 1.00 90.38 315 GLY A N 1
ATOM 2497 C CA . GLY A 1 315 ? 26.952 23.160 6.018 1.00 90.38 315 GLY A CA 1
ATOM 2498 C C . GLY A 1 315 ? 26.896 21.645 5.813 1.00 90.38 315 GLY A C 1
ATOM 2499 O O . GLY A 1 315 ? 27.940 21.004 5.737 1.00 90.38 315 GLY A O 1
ATOM 2500 N N . LYS A 1 316 ? 25.702 21.037 5.738 1.00 90.94 316 LYS A N 1
ATOM 2501 C CA . LYS A 1 316 ? 25.564 19.588 5.490 1.00 90.94 316 LYS A CA 1
ATOM 2502 C C . LYS A 1 316 ? 25.586 19.199 4.003 1.00 90.94 316 LYS A C 1
ATOM 2504 O O . LYS A 1 316 ? 25.491 18.012 3.701 1.00 90.94 316 LYS A O 1
ATOM 2509 N N . SER A 1 317 ? 25.676 20.162 3.082 1.00 88.38 317 SER A N 1
ATOM 2510 C CA . SER A 1 317 ? 25.622 19.912 1.632 1.00 88.38 317 SER A CA 1
ATOM 2511 C C . SER A 1 317 ? 26.718 18.963 1.165 1.00 88.38 317 SER A C 1
ATOM 2513 O O . SER A 1 317 ? 26.430 17.987 0.483 1.00 88.38 317 SER A O 1
ATOM 2515 N N . ASP A 1 318 ? 27.961 19.216 1.564 1.00 87.06 318 ASP A N 1
ATOM 2516 C CA . ASP A 1 318 ? 29.118 18.556 0.961 1.00 87.06 318 ASP A CA 1
ATOM 2517 C C . ASP A 1 318 ? 29.170 17.078 1.335 1.00 87.06 318 ASP A C 1
ATOM 2519 O O . ASP A 1 318 ? 29.386 16.220 0.482 1.00 87.06 318 ASP A O 1
ATOM 2523 N N . SER A 1 319 ? 28.905 16.761 2.605 1.00 88.25 319 SER A N 1
ATOM 2524 C CA . SER A 1 319 ? 28.843 15.377 3.075 1.00 88.25 319 SER A CA 1
ATOM 2525 C C . SER A 1 319 ? 27.653 14.623 2.482 1.00 88.25 319 SER A C 1
ATOM 2527 O O . SER A 1 319 ? 27.801 13.455 2.122 1.00 88.25 319 SER A O 1
ATOM 2529 N N . PHE A 1 320 ? 26.499 15.281 2.323 1.00 85.88 320 PHE A N 1
ATOM 2530 C CA . PHE A 1 320 ? 25.329 14.691 1.676 1.00 85.88 320 PHE A CA 1
ATOM 2531 C C . PHE A 1 320 ? 25.587 14.392 0.193 1.00 85.88 320 PHE A C 1
ATOM 2533 O O . PHE A 1 320 ? 25.396 13.257 -0.238 1.00 85.88 320 PHE A O 1
ATOM 2540 N N . ILE A 1 321 ? 26.063 15.379 -0.574 1.00 85.31 321 ILE A N 1
ATOM 2541 C CA . ILE A 1 321 ? 26.343 15.243 -2.011 1.00 85.31 321 ILE A CA 1
ATOM 2542 C C . ILE A 1 321 ? 27.434 14.198 -2.241 1.00 85.31 321 ILE A C 1
ATOM 2544 O O . ILE A 1 321 ? 27.278 13.336 -3.104 1.00 85.31 321 ILE A O 1
ATOM 2548 N N . LYS A 1 322 ? 28.508 14.219 -1.441 1.00 85.19 322 LYS A N 1
ATOM 2549 C CA . LYS A 1 322 ? 29.572 13.214 -1.516 1.00 85.19 322 LYS A CA 1
ATOM 2550 C C . LYS A 1 322 ? 29.037 11.807 -1.250 1.00 85.19 322 LYS A C 1
ATOM 2552 O O . LYS A 1 322 ? 29.314 10.905 -2.033 1.00 85.19 322 LYS A O 1
ATOM 2557 N N . GLY A 1 323 ? 28.239 11.627 -0.196 1.00 86.94 323 GLY A N 1
ATOM 2558 C CA . GLY A 1 323 ? 27.634 10.332 0.116 1.00 86.94 323 GLY A CA 1
ATOM 2559 C C . GLY A 1 323 ? 26.703 9.836 -0.993 1.00 86.94 323 GLY A C 1
ATOM 2560 O O . GLY A 1 323 ? 26.737 8.657 -1.344 1.00 86.94 323 GLY A O 1
ATOM 2561 N N . LEU A 1 324 ? 25.913 10.733 -1.592 1.00 84.06 324 LEU A N 1
ATOM 2562 C CA . LEU A 1 324 ? 25.044 10.406 -2.723 1.00 84.06 324 LEU A CA 1
ATOM 2563 C C . LEU A 1 324 ? 25.859 9.996 -3.962 1.00 84.06 324 LEU A C 1
ATOM 2565 O O . LEU A 1 324 ? 25.581 8.961 -4.563 1.00 84.06 324 LEU A O 1
ATOM 2569 N N . TYR A 1 325 ? 26.908 10.753 -4.297 1.00 83.19 325 TYR A N 1
ATOM 2570 C CA . TYR A 1 325 ? 27.818 10.443 -5.401 1.00 83.19 325 TYR A CA 1
ATOM 2571 C C . TYR A 1 325 ? 28.516 9.090 -5.219 1.00 83.19 325 TYR A C 1
ATOM 2573 O O . TYR A 1 325 ? 28.557 8.284 -6.148 1.00 83.19 325 TYR A O 1
ATOM 2581 N N . GLU A 1 326 ? 29.050 8.817 -4.026 1.00 86.50 326 GLU A N 1
ATOM 2582 C CA . GLU A 1 326 ? 29.694 7.539 -3.706 1.00 86.50 326 GLU A CA 1
ATOM 2583 C C . GLU A 1 326 ? 28.697 6.379 -3.800 1.00 86.50 326 GLU A C 1
ATOM 2585 O O . GLU A 1 326 ? 29.023 5.330 -4.357 1.00 86.50 326 GLU A O 1
ATOM 2590 N N . THR A 1 327 ? 27.466 6.585 -3.325 1.00 85.75 327 THR A N 1
ATOM 2591 C CA . THR A 1 327 ? 26.386 5.595 -3.413 1.00 85.75 327 THR A CA 1
ATOM 2592 C C . THR A 1 327 ? 26.080 5.248 -4.869 1.00 85.75 327 THR A C 1
ATOM 2594 O O . THR A 1 327 ? 26.120 4.071 -5.232 1.00 85.75 327 THR A O 1
ATOM 2597 N N . TYR A 1 328 ? 25.855 6.243 -5.731 1.00 82.62 328 TYR A N 1
ATOM 2598 C CA . TYR A 1 328 ? 25.582 5.999 -7.150 1.00 82.62 328 TYR A CA 1
ATOM 2599 C C . TYR A 1 328 ? 26.783 5.419 -7.896 1.00 82.62 328 TYR A C 1
ATOM 2601 O O . TYR A 1 328 ? 26.633 4.473 -8.665 1.00 82.62 328 TYR A O 1
ATOM 2609 N N . SER A 1 329 ? 27.993 5.901 -7.610 1.00 83.31 329 SER A N 1
ATOM 2610 C CA . SER A 1 329 ? 29.224 5.382 -8.218 1.00 83.31 329 SER A CA 1
ATOM 2611 C C . SER A 1 329 ? 29.476 3.914 -7.871 1.00 83.31 329 SER A C 1
ATOM 2613 O O . SER A 1 329 ? 29.944 3.144 -8.710 1.00 83.31 329 SER A O 1
ATOM 2615 N N . ASN A 1 330 ? 29.186 3.513 -6.632 1.00 86.50 330 ASN A N 1
ATOM 2616 C CA . ASN A 1 330 ? 29.298 2.120 -6.208 1.00 86.50 330 ASN A CA 1
ATOM 2617 C C . ASN A 1 330 ? 28.175 1.271 -6.797 1.00 86.50 330 ASN A C 1
ATOM 2619 O O . ASN A 1 330 ? 28.428 0.151 -7.237 1.00 86.50 330 ASN A O 1
ATOM 2623 N N . THR A 1 331 ? 26.964 1.814 -6.864 1.00 84.69 331 THR A N 1
ATOM 2624 C CA . THR A 1 331 ? 25.819 1.155 -7.494 1.00 84.69 331 THR A CA 1
ATOM 2625 C C . THR A 1 331 ? 26.105 0.839 -8.957 1.00 84.69 331 THR A C 1
ATOM 2627 O O . THR A 1 331 ? 25.952 -0.305 -9.366 1.00 84.69 331 THR A O 1
ATOM 2630 N N . ALA A 1 332 ? 26.617 1.808 -9.721 1.00 83.62 332 ALA A N 1
ATOM 2631 C CA . ALA A 1 332 ? 26.962 1.644 -11.134 1.00 83.62 332 ALA A CA 1
ATOM 2632 C C . ALA A 1 332 ? 27.889 0.455 -11.415 1.00 83.62 332 ALA A C 1
ATOM 2634 O O . ALA A 1 332 ? 27.865 -0.109 -12.504 1.00 83.62 332 ALA A O 1
ATOM 2635 N N . LYS A 1 333 ? 28.702 0.066 -10.429 1.00 85.81 333 LYS A N 1
ATOM 2636 C CA . LYS A 1 333 ? 29.659 -1.039 -10.538 1.00 85.81 333 LYS A CA 1
ATOM 2637 C C . LYS A 1 333 ? 29.085 -2.373 -10.068 1.00 85.81 333 LYS A C 1
ATOM 2639 O O . LYS A 1 333 ? 29.479 -3.418 -10.579 1.00 85.81 333 LYS A O 1
ATOM 2644 N N . ASN A 1 334 ? 28.207 -2.344 -9.067 1.00 87.75 334 ASN A N 1
ATOM 2645 C CA . ASN A 1 334 ? 27.834 -3.534 -8.299 1.00 87.75 334 ASN A CA 1
ATOM 2646 C C . ASN A 1 334 ? 26.373 -3.952 -8.476 1.00 87.75 334 ASN A C 1
ATOM 2648 O O . ASN A 1 334 ? 26.022 -5.084 -8.156 1.00 87.75 334 ASN A O 1
ATOM 2652 N N . ASN A 1 335 ? 25.529 -3.068 -8.994 1.00 88.00 335 ASN A N 1
ATOM 2653 C CA . ASN A 1 335 ? 24.094 -3.266 -9.093 1.00 88.00 335 ASN A CA 1
ATOM 2654 C C . ASN A 1 335 ? 23.638 -3.106 -10.544 1.00 88.00 335 ASN A C 1
ATOM 2656 O O . ASN A 1 335 ? 24.310 -2.502 -11.380 1.00 88.00 335 ASN A O 1
ATOM 2660 N N . TRP A 1 336 ? 22.467 -3.657 -10.830 1.00 88.31 336 TRP A N 1
ATOM 2661 C CA . TRP A 1 336 ? 21.714 -3.382 -12.042 1.00 88.31 336 TRP A CA 1
ATOM 2662 C C . TRP A 1 336 ? 20.250 -3.177 -11.671 1.00 88.31 336 TRP A C 1
ATOM 2664 O O . TRP A 1 336 ? 19.787 -3.663 -10.637 1.00 88.31 336 TRP A O 1
ATOM 2674 N N . SER A 1 337 ? 19.541 -2.416 -12.496 1.00 87.25 337 SER A N 1
ATOM 2675 C CA . SER A 1 337 ? 18.128 -2.136 -12.283 1.00 87.25 337 SER A CA 1
ATOM 2676 C C . SER A 1 337 ? 17.257 -3.204 -12.928 1.00 87.25 337 SER A C 1
ATOM 2678 O O . SER A 1 337 ? 17.522 -3.638 -14.051 1.00 87.25 337 SER A O 1
ATOM 2680 N N . LEU A 1 338 ? 16.215 -3.607 -12.213 1.00 91.12 338 LEU A N 1
ATOM 2681 C CA . LEU A 1 338 ? 15.153 -4.463 -12.720 1.00 91.12 338 LEU A CA 1
ATOM 2682 C C . LEU A 1 338 ? 13.972 -3.582 -13.110 1.00 91.12 338 LEU A C 1
ATOM 2684 O O . LEU A 1 338 ? 13.706 -2.574 -12.451 1.00 91.12 338 LEU A O 1
ATOM 2688 N N . ALA A 1 339 ? 13.243 -3.989 -14.142 1.00 91.56 339 ALA A N 1
ATOM 2689 C CA . ALA A 1 339 ? 11.957 -3.388 -14.456 1.00 91.56 339 ALA A CA 1
ATOM 2690 C C . ALA A 1 339 ? 10.872 -4.149 -13.694 1.00 91.56 339 ALA A C 1
ATOM 2692 O O . ALA A 1 339 ? 10.870 -5.376 -13.678 1.00 91.56 339 ALA A O 1
ATOM 2693 N N . ARG A 1 340 ? 9.961 -3.433 -13.050 1.00 92.12 340 ARG A N 1
ATOM 2694 C CA . ARG A 1 340 ? 8.893 -4.004 -12.240 1.00 92.12 340 ARG A CA 1
ATOM 2695 C C . ARG A 1 340 ? 7.537 -3.493 -12.692 1.00 92.12 340 ARG A C 1
ATOM 2697 O O . ARG A 1 340 ? 7.368 -2.293 -12.911 1.00 92.12 340 ARG A O 1
ATOM 2704 N N . LEU A 1 341 ? 6.607 -4.429 -12.835 1.00 93.69 341 LEU A N 1
ATOM 2705 C CA . LEU A 1 341 ? 5.190 -4.189 -13.076 1.00 93.69 341 LEU A CA 1
ATOM 2706 C C . LEU A 1 341 ? 4.432 -4.683 -11.850 1.00 93.69 341 LEU A C 1
ATOM 2708 O O . LEU A 1 341 ? 4.646 -5.805 -11.407 1.00 93.69 341 LEU A O 1
ATOM 2712 N N . GLU A 1 342 ? 3.563 -3.847 -11.309 1.00 93.69 342 GLU A N 1
ATOM 2713 C CA . GLU A 1 342 ? 2.732 -4.130 -10.146 1.00 93.69 342 GLU A CA 1
ATOM 2714 C C . GLU A 1 342 ? 1.289 -3.761 -10.470 1.00 93.69 342 GLU A C 1
ATOM 2716 O O . GLU A 1 342 ? 1.042 -2.732 -11.098 1.00 93.69 342 GLU A O 1
ATOM 2721 N N . VAL A 1 343 ? 0.347 -4.614 -10.084 1.00 94.25 343 VAL A N 1
ATOM 2722 C CA . VAL A 1 343 ? -1.088 -4.403 -10.261 1.00 94.25 343 VAL A CA 1
ATOM 2723 C C . VAL A 1 343 ? -1.808 -4.705 -8.963 1.00 94.25 343 VAL A C 1
ATOM 2725 O O . VAL A 1 343 ? -1.559 -5.731 -8.339 1.00 94.25 343 VAL A O 1
ATOM 2728 N N . GLN A 1 344 ? -2.727 -3.830 -8.587 1.00 93.62 344 GLN A N 1
ATOM 2729 C CA . GLN A 1 344 ? -3.638 -4.040 -7.478 1.00 93.62 344 GLN A CA 1
ATOM 2730 C C . GLN A 1 344 ? -4.955 -4.597 -8.008 1.00 93.62 344 GLN A C 1
ATOM 2732 O O . GLN A 1 344 ? -5.611 -3.976 -8.853 1.00 93.62 344 GLN A O 1
ATOM 2737 N N . VAL A 1 345 ? -5.336 -5.769 -7.511 1.00 93.12 345 VAL A N 1
ATOM 2738 C CA . VAL A 1 345 ? -6.549 -6.491 -7.915 1.00 93.12 345 VAL A CA 1
ATOM 2739 C C . VAL A 1 345 ? -7.322 -6.977 -6.695 1.00 93.12 345 VAL A C 1
ATOM 2741 O O . VAL A 1 345 ? -6.813 -6.958 -5.573 1.00 93.12 345 VAL A O 1
ATOM 2744 N N . LEU A 1 346 ? -8.555 -7.430 -6.920 1.00 91.25 346 LEU A N 1
ATOM 2745 C CA . LEU A 1 346 ? -9.285 -8.209 -5.923 1.00 91.25 346 LEU A CA 1
ATOM 2746 C C . LEU A 1 346 ? -8.587 -9.555 -5.680 1.00 91.25 346 LEU A C 1
ATOM 2748 O O . LEU A 1 346 ? -7.988 -10.129 -6.592 1.00 91.25 346 LEU A O 1
ATOM 2752 N N . LEU A 1 347 ? -8.691 -10.070 -4.454 1.00 90.50 347 LEU A N 1
ATOM 2753 C CA . LEU A 1 347 ? -8.032 -11.307 -4.025 1.00 90.50 347 LEU A CA 1
ATOM 2754 C C . LEU A 1 347 ? -8.331 -12.500 -4.945 1.00 90.50 347 LEU A C 1
ATOM 2756 O O . LEU A 1 347 ? -7.425 -13.267 -5.257 1.00 90.50 347 LEU A O 1
ATOM 2760 N N . ASN A 1 348 ? -9.567 -12.613 -5.431 1.00 91.00 348 ASN A N 1
ATOM 2761 C CA . ASN A 1 348 ? -10.006 -13.682 -6.331 1.00 91.00 348 ASN A CA 1
ATOM 2762 C C . ASN A 1 348 ? -9.354 -13.642 -7.728 1.00 91.00 348 ASN A C 1
ATOM 2764 O O . ASN A 1 348 ? -9.468 -14.604 -8.476 1.00 91.00 348 ASN A O 1
ATOM 2768 N N . HIS A 1 349 ? -8.678 -12.550 -8.095 1.00 93.00 349 HIS A N 1
ATOM 2769 C CA . HIS A 1 349 ? -7.931 -12.421 -9.350 1.00 93.00 349 HIS A CA 1
ATOM 2770 C C . HIS A 1 349 ? -6.415 -12.563 -9.164 1.00 93.00 349 HIS A C 1
ATOM 2772 O O . HIS A 1 349 ? -5.665 -12.499 -10.141 1.00 93.00 349 HIS A O 1
ATOM 2778 N N . ALA A 1 350 ? -5.943 -12.742 -7.928 1.00 91.06 350 ALA A N 1
ATOM 2779 C CA . ALA A 1 350 ? -4.520 -12.724 -7.602 1.00 91.06 350 ALA A CA 1
ATOM 2780 C C . ALA A 1 350 ? -3.716 -13.832 -8.296 1.00 91.06 350 ALA A C 1
ATOM 2782 O O . ALA A 1 350 ? -2.550 -13.632 -8.630 1.00 91.06 350 ALA A O 1
ATOM 2783 N N . GLU A 1 351 ? -4.338 -14.991 -8.512 1.00 91.38 351 GLU A N 1
ATOM 2784 C CA . GLU A 1 351 ? -3.714 -16.154 -9.149 1.00 91.38 351 GLU A CA 1
ATOM 2785 C C . GLU A 1 351 ? -3.796 -16.146 -10.679 1.00 91.38 351 GLU A C 1
ATOM 2787 O O . GLU A 1 351 ? -3.048 -16.869 -11.336 1.00 91.38 351 GLU A O 1
ATOM 2792 N N . ASP A 1 352 ? -4.657 -15.296 -11.243 1.00 91.62 352 ASP A N 1
ATOM 2793 C CA . ASP A 1 352 ? -4.915 -15.225 -12.681 1.00 91.62 352 ASP A CA 1
ATOM 2794 C C . ASP A 1 352 ? -4.193 -14.061 -13.368 1.00 91.62 352 ASP A C 1
ATOM 2796 O O . ASP A 1 352 ? -3.945 -14.095 -14.579 1.00 91.62 352 ASP A O 1
ATOM 2800 N N . VAL A 1 353 ? -3.872 -13.002 -12.623 1.00 91.88 353 VAL A N 1
ATOM 2801 C CA . VAL A 1 353 ? -3.223 -11.806 -13.166 1.00 91.88 353 VAL A CA 1
ATOM 2802 C C . VAL A 1 353 ? -1.710 -12.015 -13.333 1.00 91.88 353 VAL A C 1
ATOM 2804 O O . VAL A 1 353 ? -1.085 -12.801 -12.631 1.00 91.88 353 VAL A O 1
ATOM 2807 N N . LEU A 1 354 ? -1.098 -11.312 -14.297 1.00 88.69 354 LEU A N 1
ATOM 2808 C CA . LEU A 1 354 ? 0.356 -11.341 -14.573 1.00 88.69 354 LEU A CA 1
ATOM 2809 C C . LEU A 1 354 ? 0.978 -12.721 -14.895 1.00 88.69 354 LEU A C 1
ATOM 2811 O O . LEU A 1 354 ? 2.197 -12.883 -14.847 1.00 88.69 354 LEU A O 1
ATOM 2815 N N . LEU A 1 355 ? 0.171 -13.695 -15.319 1.00 87.19 355 LEU A N 1
ATOM 2816 C CA . LEU A 1 355 ? 0.656 -14.992 -15.799 1.00 87.19 355 LEU A CA 1
ATOM 2817 C C . LEU A 1 355 ? 1.397 -14.908 -17.146 1.00 87.19 355 LEU A C 1
ATOM 2819 O O . LEU A 1 355 ? 1.238 -13.957 -17.914 1.00 87.19 355 LEU A O 1
ATOM 2823 N N . LEU A 1 356 ? 2.159 -15.961 -17.475 1.00 77.75 356 LEU A N 1
ATOM 2824 C CA . LEU A 1 356 ? 3.000 -16.052 -18.682 1.00 77.75 356 LEU A CA 1
ATOM 2825 C C . LEU A 1 356 ? 2.298 -15.606 -19.981 1.00 77.75 356 LEU A C 1
ATOM 2827 O O . LEU A 1 356 ? 2.911 -14.935 -20.811 1.00 77.75 356 LEU A O 1
ATOM 2831 N N . GLY A 1 357 ? 1.016 -15.943 -20.154 1.00 73.88 357 GLY A N 1
ATOM 2832 C CA . GLY A 1 357 ? 0.242 -15.583 -21.348 1.00 73.88 357 GLY A CA 1
ATOM 2833 C C . GLY A 1 357 ? 0.116 -14.073 -21.585 1.00 73.88 357 GLY A C 1
ATOM 2834 O O . GLY A 1 357 ? 0.033 -13.646 -22.736 1.00 73.88 357 GLY A O 1
ATOM 2835 N N . HIS A 1 358 ? 0.166 -13.268 -20.520 1.00 75.31 358 HIS A N 1
ATOM 2836 C CA . HIS A 1 358 ? 0.064 -11.806 -20.576 1.00 75.31 358 HIS A CA 1
ATOM 2837 C C . HIS A 1 358 ? 1.374 -11.125 -20.971 1.00 75.31 358 HIS A C 1
ATOM 2839 O O . HIS A 1 358 ? 1.372 -9.961 -21.347 1.00 75.31 358 HIS A O 1
ATOM 2845 N N . LEU A 1 359 ? 2.500 -11.837 -20.898 1.00 80.00 359 LEU A N 1
ATOM 2846 C CA . LEU A 1 359 ? 3.845 -11.264 -21.016 1.00 80.00 359 LEU A CA 1
ATOM 2847 C C . LEU A 1 359 ? 4.464 -11.482 -22.402 1.00 80.00 359 LEU A C 1
ATOM 2849 O O . LEU A 1 359 ? 5.650 -11.214 -22.632 1.00 80.00 359 LEU A O 1
ATOM 2853 N N . ASN A 1 360 ? 3.649 -11.962 -23.344 1.00 77.38 360 ASN A N 1
ATOM 2854 C CA . ASN A 1 360 ? 4.012 -12.114 -24.743 1.00 77.38 360 ASN A CA 1
ATOM 2855 C C . ASN A 1 360 ? 4.294 -10.735 -25.349 1.00 77.38 360 ASN A C 1
ATOM 2857 O O . ASN A 1 360 ? 3.385 -10.004 -25.720 1.00 77.38 360 ASN A O 1
ATOM 2861 N N . GLY A 1 361 ? 5.575 -10.385 -25.449 1.00 80.25 361 GLY A N 1
ATOM 2862 C CA . GLY A 1 361 ? 6.006 -9.096 -25.991 1.00 80.25 361 GLY A CA 1
ATOM 2863 C C . GLY A 1 361 ? 6.770 -8.219 -25.010 1.00 80.25 361 GLY A C 1
ATOM 2864 O O . GLY A 1 361 ? 7.243 -7.171 -25.431 1.00 80.25 361 GLY A O 1
ATOM 2865 N N . VAL A 1 362 ? 7.002 -8.661 -23.768 1.00 85.88 362 VAL A N 1
ATOM 2866 C CA . VAL A 1 362 ? 7.717 -7.862 -22.756 1.00 85.88 362 VAL A CA 1
ATOM 2867 C C . VAL A 1 362 ? 9.058 -7.301 -23.228 1.00 85.88 362 VAL A C 1
ATOM 2869 O O . VAL A 1 362 ? 9.431 -6.180 -22.897 1.00 85.88 362 VAL A O 1
ATOM 2872 N N . ARG A 1 363 ? 9.769 -8.036 -24.088 1.00 84.88 363 ARG A N 1
ATOM 2873 C CA . ARG A 1 363 ? 11.036 -7.574 -24.675 1.00 84.88 363 ARG A CA 1
ATOM 2874 C C . ARG A 1 363 ? 10.890 -6.307 -25.507 1.00 84.88 363 ARG A C 1
ATOM 2876 O O . ARG A 1 363 ? 11.843 -5.552 -25.610 1.00 84.88 363 ARG A O 1
ATOM 2883 N N . ASN A 1 364 ? 9.724 -6.094 -26.104 1.00 90.38 364 ASN A N 1
ATOM 2884 C CA . ASN A 1 364 ? 9.439 -4.909 -26.895 1.00 90.38 364 ASN A CA 1
ATOM 2885 C C . ASN A 1 364 ? 9.050 -3.721 -26.013 1.00 90.38 364 ASN A C 1
ATOM 2887 O O . ASN A 1 364 ? 9.103 -2.599 -26.501 1.00 90.38 364 ASN A O 1
ATOM 2891 N N . TRP A 1 365 ? 8.693 -3.952 -24.746 1.00 93.69 365 TRP A N 1
ATOM 2892 C CA . TRP A 1 365 ? 8.303 -2.910 -23.789 1.00 93.69 365 TRP A CA 1
ATOM 2893 C C . TRP A 1 365 ? 9.473 -2.357 -22.985 1.00 93.69 365 TRP A C 1
ATOM 2895 O O . TRP A 1 365 ? 9.348 -1.328 -22.322 1.00 93.69 365 TRP A O 1
ATOM 2905 N N . LEU A 1 366 ? 10.600 -3.062 -23.017 1.00 93.25 366 LEU A N 1
ATOM 2906 C CA . LEU A 1 366 ? 11.770 -2.761 -22.217 1.00 93.25 366 LEU A CA 1
ATOM 2907 C C . LEU A 1 366 ? 12.917 -2.285 -23.099 1.00 93.25 366 LEU A C 1
ATOM 2909 O O . LEU A 1 366 ? 13.112 -2.751 -24.220 1.00 93.25 366 LEU A O 1
ATOM 2913 N N . ILE A 1 367 ? 13.706 -1.379 -22.546 1.00 91.50 367 ILE A N 1
ATOM 2914 C CA . ILE A 1 367 ? 15.022 -1.008 -23.048 1.00 91.50 367 ILE A CA 1
ATOM 2915 C C . ILE A 1 367 ? 16.069 -1.479 -22.041 1.00 91.50 367 ILE A C 1
ATOM 2917 O O . ILE A 1 367 ? 15.829 -1.478 -20.830 1.00 91.50 367 ILE A O 1
ATOM 2921 N N . SER A 1 368 ? 17.225 -1.907 -22.541 1.00 90.56 368 SER A N 1
ATOM 2922 C CA . SER A 1 368 ? 18.349 -2.307 -21.708 1.00 90.56 368 SER A CA 1
ATOM 2923 C C . SER A 1 368 ? 19.505 -1.320 -21.824 1.00 90.56 368 SER A C 1
ATOM 2925 O O . SER A 1 368 ? 19.804 -0.783 -22.890 1.00 90.56 368 SER A O 1
ATOM 2927 N N . PHE A 1 369 ? 20.168 -1.092 -20.698 1.00 86.06 369 PHE A N 1
ATOM 2928 C CA . PHE A 1 369 ? 21.297 -0.190 -20.562 1.00 86.06 369 PHE A CA 1
ATOM 2929 C C . PHE A 1 369 ? 22.468 -0.909 -19.905 1.00 86.06 369 PHE A C 1
ATOM 2931 O O . PHE A 1 369 ? 22.299 -1.771 -19.037 1.00 86.06 369 PHE A O 1
ATOM 2938 N N . GLN A 1 370 ? 23.680 -0.494 -20.263 1.00 85.00 370 GLN A N 1
ATOM 2939 C CA . GLN A 1 370 ? 24.856 -0.856 -19.481 1.00 85.00 370 GLN A CA 1
ATOM 2940 C C . GLN A 1 370 ? 24.755 -0.253 -18.073 1.00 85.00 370 GLN A C 1
ATOM 2942 O O . GLN A 1 370 ? 24.202 0.836 -17.883 1.00 85.00 370 GLN A O 1
ATOM 2947 N N . ARG A 1 371 ? 25.280 -0.971 -17.076 1.00 81.12 371 ARG A N 1
ATOM 2948 C CA . ARG A 1 371 ? 25.150 -0.616 -15.652 1.00 81.12 371 ARG A CA 1
ATOM 2949 C C . ARG A 1 371 ? 25.724 0.762 -15.348 1.00 81.12 371 ARG A C 1
ATOM 2951 O O . ARG A 1 371 ? 25.128 1.541 -14.604 1.00 81.12 371 ARG A O 1
ATOM 2958 N N . GLU A 1 372 ? 26.842 1.060 -15.995 1.00 75.12 372 GLU A N 1
ATOM 2959 C CA . GLU A 1 372 ? 27.601 2.295 -15.879 1.00 75.12 372 GLU A CA 1
ATOM 2960 C C . GLU A 1 372 ? 26.817 3.501 -16.403 1.00 75.12 372 GLU A C 1
ATOM 2962 O O . GLU A 1 372 ? 26.949 4.594 -15.858 1.00 75.12 372 GLU A O 1
ATOM 2967 N N . ALA A 1 373 ? 25.977 3.298 -17.422 1.00 70.12 373 ALA A N 1
ATOM 2968 C CA . ALA A 1 373 ? 25.104 4.338 -17.948 1.00 70.12 373 ALA A CA 1
ATOM 2969 C C . ALA A 1 373 ? 23.895 4.546 -17.027 1.00 70.12 373 ALA A C 1
ATOM 2971 O O . ALA A 1 373 ? 23.594 5.667 -16.639 1.00 70.12 373 ALA A O 1
ATOM 2972 N N . PHE A 1 374 ? 23.223 3.467 -16.617 1.00 66.00 374 PHE A N 1
ATOM 2973 C CA . PHE A 1 374 ? 21.916 3.564 -15.966 1.00 66.00 374 PHE A CA 1
ATOM 2974 C C . PHE A 1 374 ? 21.938 3.988 -14.495 1.00 66.00 374 PHE A C 1
ATOM 2976 O O . PHE A 1 374 ? 21.022 4.659 -14.038 1.00 66.00 374 PHE A O 1
ATOM 2983 N N . CYS A 1 375 ? 22.959 3.633 -13.714 1.00 56.78 375 CYS A N 1
ATOM 2984 C CA . CYS A 1 375 ? 22.953 3.967 -12.280 1.00 56.78 375 CYS A CA 1
ATOM 2985 C C . CYS A 1 375 ? 23.238 5.449 -11.991 1.00 56.78 375 CYS A C 1
ATOM 2987 O O . CYS A 1 375 ? 23.080 5.898 -10.860 1.00 56.78 375 CYS A O 1
ATOM 2989 N N . LEU A 1 376 ? 23.631 6.216 -13.010 1.00 50.44 376 LEU A N 1
ATOM 2990 C CA . LEU A 1 376 ? 23.651 7.677 -12.957 1.00 50.44 376 LEU A CA 1
ATOM 2991 C C . LEU A 1 376 ? 22.247 8.279 -13.137 1.00 50.44 376 LEU A C 1
ATOM 2993 O O . LEU A 1 376 ? 22.096 9.493 -13.008 1.00 50.44 376 LEU A O 1
ATOM 2997 N N . HIS A 1 377 ? 21.237 7.445 -13.429 1.00 52.00 377 HIS A N 1
ATOM 2998 C CA . HIS A 1 377 ? 19.925 7.879 -13.891 1.00 52.00 377 HIS A CA 1
ATOM 2999 C C . HIS A 1 377 ? 18.753 7.701 -12.907 1.00 52.00 377 HIS A C 1
ATOM 3001 O O . HIS A 1 377 ? 17.629 8.121 -13.207 1.00 52.00 377 HIS A O 1
ATOM 3007 N N . SER A 1 378 ? 18.984 7.150 -11.718 1.00 47.84 378 SER A N 1
ATOM 3008 C CA . SER A 1 378 ? 17.970 7.103 -10.659 1.00 47.84 378 SER A CA 1
ATOM 3009 C C . SER A 1 378 ? 17.670 8.519 -10.163 1.00 47.84 378 SER A C 1
ATOM 3011 O O . SER A 1 378 ? 18.548 9.211 -9.641 1.00 47.84 378 SER A O 1
ATOM 3013 N N . SER A 1 379 ? 16.431 8.962 -10.374 1.00 43.81 379 SER A N 1
ATOM 3014 C CA . SER A 1 379 ? 15.993 10.344 -10.176 1.00 43.81 379 SER A CA 1
ATOM 3015 C C . SER A 1 379 ? 16.352 10.889 -8.787 1.00 43.81 379 SER A C 1
ATOM 3017 O O . SER A 1 379 ? 15.933 10.315 -7.779 1.00 43.81 379 SER A O 1
ATOM 3019 N N . PRO A 1 380 ? 16.996 12.058 -8.684 1.00 42.06 380 PRO A N 1
ATOM 3020 C CA . PRO A 1 380 ? 16.629 12.991 -7.633 1.00 42.06 380 PRO A CA 1
ATOM 3021 C C . PRO A 1 380 ? 15.165 13.373 -7.901 1.00 42.06 380 PRO A C 1
ATOM 3023 O O . PRO A 1 380 ? 14.840 13.788 -9.014 1.00 42.06 380 PRO A O 1
ATOM 3026 N N . ASP A 1 381 ? 14.279 13.144 -6.931 1.00 45.12 381 ASP A N 1
ATOM 3027 C CA . ASP A 1 381 ? 12.844 13.440 -7.039 1.00 45.12 381 ASP A CA 1
ATOM 3028 C C . ASP A 1 381 ? 12.580 14.830 -7.652 1.00 45.12 381 ASP A C 1
ATOM 3030 O O . ASP A 1 381 ? 13.386 15.752 -7.486 1.00 45.12 381 ASP A O 1
ATOM 3034 N N . LYS A 1 382 ? 11.441 14.971 -8.354 1.00 39.59 382 LYS A N 1
ATOM 3035 C CA . LYS A 1 382 ? 10.974 16.208 -9.010 1.00 39.59 382 LYS A CA 1
ATOM 3036 C C . LYS A 1 382 ? 11.223 17.426 -8.103 1.00 39.59 382 LYS A C 1
ATOM 3038 O O . LYS A 1 382 ? 10.493 17.656 -7.144 1.00 39.59 382 LYS A O 1
ATOM 3043 N N . GLY A 1 383 ? 12.277 18.194 -8.388 1.00 39.31 383 GLY A N 1
ATOM 3044 C CA . GLY A 1 383 ? 12.661 19.340 -7.567 1.00 39.31 383 GLY A CA 1
ATOM 3045 C C . GLY A 1 383 ? 13.876 20.100 -8.101 1.00 39.31 383 GLY A C 1
ATOM 3046 O O . GLY A 1 383 ? 14.749 19.542 -8.770 1.00 39.31 383 GLY A O 1
ATOM 3047 N N . ALA A 1 384 ? 13.956 21.393 -7.773 1.00 35.44 384 ALA A N 1
ATOM 3048 C CA . ALA A 1 384 ? 15.016 22.311 -8.211 1.00 35.44 384 ALA A CA 1
ATOM 3049 C C . ALA A 1 384 ? 16.446 21.816 -7.902 1.00 35.44 384 ALA A C 1
ATOM 3051 O O . ALA A 1 384 ? 17.398 22.161 -8.607 1.00 35.44 384 ALA A O 1
ATOM 3052 N N . SER A 1 385 ? 16.598 20.962 -6.886 1.00 40.47 385 SER A N 1
ATOM 3053 C CA . SER A 1 385 ? 17.863 20.331 -6.503 1.00 40.47 385 SER A CA 1
ATOM 3054 C C . SER A 1 385 ? 18.425 19.400 -7.584 1.00 40.47 385 SER A C 1
ATOM 3056 O O . SER A 1 385 ? 19.642 19.333 -7.739 1.00 40.47 385 SER A O 1
ATOM 3058 N N . CYS A 1 386 ? 17.573 18.743 -8.382 1.00 47.94 386 CYS A N 1
ATOM 3059 C CA . CYS A 1 386 ? 18.024 17.903 -9.492 1.00 47.94 386 CYS A CA 1
ATOM 3060 C C . CYS A 1 386 ? 18.652 18.739 -10.611 1.00 47.94 386 CYS A C 1
ATOM 3062 O O . CYS A 1 386 ? 19.706 18.392 -11.139 1.00 47.94 386 CYS A O 1
ATOM 3064 N N . LYS A 1 387 ? 18.035 19.877 -10.945 1.00 51.66 387 LYS A N 1
ATOM 3065 C CA . LYS A 1 387 ? 18.542 20.795 -11.972 1.00 51.66 387 LYS A CA 1
ATOM 3066 C C . LYS A 1 387 ? 19.904 21.365 -11.578 1.00 51.66 387 LYS A C 1
ATOM 3068 O O . LYS A 1 387 ? 20.816 21.384 -12.394 1.00 51.66 387 LYS A O 1
ATOM 3073 N N . GLN A 1 388 ? 20.065 21.760 -10.314 1.00 52.94 388 GLN A N 1
ATOM 3074 C CA . GLN A 1 388 ? 21.342 22.248 -9.785 1.00 52.94 388 GLN A CA 1
ATOM 3075 C C . GLN A 1 388 ? 22.424 21.162 -9.765 1.00 52.94 388 GLN A C 1
ATOM 3077 O O . GLN A 1 388 ? 23.559 21.439 -10.144 1.00 52.94 388 GLN A O 1
ATOM 3082 N N . LEU A 1 389 ? 22.075 19.931 -9.375 1.00 49.16 389 LEU A N 1
ATOM 3083 C CA . LEU A 1 389 ? 22.999 18.797 -9.391 1.00 49.16 389 LEU A CA 1
ATOM 3084 C C . LEU A 1 389 ? 23.446 18.459 -10.820 1.00 49.16 389 LEU A C 1
ATOM 3086 O O . LEU A 1 389 ? 24.637 18.330 -11.073 1.00 49.16 389 LEU A O 1
ATOM 3090 N N . MET A 1 390 ? 22.516 18.388 -11.771 1.00 53.09 390 MET A N 1
ATOM 3091 C CA . MET A 1 390 ? 22.833 18.116 -13.177 1.00 53.09 390 MET A CA 1
ATOM 3092 C C . MET A 1 390 ? 23.678 19.234 -13.797 1.00 53.09 390 MET A C 1
ATOM 3094 O O . MET A 1 390 ? 24.641 18.940 -14.496 1.00 53.09 390 MET A O 1
ATOM 3098 N N . CYS A 1 391 ? 23.401 20.504 -13.477 1.00 57.94 391 CYS A N 1
ATOM 3099 C CA . CYS A 1 391 ? 24.259 21.625 -13.875 1.00 57.94 391 CYS A CA 1
ATOM 3100 C C . CYS A 1 391 ? 25.664 21.572 -13.252 1.00 57.94 391 CYS A C 1
ATOM 3102 O O . CYS A 1 391 ? 26.592 22.151 -13.808 1.00 57.94 391 CYS A O 1
ATOM 3104 N N . ALA A 1 392 ? 25.824 20.928 -12.094 1.00 54.56 392 ALA A N 1
ATOM 3105 C CA . ALA A 1 392 ? 27.117 20.785 -11.430 1.00 54.56 392 ALA A CA 1
ATOM 3106 C C . ALA A 1 392 ? 27.939 19.599 -11.964 1.00 54.56 392 ALA A C 1
ATOM 3108 O O . ALA A 1 392 ? 29.163 19.612 -11.846 1.00 54.56 392 ALA A O 1
ATOM 3109 N N . VAL A 1 393 ? 27.281 18.571 -12.509 1.00 47.59 393 VAL A N 1
ATOM 3110 C CA . VAL A 1 393 ? 27.916 17.291 -12.867 1.00 47.59 393 VAL A CA 1
ATOM 3111 C C . VAL A 1 393 ? 28.086 17.120 -14.379 1.00 47.59 393 VAL A C 1
ATOM 3113 O O . VAL A 1 393 ? 29.055 16.498 -14.814 1.00 47.59 393 VAL A O 1
ATOM 3116 N N . LEU A 1 394 ? 27.181 17.670 -15.193 1.00 61.94 394 LEU A N 1
ATOM 3117 C CA . LEU A 1 394 ? 27.260 17.585 -16.650 1.00 61.94 394 LEU A CA 1
ATOM 3118 C C . LEU A 1 394 ? 28.038 18.767 -17.248 1.00 61.94 394 LEU A C 1
ATOM 3120 O O . LEU A 1 394 ? 28.000 19.872 -16.700 1.00 61.94 394 LEU A O 1
ATOM 3124 N N . PRO A 1 395 ? 28.711 18.573 -18.399 1.00 72.94 395 PRO A N 1
ATOM 3125 C CA . PRO A 1 395 ? 29.278 19.678 -19.156 1.00 72.94 395 PRO A CA 1
ATOM 3126 C C . PRO A 1 395 ? 28.200 20.705 -19.486 1.00 72.94 395 PRO A C 1
ATOM 3128 O O . PRO A 1 395 ? 27.097 20.349 -19.894 1.00 72.94 395 PRO A O 1
ATOM 3131 N N . LEU A 1 396 ? 28.533 21.979 -19.323 1.00 80.44 396 LEU A N 1
ATOM 3132 C CA . LEU A 1 396 ? 27.653 23.084 -19.668 1.00 80.44 396 LEU A CA 1
ATOM 3133 C C . LEU A 1 396 ? 28.048 23.647 -21.036 1.00 80.44 396 LEU A C 1
ATOM 3135 O O . LEU A 1 396 ? 29.230 23.885 -21.285 1.00 80.44 396 LEU A O 1
ATOM 3139 N N . ALA A 1 397 ? 27.070 23.897 -21.901 1.00 85.44 397 ALA A N 1
ATOM 3140 C CA . ALA A 1 397 ? 27.274 24.553 -23.189 1.00 85.44 397 ALA A CA 1
ATOM 3141 C C . ALA A 1 397 ? 26.231 25.652 -23.417 1.00 85.44 397 ALA A C 1
ATOM 3143 O O . ALA A 1 397 ? 25.184 25.673 -22.773 1.00 85.44 397 ALA A O 1
ATOM 3144 N N . GLU A 1 398 ? 26.543 26.601 -24.297 1.00 87.50 398 GLU A N 1
ATOM 3145 C CA . GLU A 1 398 ? 25.643 27.718 -24.587 1.00 87.50 398 GLU A CA 1
ATOM 3146 C C . GLU A 1 398 ? 24.379 27.221 -25.288 1.00 87.50 398 GLU A C 1
ATOM 3148 O O . GLU A 1 398 ? 24.456 26.507 -26.282 1.00 87.50 398 GLU A O 1
ATOM 3153 N N . ARG A 1 399 ? 23.211 27.577 -24.754 1.00 80.88 399 ARG A N 1
ATOM 3154 C CA . ARG A 1 399 ? 21.914 27.017 -25.153 1.00 80.88 399 ARG A CA 1
ATOM 3155 C C . ARG A 1 399 ? 21.606 27.165 -26.640 1.00 80.88 399 ARG A C 1
ATOM 3157 O O . ARG A 1 399 ? 21.016 26.271 -27.229 1.00 80.88 399 ARG A O 1
ATOM 3164 N N . ASP A 1 400 ? 22.006 28.280 -27.237 1.00 84.94 400 ASP A N 1
ATOM 3165 C CA . ASP A 1 400 ? 21.852 28.586 -28.662 1.00 84.94 400 ASP A CA 1
ATOM 3166 C C . ASP A 1 400 ? 22.773 27.752 -29.570 1.00 84.94 400 ASP A C 1
ATOM 3168 O O . ASP A 1 400 ? 22.586 27.730 -30.785 1.00 84.94 400 ASP A O 1
ATOM 3172 N N . LYS A 1 401 ? 23.749 27.044 -28.989 1.00 82.62 401 LYS A N 1
ATOM 3173 C CA . LYS A 1 401 ? 24.729 26.201 -29.690 1.00 82.62 401 LYS A CA 1
ATOM 3174 C C . LYS A 1 401 ? 24.512 24.704 -29.477 1.00 82.62 401 LYS A C 1
ATOM 3176 O O . LYS A 1 401 ? 25.323 23.908 -29.948 1.00 82.62 401 LYS A O 1
ATOM 3181 N N . VAL A 1 402 ? 23.465 24.318 -28.751 1.00 73.12 402 VAL A N 1
ATOM 3182 C CA . VAL A 1 402 ? 23.200 22.929 -28.371 1.00 73.12 402 VAL A CA 1
ATOM 3183 C C . VAL A 1 402 ? 21.918 22.458 -29.040 1.00 73.12 402 VAL A C 1
ATOM 3185 O O . VAL A 1 402 ? 20.874 23.094 -28.913 1.00 73.12 402 VAL A O 1
ATOM 3188 N N . ASP A 1 403 ? 21.998 21.322 -29.730 1.00 74.69 403 ASP A N 1
ATOM 3189 C CA . ASP A 1 403 ? 20.826 20.647 -30.282 1.00 74.69 403 ASP A CA 1
ATOM 3190 C C . ASP A 1 403 ? 19.846 20.266 -29.155 1.00 74.69 403 ASP A C 1
ATOM 3192 O O . ASP A 1 403 ? 20.262 19.788 -28.095 1.00 74.69 403 ASP A O 1
ATOM 3196 N N . GLN A 1 404 ? 18.542 20.461 -29.373 1.00 65.38 404 GLN A N 1
ATOM 3197 C CA . GLN A 1 404 ? 17.513 20.077 -28.405 1.00 65.38 404 GLN A CA 1
ATOM 3198 C C . GLN A 1 404 ? 17.605 18.605 -27.999 1.00 65.38 404 GLN A C 1
ATOM 3200 O O . GLN A 1 404 ? 17.330 18.291 -26.843 1.00 65.38 404 GLN A O 1
ATOM 3205 N N . GLU A 1 405 ? 18.066 17.734 -28.895 1.00 54.78 405 GLU A N 1
ATOM 3206 C CA . GLU A 1 405 ? 18.239 16.302 -28.633 1.00 54.78 405 GLU A CA 1
ATOM 3207 C C . GLU A 1 405 ? 19.417 15.978 -27.693 1.00 54.78 405 GLU A C 1
ATOM 3209 O O . GLU A 1 405 ? 19.514 14.872 -27.162 1.00 54.78 405 GLU A O 1
ATOM 3214 N N . VAL A 1 406 ? 20.317 16.940 -27.462 1.00 60.56 406 VAL A N 1
ATOM 3215 C CA . VAL A 1 406 ? 21.540 16.778 -26.656 1.00 60.56 406 VAL A CA 1
ATOM 3216 C C . VAL A 1 406 ? 21.448 17.526 -25.318 1.00 60.56 406 VAL A C 1
ATOM 3218 O O . VAL A 1 406 ? 22.272 17.318 -24.421 1.00 60.56 406 VAL A O 1
ATOM 3221 N N . MET A 1 407 ? 20.430 18.373 -25.140 1.00 69.06 407 MET A N 1
ATOM 3222 C CA . MET A 1 407 ? 20.170 19.044 -23.869 1.00 69.06 407 MET A CA 1
ATOM 3223 C C . MET A 1 407 ? 19.674 18.051 -22.814 1.00 69.06 407 MET A C 1
ATOM 3225 O O . MET A 1 407 ? 18.781 17.246 -23.059 1.00 69.06 407 MET A O 1
ATOM 3229 N N . ALA A 1 408 ? 20.200 18.155 -21.592 1.00 57.34 408 ALA A N 1
ATOM 3230 C CA . ALA A 1 408 ? 19.712 17.345 -20.476 1.00 57.34 408 ALA A CA 1
ATOM 3231 C C . ALA A 1 408 ? 18.313 17.750 -19.987 1.00 57.34 408 ALA A C 1
ATOM 3233 O O . ALA A 1 408 ? 17.666 16.985 -19.277 1.00 57.34 408 ALA A O 1
ATOM 3234 N N . PHE A 1 409 ? 17.835 18.932 -20.387 1.00 66.62 409 PHE A N 1
ATOM 3235 C CA . PHE A 1 409 ? 16.482 19.407 -20.123 1.00 66.62 409 PHE A CA 1
ATOM 3236 C C . PHE A 1 409 ? 15.895 20.039 -21.387 1.00 66.62 409 PHE A C 1
ATOM 3238 O O . PHE A 1 409 ? 16.543 20.878 -22.016 1.00 66.62 409 PHE A O 1
ATOM 3245 N N . GLY A 1 410 ? 14.654 19.681 -21.724 1.00 53.94 410 GLY A N 1
ATOM 3246 C CA . GLY A 1 410 ? 13.889 20.349 -22.778 1.00 53.94 410 GLY A CA 1
ATOM 3247 C C . GLY A 1 410 ? 13.588 21.818 -22.451 1.00 53.94 410 GLY A C 1
ATOM 3248 O O . GLY A 1 410 ? 13.859 22.313 -21.351 1.00 53.94 410 GLY A O 1
ATOM 3249 N N . ALA A 1 411 ? 13.018 22.545 -23.415 1.00 44.72 411 ALA A N 1
ATOM 3250 C CA . ALA A 1 411 ? 12.456 23.863 -23.131 1.00 44.72 411 ALA A CA 1
ATOM 3251 C C . ALA A 1 411 ? 11.383 23.743 -22.026 1.00 44.72 411 ALA A C 1
ATOM 3253 O O . ALA A 1 411 ? 10.649 22.754 -22.027 1.00 44.72 411 ALA A O 1
ATOM 3254 N N . PRO A 1 412 ? 11.287 24.705 -21.085 1.00 43.59 412 PRO A N 1
ATOM 3255 C CA . PRO A 1 412 ? 10.197 24.716 -20.118 1.00 43.59 412 PRO A CA 1
ATOM 3256 C C . PRO A 1 412 ? 8.868 24.656 -20.874 1.00 43.59 412 PRO A C 1
ATOM 3258 O O . PRO A 1 412 ? 8.619 25.494 -21.743 1.00 43.59 412 PRO A O 1
ATOM 3261 N N . THR A 1 413 ? 8.041 23.657 -20.581 1.00 38.28 413 THR A N 1
ATOM 3262 C CA . THR A 1 413 ? 6.640 23.663 -20.997 1.00 38.28 413 THR A CA 1
ATOM 3263 C C . THR A 1 413 ? 5.913 24.741 -20.199 1.00 38.28 413 THR A C 1
ATOM 3265 O O . THR A 1 413 ? 6.245 24.990 -19.044 1.00 38.28 413 THR A O 1
ATOM 3268 N N . LEU A 1 414 ? 4.970 25.436 -20.838 1.00 37.38 414 LEU A N 1
ATOM 3269 C CA . LEU A 1 414 ? 4.249 26.571 -20.244 1.00 37.38 414 LEU A CA 1
ATOM 3270 C C . LEU A 1 414 ? 3.359 26.191 -19.050 1.00 37.38 414 LEU A C 1
ATOM 3272 O O . LEU A 1 414 ? 2.944 27.083 -18.316 1.00 37.38 414 LEU A O 1
ATOM 3276 N N . ASP A 1 415 ? 3.113 24.901 -18.841 1.00 43.47 415 ASP A N 1
ATOM 3277 C CA . ASP A 1 415 ? 2.279 24.397 -17.761 1.00 43.47 415 ASP A CA 1
ATOM 3278 C C . ASP A 1 415 ? 3.142 23.699 -16.694 1.00 43.47 415 ASP A C 1
ATOM 3280 O O . ASP A 1 415 ? 3.968 22.848 -17.035 1.00 43.47 415 ASP A O 1
ATOM 3284 N N . ASP A 1 416 ? 2.912 24.106 -15.435 1.00 39.62 416 ASP A N 1
ATOM 3285 C CA . ASP A 1 416 ? 3.358 23.539 -14.140 1.00 39.62 416 ASP A CA 1
ATOM 3286 C C . ASP A 1 416 ? 4.326 24.364 -13.264 1.00 39.62 416 ASP A C 1
ATOM 3288 O O . ASP A 1 416 ? 5.238 23.804 -12.672 1.00 39.62 416 ASP A O 1
ATOM 3292 N N . ASP A 1 417 ? 4.090 25.671 -13.078 1.00 37.06 417 ASP A N 1
ATOM 3293 C CA . ASP A 1 417 ? 4.594 26.404 -11.889 1.00 37.06 417 ASP A CA 1
ATOM 3294 C C . ASP A 1 417 ? 3.690 27.605 -11.502 1.00 37.06 417 ASP A C 1
ATOM 3296 O O . ASP A 1 417 ? 4.145 28.702 -11.165 1.00 37.06 417 ASP A O 1
ATOM 3300 N N . MET A 1 418 ? 2.366 27.416 -11.526 1.00 35.78 418 MET A N 1
ATOM 3301 C CA . MET A 1 418 ? 1.400 28.379 -10.966 1.00 35.78 418 MET A CA 1
ATOM 3302 C C . MET A 1 418 ? 1.263 28.197 -9.447 1.00 35.78 418 MET A C 1
ATOM 3304 O O . MET A 1 418 ? 0.180 27.909 -8.965 1.00 35.78 418 MET A O 1
ATOM 3308 N N . ASP A 1 419 ? 2.364 28.340 -8.705 1.00 34.47 419 ASP A N 1
ATOM 3309 C CA . ASP A 1 419 ? 2.343 28.661 -7.267 1.00 34.47 419 ASP A CA 1
ATOM 3310 C C . ASP A 1 419 ? 3.730 29.123 -6.779 1.00 34.47 419 ASP A C 1
ATOM 3312 O O . ASP A 1 419 ? 4.356 28.564 -5.881 1.00 34.47 419 ASP A O 1
ATOM 3316 N N . SER A 1 420 ? 4.238 30.213 -7.359 1.00 36.38 420 SER A N 1
ATOM 3317 C CA . SER A 1 420 ? 5.128 31.104 -6.609 1.00 36.38 420 SER A CA 1
ATOM 3318 C C . SER A 1 420 ? 4.999 32.543 -7.103 1.00 36.38 420 SER A C 1
ATOM 3320 O O . SER A 1 420 ? 5.548 32.953 -8.123 1.00 36.38 420 SER A O 1
ATOM 3322 N N . SER A 1 421 ? 4.273 33.361 -6.341 1.00 33.84 421 SER A N 1
ATOM 3323 C CA . SER A 1 421 ? 4.340 34.817 -6.439 1.00 33.84 421 SER A CA 1
ATOM 3324 C C . SER A 1 421 ? 5.688 35.294 -5.886 1.00 33.84 421 SER A C 1
ATOM 3326 O O . SER A 1 421 ? 5.786 35.836 -4.785 1.00 33.84 421 SER A O 1
ATOM 3328 N N . GLY A 1 422 ? 6.754 35.038 -6.633 1.00 35.22 422 GLY A N 1
ATOM 3329 C CA . GLY A 1 422 ? 8.078 35.586 -6.412 1.00 35.22 422 GLY A CA 1
ATOM 3330 C C . GLY A 1 422 ? 8.571 36.108 -7.745 1.00 35.22 422 GLY A C 1
ATOM 3331 O O . GLY A 1 422 ? 8.841 35.323 -8.645 1.00 35.22 422 GLY A O 1
ATOM 3332 N N . LEU A 1 423 ? 8.667 37.431 -7.880 1.00 36.41 423 LEU A N 1
ATOM 3333 C CA . LEU A 1 423 ? 9.344 38.096 -8.992 1.00 36.41 423 LEU A CA 1
ATOM 3334 C C . LEU A 1 423 ? 10.792 37.588 -9.064 1.00 36.41 423 LEU A C 1
ATOM 3336 O O . LEU A 1 423 ? 11.693 38.157 -8.446 1.00 36.41 423 LEU A O 1
ATOM 3340 N N . SER A 1 424 ? 11.016 36.492 -9.784 1.00 37.66 424 SER A N 1
ATOM 3341 C CA . SER A 1 424 ? 12.348 36.018 -10.104 1.00 37.66 424 SER A CA 1
ATOM 3342 C C . SER A 1 424 ? 12.756 36.697 -11.407 1.00 37.66 424 SER A C 1
ATOM 3344 O O . SER A 1 424 ? 12.106 36.598 -12.448 1.00 37.66 424 SER A O 1
ATOM 3346 N N . ASN A 1 425 ? 13.839 37.465 -11.331 1.00 34.94 425 ASN A N 1
ATOM 3347 C CA . ASN A 1 425 ? 14.591 37.858 -12.507 1.00 34.94 425 ASN A CA 1
ATOM 3348 C C . ASN A 1 425 ? 15.121 36.570 -13.149 1.00 34.94 425 ASN A C 1
ATOM 3350 O O . ASN A 1 425 ? 16.226 36.131 -12.826 1.00 34.94 425 ASN A O 1
ATOM 3354 N N . ASN A 1 426 ? 14.337 35.967 -14.043 1.00 38.12 426 ASN A N 1
ATOM 3355 C CA . ASN A 1 426 ? 14.786 34.929 -14.960 1.00 38.12 426 ASN A CA 1
ATOM 3356 C C . ASN A 1 426 ? 15.805 35.553 -15.922 1.00 38.12 426 ASN A C 1
ATOM 3358 O O . ASN A 1 426 ? 15.517 35.847 -17.079 1.00 38.12 426 ASN A O 1
ATOM 3362 N N . LYS A 1 427 ? 17.035 35.763 -15.440 1.00 44.53 427 LYS A N 1
ATOM 3363 C CA . LYS A 1 427 ? 18.193 35.665 -16.318 1.00 44.53 427 LYS A CA 1
ATOM 3364 C C . LYS A 1 427 ? 18.184 34.228 -16.809 1.00 44.53 427 LYS A C 1
ATOM 3366 O O . LYS A 1 427 ? 18.544 33.324 -16.060 1.00 44.53 427 LYS A O 1
ATOM 3371 N N . GLU A 1 428 ? 17.699 34.035 -18.030 1.00 53.91 428 GLU A N 1
ATOM 3372 C CA . GLU A 1 428 ? 17.913 32.812 -18.789 1.00 53.91 428 GLU A CA 1
ATOM 3373 C C . GLU A 1 428 ? 19.358 32.367 -18.571 1.00 53.91 428 GLU A C 1
ATOM 3375 O O . GLU A 1 428 ? 20.300 33.108 -18.860 1.00 53.91 428 GLU A O 1
ATOM 3380 N N . PHE A 1 429 ? 19.537 31.186 -17.979 1.00 58.59 429 PHE A N 1
ATOM 3381 C CA . PHE A 1 429 ? 20.855 30.582 -17.908 1.00 58.59 429 PHE A CA 1
ATOM 3382 C C . PHE A 1 429 ? 21.302 30.369 -19.355 1.00 58.59 429 PHE A C 1
ATOM 3384 O O . PHE A 1 429 ? 20.744 29.530 -20.060 1.00 58.59 429 PHE A O 1
ATOM 3391 N N . SER A 1 430 ? 22.277 31.163 -19.808 1.00 76.75 430 SER A N 1
ATOM 3392 C CA . SER A 1 430 ? 22.844 31.038 -21.154 1.00 76.75 430 SER A CA 1
ATOM 3393 C C . SER A 1 430 ? 23.518 29.683 -21.351 1.00 76.75 430 SER A C 1
ATOM 3395 O O . SER A 1 430 ? 23.661 29.232 -22.479 1.00 76.75 430 SER A O 1
ATOM 3397 N N . LEU A 1 431 ? 23.902 29.030 -20.253 1.00 77.94 431 LEU A N 1
ATOM 3398 C CA . LEU A 1 431 ? 24.519 27.718 -20.218 1.00 77.94 431 LEU A CA 1
ATOM 3399 C C . LEU A 1 431 ? 23.514 26.648 -19.781 1.00 77.94 431 LEU A C 1
ATOM 3401 O O . LEU A 1 431 ? 22.867 26.777 -18.740 1.00 77.94 431 LEU A O 1
ATOM 3405 N N . VAL A 1 432 ? 23.434 25.572 -20.556 1.00 79.81 432 VAL A N 1
ATOM 3406 C CA . VAL A 1 432 ? 22.612 24.390 -20.287 1.00 79.81 432 VAL A CA 1
ATOM 3407 C C . VAL A 1 432 ? 23.494 23.146 -20.184 1.00 79.81 432 VAL A C 1
ATOM 3409 O O . VAL A 1 432 ? 24.501 23.056 -20.888 1.00 79.81 432 VAL A O 1
ATOM 3412 N N . PRO A 1 433 ? 23.157 22.186 -19.310 1.00 72.69 433 PRO A N 1
ATOM 3413 C CA . PRO A 1 433 ? 23.856 20.911 -19.253 1.00 72.69 433 PRO A CA 1
ATOM 3414 C C . PRO A 1 433 ? 23.589 20.082 -20.511 1.00 72.69 433 PRO A C 1
ATOM 3416 O O . PRO A 1 433 ? 22.447 19.980 -20.968 1.00 72.69 433 PRO A O 1
ATOM 3419 N N . VAL A 1 434 ? 24.650 19.488 -21.056 1.00 68.94 434 VAL A N 1
ATOM 3420 C CA . VAL A 1 434 ? 24.632 18.731 -22.312 1.00 68.94 434 VAL A CA 1
ATOM 3421 C C . VAL A 1 434 ? 25.201 17.334 -22.148 1.00 68.94 434 VAL A C 1
ATOM 3423 O O . VAL A 1 434 ? 26.079 17.101 -21.317 1.00 68.94 434 VAL A O 1
ATOM 3426 N N . TRP A 1 435 ? 24.729 16.407 -22.976 1.00 68.12 435 TRP A N 1
ATOM 3427 C CA . TRP A 1 435 ? 25.236 15.040 -23.053 1.00 68.12 435 TRP A CA 1
ATOM 3428 C C . TRP A 1 435 ? 26.342 14.946 -24.119 1.00 68.12 435 TRP A C 1
ATOM 3430 O O . TRP A 1 435 ? 26.038 14.776 -25.298 1.00 68.12 435 TRP A O 1
ATOM 3440 N N . PRO A 1 436 ? 27.640 15.029 -23.766 1.00 45.03 436 PRO A N 1
ATOM 3441 C CA . PRO A 1 436 ? 28.733 15.168 -24.743 1.00 45.03 436 PRO A CA 1
ATOM 3442 C C . PRO A 1 436 ? 28.902 13.967 -25.688 1.00 45.03 436 PRO A C 1
ATOM 3444 O O . PRO A 1 436 ? 29.613 14.068 -26.683 1.00 45.03 436 PRO A O 1
ATOM 3447 N N . TRP A 1 437 ? 28.262 12.838 -25.381 1.00 48.25 437 TRP A N 1
ATOM 3448 C CA . TRP A 1 437 ? 28.341 11.597 -26.154 1.00 48.25 437 TRP A CA 1
ATOM 3449 C C . TRP A 1 437 ? 27.082 11.314 -26.990 1.00 48.25 437 TRP A C 1
ATOM 3451 O O . TRP A 1 437 ? 27.043 10.301 -27.683 1.00 48.25 437 TRP A O 1
ATOM 3461 N N . GLY A 1 438 ? 26.083 12.209 -26.952 1.00 38.16 438 GLY A N 1
ATOM 3462 C CA . GLY A 1 438 ? 24.783 12.031 -27.603 1.00 38.16 438 GLY A CA 1
ATOM 3463 C C . GLY A 1 438 ? 23.915 10.936 -26.964 1.00 38.16 438 GLY A C 1
ATOM 3464 O O . GLY A 1 438 ? 24.407 10.025 -26.299 1.00 38.16 438 GLY A O 1
ATOM 3465 N N . LEU A 1 439 ? 22.600 11.015 -27.175 1.00 36.34 439 LEU A N 1
ATOM 3466 C CA . LEU A 1 439 ? 21.707 9.864 -27.045 1.00 36.34 439 LEU A CA 1
ATOM 3467 C C . LEU A 1 439 ? 21.785 9.083 -28.357 1.00 36.34 439 LEU A C 1
ATOM 3469 O O . LEU A 1 439 ? 21.315 9.544 -29.394 1.00 36.34 439 LEU A O 1
ATOM 3473 N N . VAL A 1 440 ? 22.387 7.894 -28.334 1.00 23.33 440 VAL A N 1
ATOM 3474 C CA . VAL A 1 440 ? 22.283 6.981 -29.475 1.00 23.33 440 VAL A CA 1
ATOM 3475 C C . VAL A 1 440 ? 20.905 6.326 -29.417 1.00 23.33 440 VAL A C 1
ATOM 3477 O O . VAL A 1 440 ? 20.717 5.309 -28.753 1.00 23.33 440 VAL A O 1
ATOM 3480 N N . PHE A 1 441 ? 19.934 6.895 -30.128 1.00 27.61 441 PHE A N 1
ATOM 3481 C CA . PHE A 1 441 ? 18.729 6.163 -30.500 1.00 27.61 441 PHE A CA 1
ATOM 3482 C C . PHE A 1 441 ? 19.103 5.176 -31.607 1.00 27.61 441 PHE A C 1
ATOM 3484 O O . PHE A 1 441 ? 19.171 5.525 -32.785 1.00 27.61 441 PHE A O 1
ATOM 3491 N N . LEU A 1 442 ? 19.374 3.923 -31.239 1.00 21.95 442 LEU A N 1
ATOM 3492 C CA . LEU A 1 442 ? 19.329 2.844 -32.218 1.00 21.95 442 LEU A CA 1
ATOM 3493 C C . LEU A 1 442 ? 17.856 2.568 -32.496 1.00 21.95 442 LEU A C 1
ATOM 3495 O O . LEU A 1 442 ? 17.187 1.916 -31.702 1.00 21.95 442 LEU A O 1
ATOM 3499 N N . ASN A 1 443 ? 17.355 3.107 -33.602 1.00 20.80 443 ASN A N 1
ATOM 3500 C CA . ASN A 1 443 ? 16.057 2.747 -34.152 1.00 20.80 443 ASN A CA 1
ATOM 3501 C C . ASN A 1 443 ? 16.253 1.440 -34.948 1.00 20.80 443 ASN A C 1
ATOM 3503 O O . ASN A 1 443 ? 16.929 1.480 -35.982 1.00 20.80 443 ASN A O 1
ATOM 3507 N N . PRO A 1 444 ? 15.779 0.268 -34.487 1.00 23.11 444 PRO A N 1
ATOM 3508 C CA . PRO A 1 444 ? 15.796 -0.913 -35.331 1.00 23.11 444 PRO A CA 1
ATOM 3509 C C . PRO A 1 444 ? 14.644 -0.793 -36.337 1.00 23.11 444 PRO A C 1
ATOM 3511 O O . PRO A 1 444 ? 13.485 -0.706 -35.937 1.00 23.11 444 PRO A O 1
ATOM 3514 N N . ILE A 1 445 ? 14.975 -0.768 -37.632 1.00 30.77 445 ILE A N 1
ATOM 3515 C CA . ILE A 1 445 ? 14.020 -1.107 -38.701 1.00 30.77 445 ILE A CA 1
ATOM 3516 C C . ILE A 1 445 ? 13.625 -2.577 -38.552 1.00 30.77 445 ILE A C 1
ATOM 3518 O O . ILE A 1 445 ? 14.546 -3.399 -38.312 1.00 30.77 445 ILE A O 1
#

pLDDT: mean 78.75, std 17.86, range [20.8, 97.38]

Radius of gyration: 25.83 Å; chains: 1; bounding box: 60×62×73 Å